Protein AF-A0A7S1FD45-F1 (afdb_monomer_lite)

Radius of gyration: 105.16 Å; chains: 1; bounding box: 195×73×306 Å

Foldseek 3Di:
DLVVLLVVLVVLLVVLVVVLVVLVVVLVVLVVVLVVVVVVLVVVLVVLVVLLVVLVVVLVVLVVPPDDDDDDPDDPVVVLPDPPDDPVVNVVVVVPPDDDDDDDDDDDDDDDDDDDSPVVSVVSVVVSVVSVVVSVVSVVVSVVSVVVSVVSSVVSVVSSVVSVVVSVVSVVSSVVSVVVVVVVVVVVVVVVVVVVVVVVVVVVVVLVVVQVVLLVVLLVVLVVLVVVLVVVLVVLLPPPQDDDDDDDDDDDDDDDDDDDDDDDDDDDDDDDDPPCVVVVCVVPDDDCPVVPPDPDDDDDDCPVVLVVLVVVLVVLVVVLVVLVVLCVVLVVVLVVLVVLLVVLVVLLVVLVVLLVVLVVVLVVLVVVLVVLVVVLVVLVVVLVVLVVVLVVLVVVLVSLLVSLVSLLVSLVVSLVSLVVSLCVLPNQPPDPDDDPDPPDPDDDDPPDPNNVVVVDDDPDDDPSPDDPPDQGPDHRCSDPSVVSNVVSVVSVVVSVVSVVSNVVSVVVNVVSVVVSVVSSVVSVVSNVVSVVSSVVSVVSSVVSVVSSVVSVVVSVVSVVVSVVSVVVSVVSCCVQQVPVQGSVNVSVVSVVVSVVSVVVSVVSVD

Structure (mmCIF, N/CA/C/O backbone):
data_AF-A0A7S1FD45-F1
#
_entry.id   AF-A0A7S1FD45-F1
#
loop_
_atom_site.group_PDB
_atom_site.id
_atom_site.type_symbol
_atom_site.label_atom_id
_atom_site.label_alt_id
_atom_site.label_comp_id
_atom_site.label_asym_id
_atom_site.label_entity_id
_atom_site.label_seq_id
_atom_site.pdbx_PDB_ins_code
_atom_site.Cartn_x
_atom_site.Cartn_y
_atom_site.Cartn_z
_atom_site.occupancy
_atom_site.B_iso_or_equiv
_atom_site.auth_seq_id
_atom_site.auth_comp_id
_atom_site.auth_asym_id
_atom_site.auth_atom_id
_atom_site.pdbx_PDB_model_num
ATOM 1 N N . MET A 1 1 ? -49.380 -9.745 79.504 1.00 81.62 1 MET A N 1
ATOM 2 C CA . MET A 1 1 ? -48.345 -8.729 79.854 1.00 81.62 1 MET A CA 1
ATOM 3 C C . MET A 1 1 ? -49.008 -7.390 80.211 1.00 81.62 1 MET A C 1
ATOM 5 O O . MET A 1 1 ? -50.003 -7.451 80.916 1.00 81.62 1 MET A O 1
ATOM 9 N N . LYS A 1 2 ? -48.544 -6.201 79.780 1.00 87.00 2 LYS A N 1
ATOM 10 C CA . LYS A 1 2 ? -49.007 -4.906 80.348 1.00 87.00 2 LYS A CA 1
ATOM 11 C C . LYS A 1 2 ? -50.531 -4.692 80.347 1.00 87.00 2 LYS A C 1
ATOM 13 O O . LYS A 1 2 ? -51.092 -4.320 81.371 1.00 87.00 2 LYS A O 1
ATOM 18 N N . GLU A 1 3 ? -51.222 -5.009 79.251 1.00 86.00 3 GLU A N 1
ATOM 19 C CA . GLU A 1 3 ? -52.695 -4.894 79.158 1.00 86.00 3 GLU A CA 1
ATOM 20 C C . GLU A 1 3 ? -53.442 -5.778 80.178 1.00 86.00 3 GLU A C 1
ATOM 22 O O . GLU A 1 3 ? -54.503 -5.430 80.692 1.00 86.00 3 GLU A O 1
ATOM 27 N N . GLU A 1 4 ? -52.850 -6.921 80.508 1.00 89.62 4 GLU A N 1
ATOM 28 C CA . GLU A 1 4 ? -53.358 -7.904 81.463 1.00 89.62 4 GLU A CA 1
ATOM 29 C C . GLU A 1 4 ? -53.152 -7.420 82.905 1.00 89.62 4 GLU A C 1
ATOM 31 O O . GLU A 1 4 ? -54.048 -7.553 83.734 1.00 89.62 4 GLU A O 1
ATOM 36 N N . GLN A 1 5 ? -52.022 -6.759 83.178 1.00 90.50 5 GLN A N 1
ATOM 37 C CA . GLN A 1 5 ? -51.740 -6.097 84.458 1.00 90.50 5 GLN A CA 1
ATOM 38 C C . GLN A 1 5 ? -52.684 -4.904 84.691 1.00 90.50 5 GLN A C 1
ATOM 40 O O . GLN A 1 5 ? -53.189 -4.729 85.798 1.00 90.50 5 GLN A O 1
ATOM 45 N N . VAL A 1 6 ? -53.011 -4.131 83.645 1.00 90.69 6 VAL A N 1
ATOM 46 C CA . VAL A 1 6 ? -54.056 -3.086 83.696 1.00 90.69 6 VAL A CA 1
ATOM 47 C C . VAL A 1 6 ? -55.423 -3.681 84.061 1.00 90.69 6 VAL A C 1
ATOM 49 O O . VAL A 1 6 ? -56.162 -3.081 84.847 1.00 90.69 6 VAL A O 1
ATOM 52 N N . SER A 1 7 ? -55.760 -4.859 83.530 1.00 91.12 7 SER A N 1
ATOM 53 C CA . SER A 1 7 ? -56.992 -5.580 83.877 1.00 91.12 7 SER A CA 1
ATOM 54 C C . SER A 1 7 ? -56.979 -6.061 85.337 1.00 91.12 7 SER A C 1
ATOM 56 O O . SER A 1 7 ? -57.906 -5.776 86.092 1.00 91.12 7 SER A O 1
ATOM 58 N N . GLN A 1 8 ? -55.886 -6.687 85.783 1.00 91.94 8 GLN A N 1
ATOM 59 C CA . GLN A 1 8 ? -55.713 -7.166 87.162 1.00 91.94 8 GLN A CA 1
ATOM 60 C C . GLN A 1 8 ? -55.815 -6.030 88.194 1.00 91.94 8 GLN A C 1
ATOM 62 O O . GLN A 1 8 ? -56.616 -6.124 89.123 1.00 91.94 8 GLN A O 1
ATOM 67 N N . LEU A 1 9 ? -55.095 -4.919 87.990 1.00 92.94 9 LEU A N 1
ATOM 68 C CA . LEU A 1 9 ? -55.177 -3.736 88.859 1.00 92.94 9 LEU A CA 1
ATOM 69 C C . LEU A 1 9 ? -56.576 -3.104 88.854 1.00 92.94 9 LEU A C 1
ATOM 71 O O . LEU A 1 9 ? -57.017 -2.578 89.872 1.00 92.94 9 LEU A O 1
ATOM 75 N N . SER A 1 10 ? -57.305 -3.164 87.732 1.00 92.56 10 SER A N 1
ATOM 76 C CA . SER A 1 10 ? -58.693 -2.681 87.677 1.00 92.56 10 SER A CA 1
ATOM 77 C C . SER A 1 10 ? -59.613 -3.457 88.617 1.00 92.56 10 SER A C 1
ATOM 79 O O . SER A 1 10 ? -60.465 -2.843 89.258 1.00 92.56 10 SER A O 1
ATOM 81 N N . ASN A 1 11 ? -59.411 -4.771 88.722 1.00 92.88 11 ASN A N 1
ATOM 82 C CA . ASN A 1 11 ? -60.188 -5.634 89.605 1.00 92.88 11 ASN A CA 1
ATOM 83 C C . ASN A 1 11 ? -59.766 -5.442 91.071 1.00 92.88 11 ASN A C 1
ATOM 85 O O . ASN A 1 11 ? -60.630 -5.202 91.908 1.00 92.88 11 ASN A O 1
ATOM 89 N N . GLU A 1 12 ? -58.459 -5.411 91.381 1.00 92.31 12 GLU A N 1
ATOM 90 C CA . GLU A 1 12 ? -57.982 -5.174 92.758 1.00 92.31 12 GLU A CA 1
ATOM 91 C C . GLU A 1 12 ? -58.483 -3.832 93.322 1.00 92.31 12 GLU A C 1
ATOM 93 O O . GLU A 1 12 ? -58.889 -3.766 94.484 1.00 92.31 12 GLU A O 1
ATOM 98 N N . ILE A 1 13 ? -58.509 -2.769 92.506 1.00 93.31 13 ILE A N 1
ATOM 99 C CA . ILE A 1 13 ? -59.071 -1.466 92.897 1.00 93.31 13 ILE A CA 1
ATOM 100 C C . ILE A 1 13 ? -60.566 -1.587 93.223 1.00 93.31 13 ILE A C 1
ATOM 102 O O . ILE A 1 13 ? -61.009 -1.043 94.237 1.00 93.31 13 ILE A O 1
ATOM 106 N N . ALA A 1 14 ? -61.344 -2.289 92.394 1.00 92.56 14 ALA A N 1
ATOM 107 C CA . ALA A 1 14 ? -62.780 -2.465 92.607 1.00 92.56 14 ALA A CA 1
ATOM 108 C C . ALA A 1 14 ? -63.069 -3.276 93.882 1.00 92.56 14 ALA A C 1
ATOM 110 O O . ALA A 1 14 ? -63.813 -2.813 94.749 1.00 92.56 14 ALA A O 1
ATOM 111 N N . ASP A 1 15 ? -62.418 -4.429 94.044 1.00 92.06 15 ASP A N 1
ATOM 112 C CA . ASP A 1 15 ? -62.587 -5.310 95.203 1.00 92.06 15 ASP A CA 1
ATOM 113 C C . ASP A 1 15 ? -62.144 -4.628 96.506 1.00 92.06 15 ASP A C 1
ATOM 115 O O . ASP A 1 15 ? -62.862 -4.663 97.509 1.00 92.06 15 ASP A O 1
ATOM 119 N N . SER A 1 16 ? -61.015 -3.909 96.478 1.00 91.12 16 SER A N 1
ATOM 120 C CA . SER A 1 16 ? -60.544 -3.118 97.622 1.00 91.12 16 SER A CA 1
ATOM 121 C C . SER A 1 16 ? -61.518 -1.990 97.976 1.00 91.12 16 SER A C 1
ATOM 123 O O . SER A 1 16 ? -61.787 -1.760 99.153 1.00 91.12 16 SER A O 1
ATOM 125 N N . THR A 1 17 ? -62.091 -1.302 96.981 1.00 92.88 17 THR A N 1
ATOM 126 C CA . THR A 1 17 ? -63.088 -0.238 97.208 1.00 92.88 17 THR A CA 1
ATOM 127 C C . THR A 1 17 ? -64.364 -0.801 97.842 1.00 92.88 17 THR A C 1
ATOM 129 O O . THR A 1 17 ? -64.904 -0.216 98.783 1.00 92.88 17 THR A O 1
ATOM 132 N N . ASN A 1 18 ? -64.810 -1.978 97.395 1.00 93.12 18 ASN A N 1
ATOM 133 C CA . ASN A 1 18 ? -65.953 -2.676 97.981 1.00 93.12 18 ASN A CA 1
ATOM 134 C C . ASN A 1 18 ? -65.684 -3.061 99.448 1.00 93.12 18 ASN A C 1
ATOM 136 O O . ASN A 1 18 ? -66.501 -2.754 100.316 1.00 93.12 18 ASN A O 1
ATOM 140 N N . ALA A 1 19 ? -64.514 -3.632 99.756 1.00 91.88 19 ALA A N 1
ATOM 141 C CA . ALA A 1 19 ? -64.119 -3.960 101.129 1.00 91.88 19 ALA A CA 1
ATOM 142 C C . ALA A 1 19 ? -64.034 -2.718 102.044 1.00 91.88 19 ALA A C 1
ATOM 144 O O . ALA A 1 19 ? -64.448 -2.764 103.203 1.00 91.88 19 ALA A O 1
ATOM 145 N N . LEU A 1 20 ? -63.559 -1.579 101.525 1.00 92.44 20 LEU A N 1
ATOM 146 C CA . LEU A 1 20 ? -63.525 -0.322 102.279 1.00 92.44 20 LEU A CA 1
ATOM 147 C C . LEU A 1 20 ? -64.915 0.170 102.688 1.00 92.44 20 LEU A C 1
ATOM 149 O O . LEU A 1 20 ? -65.107 0.533 103.846 1.00 92.44 20 LEU A O 1
ATOM 153 N N . THR A 1 21 ? -65.882 0.172 101.766 1.00 92.00 21 THR A N 1
ATOM 154 C CA . THR A 1 21 ? -67.247 0.640 102.078 1.00 92.00 21 THR A CA 1
ATOM 155 C C . THR A 1 21 ? -67.955 -0.263 103.093 1.00 92.00 21 THR A C 1
ATOM 157 O O . THR A 1 21 ? -68.707 0.233 103.934 1.00 92.00 21 THR A O 1
ATOM 160 N N . GLN A 1 22 ? -67.654 -1.567 103.098 1.00 92.88 22 GLN A N 1
ATOM 161 C CA . GLN A 1 22 ? -68.108 -2.490 104.143 1.00 92.88 22 GLN A CA 1
ATOM 162 C C . GLN A 1 22 ? -67.494 -2.147 105.511 1.00 92.88 22 GLN A C 1
ATOM 164 O O . GLN A 1 22 ? -68.222 -2.055 106.498 1.00 92.88 22 GLN A O 1
ATOM 169 N N . ASN A 1 23 ? -66.187 -1.874 105.578 1.00 91.94 23 ASN A N 1
ATOM 170 C CA . ASN A 1 23 ? -65.524 -1.485 106.828 1.00 91.94 23 ASN A CA 1
ATOM 171 C C . ASN A 1 23 ? -66.017 -0.128 107.367 1.00 91.94 23 ASN A C 1
ATOM 173 O O . ASN A 1 23 ? -66.189 0.029 108.576 1.00 91.94 23 ASN A O 1
ATOM 177 N N . GLU A 1 24 ? -66.313 0.840 106.493 1.00 91.69 24 GLU A N 1
ATOM 178 C CA . GLU A 1 24 ? -66.927 2.118 106.888 1.00 91.69 24 GLU A CA 1
ATOM 179 C C . GLU A 1 24 ? -68.340 1.924 107.466 1.00 91.69 24 GLU A C 1
ATOM 181 O O . GLU A 1 24 ? -68.692 2.562 108.462 1.00 91.69 24 GLU A O 1
ATOM 186 N N . ALA A 1 25 ? -69.132 0.999 106.913 1.00 92.25 25 ALA A N 1
ATOM 187 C CA . ALA A 1 25 ? -70.429 0.622 107.475 1.00 92.25 25 ALA A CA 1
ATOM 188 C C . ALA A 1 25 ? -70.301 -0.125 108.820 1.00 92.25 25 ALA A C 1
ATOM 190 O O . ALA A 1 25 ? -71.098 0.116 109.732 1.00 92.25 25 ALA A O 1
ATOM 191 N N . LEU A 1 26 ? -69.283 -0.981 108.983 1.00 92.00 26 LEU A N 1
ATOM 192 C CA . LEU A 1 26 ? -69.005 -1.677 110.245 1.00 92.00 26 LEU A CA 1
ATOM 193 C C . LEU A 1 26 ? -68.638 -0.704 111.372 1.00 92.00 26 LEU A C 1
ATOM 195 O O . LEU A 1 26 ? -69.179 -0.845 112.468 1.00 92.00 26 LEU A O 1
ATOM 199 N N . ILE A 1 27 ? -67.816 0.322 111.110 1.00 91.62 27 ILE A N 1
ATOM 200 C CA . ILE A 1 27 ? -67.530 1.386 112.093 1.00 91.62 27 ILE A CA 1
ATOM 201 C C . ILE A 1 27 ? -68.827 2.060 112.546 1.00 91.62 27 ILE A C 1
ATOM 203 O O . ILE A 1 27 ? -69.088 2.130 113.745 1.00 91.62 27 ILE A O 1
ATOM 207 N N . GLN A 1 28 ? -69.683 2.483 111.609 1.00 90.38 28 GLN A N 1
ATOM 208 C CA . GLN A 1 28 ? -70.963 3.111 111.954 1.00 90.38 28 GLN A CA 1
ATOM 209 C C . GLN A 1 28 ? -71.891 2.185 112.752 1.00 90.38 28 GLN A C 1
ATOM 211 O O . GLN A 1 28 ? -72.739 2.673 113.498 1.00 90.38 28 GLN A O 1
ATOM 216 N N . SER A 1 29 ? -71.776 0.865 112.585 1.00 90.62 29 SER A N 1
ATOM 217 C CA . SER A 1 29 ? -72.525 -0.113 113.377 1.00 90.62 29 SER A CA 1
ATOM 218 C C . SER A 1 29 ? -71.964 -0.241 114.795 1.00 90.62 29 SER A C 1
ATOM 220 O O . SER A 1 29 ? -72.734 -0.209 115.753 1.00 90.62 29 SER A O 1
ATOM 222 N N . GLN A 1 30 ? -70.639 -0.336 114.938 1.00 88.88 30 GLN A N 1
ATOM 223 C CA . GLN A 1 30 ? -69.950 -0.431 116.231 1.00 88.88 30 GLN A CA 1
ATOM 224 C C . GLN A 1 30 ? -70.136 0.842 117.069 1.00 88.88 30 GLN A C 1
ATOM 226 O O . GLN A 1 30 ? -70.478 0.761 118.244 1.00 88.88 30 GLN A O 1
ATOM 231 N N . GLU A 1 31 ? -70.009 2.025 116.462 1.00 88.75 31 GLU A N 1
ATOM 232 C CA . GLU A 1 31 ? -70.225 3.309 117.143 1.00 88.75 31 GLU A CA 1
ATOM 233 C C . GLU A 1 31 ? -71.678 3.465 117.639 1.00 88.75 31 GLU A C 1
ATOM 235 O O . GLU A 1 31 ? -71.899 3.959 118.745 1.00 88.75 31 GLU A O 1
ATOM 240 N N . LYS A 1 32 ? -72.674 2.980 116.878 1.00 89.69 32 LYS A N 1
ATOM 241 C CA . LYS A 1 32 ? -74.091 2.965 117.300 1.00 89.69 32 LYS A CA 1
ATOM 242 C C . LYS A 1 32 ? -74.364 1.966 118.422 1.00 89.69 32 LYS A C 1
ATOM 244 O O . LYS A 1 32 ? -75.061 2.318 119.370 1.00 89.69 32 LYS A O 1
ATOM 249 N N . ALA A 1 33 ? -73.832 0.746 118.319 1.00 88.56 33 ALA A N 1
ATOM 250 C CA . ALA A 1 33 ? -73.967 -0.267 119.364 1.00 88.56 33 ALA A CA 1
ATOM 251 C C . ALA A 1 33 ? -73.360 0.235 120.680 1.00 88.56 33 ALA A C 1
ATOM 253 O O . ALA A 1 33 ? -74.021 0.228 121.715 1.00 88.56 33 ALA A O 1
ATOM 254 N N . ARG A 1 34 ? -72.148 0.795 120.611 1.00 89.25 34 ARG A N 1
ATOM 255 C CA . ARG A 1 34 ? -71.416 1.277 121.780 1.00 89.25 34 ARG A CA 1
ATOM 256 C C . ARG A 1 34 ? -72.066 2.485 122.462 1.00 89.25 34 ARG A C 1
ATOM 258 O O . ARG A 1 34 ? -72.037 2.586 123.686 1.00 89.25 34 ARG A O 1
ATOM 265 N N . GLU A 1 35 ? -72.680 3.389 121.698 1.00 88.38 35 GLU A N 1
ATOM 266 C CA . GLU A 1 35 ? -73.470 4.501 122.250 1.00 88.38 35 GLU A CA 1
ATOM 267 C C . GLU A 1 35 ? -74.766 4.019 122.930 1.00 88.38 35 GLU A C 1
ATOM 269 O O . GLU A 1 35 ? -75.228 4.670 123.865 1.00 88.38 35 GLU A O 1
ATOM 274 N N . GLN A 1 36 ? -75.332 2.876 122.523 1.00 88.69 36 GLN A N 1
ATOM 275 C CA . GLN A 1 36 ? -76.457 2.248 123.224 1.00 88.69 36 GLN A CA 1
ATOM 276 C C . GLN A 1 36 ? -75.994 1.538 124.507 1.00 88.69 36 GLN A C 1
ATOM 278 O O . GLN A 1 36 ? -76.479 1.877 125.584 1.00 88.69 36 GLN A O 1
ATOM 283 N N . GLU A 1 37 ? -74.994 0.653 124.422 1.00 87.75 37 GLU A N 1
ATOM 284 C CA . GLU A 1 37 ? -74.403 -0.046 125.579 1.00 87.75 37 GLU A CA 1
ATOM 285 C C . GLU A 1 37 ? -74.032 0.914 126.713 1.00 87.75 37 GLU A C 1
ATOM 287 O O . GLU A 1 37 ? -74.355 0.674 127.872 1.00 87.75 37 GLU A O 1
ATOM 292 N N . LYS A 1 38 ? -73.383 2.033 126.378 1.00 88.50 38 LYS A N 1
ATOM 293 C CA . LYS A 1 38 ? -72.974 3.065 127.335 1.00 88.50 38 LYS A CA 1
ATOM 294 C C . LYS A 1 38 ? -74.159 3.692 128.079 1.00 88.50 38 LYS A C 1
ATOM 296 O O . LYS A 1 38 ? -74.025 4.053 129.247 1.00 88.50 38 LYS A O 1
ATOM 301 N N . ARG A 1 39 ? -75.317 3.845 127.426 1.00 87.50 39 ARG A N 1
ATOM 302 C CA . ARG A 1 39 ? -76.545 4.358 128.065 1.00 87.50 39 ARG A CA 1
ATOM 303 C C . ARG A 1 39 ? -77.129 3.323 129.016 1.00 87.50 39 ARG A C 1
ATOM 305 O O . ARG A 1 39 ? -77.505 3.681 130.129 1.00 87.50 39 ARG A O 1
ATOM 312 N N . ASP A 1 40 ? -77.140 2.061 128.602 1.00 88.00 40 ASP A N 1
ATOM 313 C CA . ASP A 1 40 ? -77.668 0.954 129.398 1.00 88.00 40 ASP A CA 1
ATOM 314 C C . ASP A 1 40 ? -76.772 0.672 130.623 1.00 88.00 40 ASP A C 1
ATOM 316 O O . ASP A 1 40 ? -77.276 0.548 131.740 1.00 88.00 40 ASP A O 1
ATOM 320 N N . HIS A 1 41 ? -75.441 0.710 130.465 1.00 88.12 41 HIS A N 1
ATOM 321 C CA . HIS A 1 41 ? -74.477 0.679 131.575 1.00 88.12 41 HIS A CA 1
ATOM 322 C C . HIS A 1 41 ? -74.627 1.885 132.515 1.00 88.12 41 HIS A C 1
ATOM 324 O O . HIS A 1 41 ? -74.590 1.709 133.732 1.00 88.12 41 HIS A O 1
ATOM 330 N N . ALA A 1 42 ? -74.816 3.102 131.989 1.00 87.44 42 ALA A N 1
ATOM 331 C CA . ALA A 1 42 ? -75.007 4.296 132.817 1.00 87.44 42 ALA A CA 1
ATOM 332 C C . ALA A 1 42 ? -76.327 4.267 133.610 1.00 87.44 42 ALA A C 1
ATOM 334 O O . ALA A 1 42 ? -76.361 4.738 134.747 1.00 87.44 42 ALA A O 1
ATOM 335 N N . ALA A 1 43 ? -77.394 3.694 133.043 1.00 88.31 43 ALA A N 1
ATOM 336 C CA . ALA A 1 43 ? -78.648 3.454 133.753 1.00 88.31 43 ALA A CA 1
ATOM 337 C C . ALA A 1 43 ? -78.469 2.399 134.859 1.00 88.31 43 ALA A C 1
ATOM 339 O O . ALA A 1 43 ? -78.756 2.680 136.020 1.00 88.31 43 ALA A O 1
ATOM 340 N N . ALA A 1 44 ? -77.896 1.236 134.534 1.00 86.50 44 ALA A N 1
ATOM 341 C CA . ALA A 1 44 ? -77.666 0.168 135.506 1.00 86.50 44 ALA A CA 1
ATOM 342 C C . ALA A 1 44 ? -76.759 0.613 136.669 1.00 86.50 44 ALA A C 1
ATOM 344 O O . ALA A 1 44 ? -77.063 0.344 137.830 1.00 86.50 44 ALA A O 1
ATOM 345 N N . LEU A 1 45 ? -75.667 1.334 136.383 1.00 87.62 45 LEU A N 1
ATOM 346 C CA . LEU A 1 45 ? -74.780 1.885 137.412 1.00 87.62 45 LEU A CA 1
ATOM 347 C C . LEU A 1 45 ? -75.534 2.841 138.349 1.00 87.62 45 LEU A C 1
ATOM 349 O O . LEU A 1 45 ? -75.386 2.743 139.567 1.00 87.62 45 LEU A O 1
ATOM 353 N N . ARG A 1 46 ? -76.379 3.716 137.791 1.00 86.44 46 ARG A N 1
ATOM 354 C CA . ARG A 1 46 ? -77.212 4.642 138.564 1.00 86.44 46 ARG A CA 1
ATOM 355 C C . ARG A 1 46 ? -78.175 3.903 139.496 1.00 86.44 46 ARG A C 1
ATOM 357 O O . ARG A 1 46 ? -78.284 4.287 140.658 1.00 86.44 46 ARG A O 1
ATOM 364 N N . ASP A 1 47 ? -78.828 2.842 139.026 1.00 86.81 47 ASP A N 1
ATOM 365 C CA . ASP A 1 47 ? -79.748 2.046 139.848 1.00 86.81 47 ASP A CA 1
ATOM 366 C C . ASP A 1 47 ? -79.027 1.405 141.051 1.00 86.81 47 ASP A C 1
ATOM 368 O O . ASP A 1 47 ? -79.558 1.395 142.169 1.00 86.81 47 ASP A O 1
ATOM 372 N N . PHE A 1 48 ? -77.784 0.936 140.869 1.00 84.88 48 PHE A N 1
ATOM 373 C CA . PHE A 1 48 ? -76.952 0.449 141.976 1.00 84.88 48 PHE A CA 1
ATOM 374 C C . PHE A 1 48 ? -76.506 1.577 142.921 1.00 84.88 48 PHE A C 1
ATOM 376 O O . PHE A 1 48 ? -76.594 1.404 144.137 1.00 84.88 48 PHE A O 1
ATOM 383 N N . GLU A 1 49 ? -76.085 2.740 142.415 1.00 83.44 49 GLU A N 1
ATOM 384 C CA . GLU A 1 49 ? -75.694 3.896 143.243 1.00 83.44 49 GLU A CA 1
ATOM 385 C C . GLU A 1 49 ? -76.867 4.442 144.083 1.00 83.44 49 GLU A C 1
ATOM 387 O O . GLU A 1 49 ? -76.721 4.688 145.288 1.00 83.44 49 GLU A O 1
ATOM 392 N N . GLU A 1 50 ? -78.060 4.573 143.493 1.00 85.56 50 GLU A N 1
ATOM 393 C CA . GLU A 1 50 ? -79.273 4.972 144.214 1.00 85.56 50 GLU A CA 1
ATOM 394 C C . GLU A 1 50 ? -79.682 3.910 145.253 1.00 85.56 50 GLU A C 1
ATOM 396 O O . GLU A 1 50 ? -80.046 4.264 146.381 1.00 85.56 50 GLU A O 1
ATOM 401 N N . SER A 1 51 ? -79.510 2.619 144.944 1.00 84.81 51 SER A N 1
ATOM 402 C CA . SER A 1 51 ? -79.750 1.514 145.885 1.00 84.81 51 SER A CA 1
ATOM 403 C C . SER A 1 51 ? -78.769 1.504 147.066 1.00 84.81 51 SER A C 1
ATOM 405 O O . SER A 1 51 ? -79.197 1.390 148.217 1.00 84.81 51 SER A O 1
ATOM 407 N N . VAL A 1 52 ? -77.465 1.696 146.831 1.00 82.44 52 VAL A N 1
ATOM 408 C CA . VAL A 1 52 ? -76.442 1.855 147.889 1.00 82.44 52 VAL A CA 1
ATOM 409 C C . VAL A 1 52 ? -76.773 3.054 148.782 1.00 82.44 52 VAL A C 1
ATOM 411 O O . VAL A 1 52 ? -76.678 2.973 150.012 1.00 82.44 52 VAL A O 1
ATOM 414 N N . SER A 1 53 ? -77.227 4.156 148.183 1.00 82.19 53 SER A N 1
ATOM 415 C CA . SER A 1 53 ? -77.649 5.364 148.895 1.00 82.19 53 SER A CA 1
ATOM 416 C C . SER A 1 53 ? -78.917 5.153 149.739 1.00 82.19 53 SER A C 1
ATOM 418 O O . SER A 1 53 ? -79.029 5.704 150.841 1.00 82.19 53 SER A O 1
ATOM 420 N N . ALA A 1 54 ? -79.872 4.348 149.266 1.00 82.56 54 ALA A N 1
ATOM 421 C CA . ALA A 1 54 ? -81.070 3.974 150.018 1.00 82.56 54 ALA A CA 1
ATOM 422 C C . ALA A 1 54 ? -80.734 3.043 151.198 1.00 82.56 54 ALA A C 1
ATOM 424 O O . ALA A 1 54 ? -81.115 3.330 152.337 1.00 82.56 54 ALA A O 1
ATOM 425 N N . LEU A 1 55 ? -79.951 1.986 150.954 1.00 80.00 55 LEU A N 1
ATOM 426 C CA . LEU A 1 55 ? -79.500 1.042 151.983 1.00 80.00 55 LEU A CA 1
ATOM 427 C C . LEU A 1 55 ? -78.681 1.743 153.073 1.00 80.00 55 LEU A C 1
ATOM 429 O O . LEU A 1 55 ? -78.931 1.524 154.256 1.00 80.00 55 LEU A O 1
ATOM 433 N N . SER A 1 56 ? -77.770 2.649 152.700 1.00 80.31 56 SER A N 1
ATOM 434 C CA . SER A 1 56 ? -77.001 3.468 153.652 1.00 80.31 56 SER A CA 1
ATOM 435 C C . SER A 1 56 ? -77.901 4.230 154.626 1.00 80.31 56 SER A C 1
ATOM 437 O O . SER A 1 56 ? -77.672 4.200 155.834 1.00 80.31 56 SER A O 1
ATOM 439 N N . ARG A 1 57 ? -78.951 4.882 154.109 1.00 81.00 57 ARG A N 1
ATOM 440 C CA . ARG A 1 57 ? -79.906 5.648 154.920 1.00 81.00 57 ARG A CA 1
ATOM 441 C C . ARG A 1 57 ? -80.741 4.740 155.829 1.00 81.00 57 ARG A C 1
ATOM 443 O O . ARG A 1 57 ? -80.920 5.073 156.997 1.00 81.00 57 ARG A O 1
ATOM 450 N N . ALA A 1 58 ? -81.181 3.581 155.335 1.00 78.62 58 ALA A N 1
ATOM 451 C CA . ALA A 1 58 ? -81.902 2.593 156.141 1.00 78.62 58 ALA A CA 1
ATOM 452 C C . ALA A 1 58 ? -81.046 2.041 157.300 1.00 78.62 58 ALA A C 1
ATOM 454 O O . ALA A 1 58 ? -81.518 1.970 158.434 1.00 78.62 58 ALA A O 1
ATOM 455 N N . ILE A 1 59 ? -79.774 1.714 157.039 1.00 74.12 59 ILE A N 1
ATOM 456 C CA . ILE A 1 59 ? -78.822 1.220 158.049 1.00 74.12 59 ILE A CA 1
ATOM 457 C C . ILE A 1 59 ? -78.615 2.251 159.167 1.00 74.12 59 ILE A C 1
ATOM 459 O O . ILE A 1 59 ? -78.617 1.870 160.337 1.00 74.12 59 ILE A O 1
ATOM 463 N N . SER A 1 60 ? -78.462 3.540 158.839 1.00 78.00 60 SER A N 1
ATOM 464 C CA . SER A 1 60 ? -78.303 4.593 159.854 1.00 78.00 60 SER A CA 1
ATOM 465 C C . SER A 1 60 ? -79.537 4.719 160.751 1.00 78.00 60 SER A C 1
ATOM 467 O O . SER A 1 60 ? -79.410 4.635 161.969 1.00 78.00 60 SER A O 1
ATOM 469 N N . VAL A 1 61 ? -80.737 4.821 160.164 1.00 73.44 61 VAL A N 1
ATOM 470 C CA . VAL A 1 61 ? -81.997 4.967 160.922 1.00 73.44 61 VAL A CA 1
ATOM 471 C C . VAL A 1 61 ? -82.257 3.770 161.848 1.00 73.44 61 VAL A C 1
ATOM 473 O O . VAL A 1 61 ? -82.752 3.947 162.960 1.00 73.44 61 VAL A O 1
ATOM 476 N N . LEU A 1 62 ? -81.899 2.552 161.425 1.00 66.88 62 LEU A N 1
ATOM 477 C CA . LEU A 1 62 ? -82.033 1.353 162.258 1.00 66.88 62 LEU A CA 1
ATOM 478 C C . LEU A 1 62 ? -81.028 1.304 163.422 1.00 66.88 62 LEU A C 1
ATOM 480 O O . LEU A 1 62 ? -81.337 0.705 164.450 1.00 66.88 62 LEU A O 1
ATOM 484 N N . LYS A 1 63 ? -79.855 1.941 163.299 1.00 70.25 63 LYS A N 1
ATOM 485 C CA . LYS A 1 63 ? -78.853 2.007 164.380 1.00 70.25 63 LYS A CA 1
ATOM 486 C C . LYS A 1 63 ? -79.147 3.079 165.431 1.00 70.25 63 LYS A C 1
ATOM 488 O O . LYS A 1 63 ? -78.710 2.930 166.565 1.00 70.25 63 LYS A O 1
ATOM 493 N N . GLU A 1 64 ? -79.900 4.125 165.097 1.00 66.25 64 GLU A N 1
ATOM 494 C CA . GLU A 1 64 ? -80.217 5.220 166.032 1.00 66.25 64 GLU A CA 1
ATOM 495 C C . GLU A 1 64 ? -81.349 4.895 167.032 1.00 66.25 64 GLU A C 1
ATOM 497 O O . GLU A 1 64 ? -81.584 5.668 167.959 1.00 66.25 64 GLU A O 1
ATOM 502 N N . ARG A 1 65 ? -82.058 3.763 166.882 1.00 59.34 65 ARG A N 1
ATOM 503 C CA . ARG A 1 65 ? -83.252 3.407 167.686 1.00 59.34 65 ARG A CA 1
ATOM 504 C C . ARG A 1 65 ? -83.057 2.308 168.748 1.00 59.34 65 ARG A C 1
ATOM 506 O O . ARG A 1 65 ? -84.040 1.770 169.246 1.00 59.34 65 ARG A O 1
ATOM 513 N N . SER A 1 66 ? -81.826 1.957 169.115 1.00 51.06 66 SER A N 1
ATOM 514 C CA . SER A 1 66 ? -81.537 0.795 169.975 1.00 51.06 66 SER A CA 1
ATOM 515 C C . SER A 1 66 ? -81.611 1.070 171.495 1.00 51.06 66 SER A C 1
ATOM 517 O O . SER A 1 66 ? -80.576 1.039 172.164 1.00 51.06 66 SER A O 1
ATOM 519 N N . GLN A 1 67 ? -82.804 1.336 172.048 1.00 47.06 67 GLN A N 1
ATOM 520 C CA . GLN A 1 67 ? -83.075 1.332 173.504 1.00 47.06 67 GLN A CA 1
ATOM 521 C C . GLN A 1 67 ? -84.502 0.844 173.829 1.00 47.06 67 GLN A C 1
ATOM 523 O O . GLN A 1 67 ? -85.434 1.105 173.067 1.00 47.06 67 GLN A O 1
ATOM 528 N N . ASP A 1 68 ? -84.666 0.165 174.969 1.00 41.03 68 ASP A N 1
ATOM 529 C CA . ASP A 1 68 ? -85.931 -0.437 175.419 1.00 41.03 68 ASP A CA 1
ATOM 530 C C . ASP A 1 68 ? -86.930 0.579 176.006 1.00 41.03 68 ASP A C 1
ATOM 532 O O . ASP A 1 68 ? -86.545 1.555 176.654 1.00 41.03 68 ASP A O 1
ATOM 536 N N . VAL A 1 69 ? -88.235 0.326 175.823 1.00 53.47 69 VAL A N 1
ATOM 537 C CA . VAL A 1 69 ? -89.333 1.189 176.304 1.00 53.47 69 VAL A CA 1
ATOM 538 C C . VAL A 1 69 ? -90.532 0.336 176.777 1.00 53.47 69 VAL A C 1
ATOM 540 O O . VAL A 1 69 ? -90.903 -0.599 176.066 1.00 53.47 69 VAL A O 1
ATOM 543 N N . PRO A 1 70 ? -91.174 0.628 177.933 1.00 36.69 70 PRO A N 1
ATOM 544 C CA . PRO A 1 70 ? -92.343 -0.123 178.416 1.00 36.69 70 PRO A CA 1
ATOM 545 C C . PRO A 1 70 ? -93.611 0.061 177.560 1.00 36.69 70 PRO A C 1
ATOM 547 O O . PRO A 1 70 ? -93.768 1.058 176.856 1.00 36.69 70 PRO A O 1
ATOM 550 N N . GLN A 1 71 ? -94.549 -0.887 177.662 1.00 36.69 71 GLN A N 1
ATOM 551 C CA . GLN A 1 71 ? -95.745 -0.957 176.813 1.00 36.69 71 GLN A CA 1
ATOM 552 C C . GLN A 1 71 ? -96.738 0.210 176.975 1.00 36.69 71 GLN A C 1
ATOM 554 O O . GLN A 1 71 ? -97.256 0.467 178.060 1.00 36.69 71 GLN A O 1
ATOM 559 N N . SER A 1 72 ? -97.184 0.743 175.835 1.00 38.59 72 SER A N 1
ATOM 560 C CA . SER A 1 72 ? -98.611 0.980 175.578 1.00 38.59 72 SER A CA 1
ATOM 561 C C . SER A 1 72 ? -98.936 0.622 174.120 1.00 38.59 72 SER A C 1
ATOM 563 O O . SER A 1 72 ? -98.177 0.921 173.196 1.00 38.59 72 SER A O 1
ATOM 565 N N . SER A 1 73 ? -100.024 -0.118 173.902 1.00 42.22 73 SER A N 1
ATOM 566 C CA . SER A 1 73 ? -100.257 -0.880 172.668 1.00 42.22 73 SER A CA 1
ATOM 567 C C . SER A 1 73 ? -101.359 -0.281 171.788 1.00 42.22 73 SER A C 1
ATOM 569 O O . SER A 1 73 ? -102.461 -0.821 171.749 1.00 42.22 73 SER A O 1
ATOM 571 N N . GLU A 1 74 ? -101.081 0.814 171.067 1.00 38.16 74 GLU A N 1
ATOM 572 C CA . GLU A 1 74 ? -102.092 1.390 170.148 1.00 38.16 74 GLU A CA 1
ATOM 573 C C . GLU A 1 74 ? -101.566 2.122 168.889 1.00 38.16 74 GLU A C 1
ATOM 575 O O . GLU A 1 74 ? -102.350 2.520 168.031 1.00 38.16 74 GLU A O 1
ATOM 580 N N . ALA A 1 75 ? -100.247 2.266 168.700 1.00 43.00 75 ALA A N 1
ATOM 581 C CA . ALA A 1 75 ? -99.692 3.083 167.605 1.00 43.00 75 ALA A CA 1
ATOM 582 C C . ALA A 1 75 ? -99.489 2.359 166.251 1.00 43.00 75 ALA A C 1
ATOM 584 O O . ALA A 1 75 ? -99.308 3.019 165.226 1.00 43.00 75 ALA A O 1
ATOM 585 N N . LEU A 1 76 ? -99.498 1.019 166.203 1.00 41.84 76 LEU A N 1
ATOM 586 C CA . LEU A 1 76 ? -99.048 0.280 165.008 1.00 41.84 76 LEU A CA 1
ATOM 587 C C . LEU A 1 76 ? -100.059 0.277 163.841 1.00 41.84 76 LEU A C 1
ATOM 589 O O . LEU A 1 76 ? -99.669 0.063 162.694 1.00 41.84 76 LEU A O 1
ATOM 593 N N . LEU A 1 77 ? -101.341 0.574 164.092 1.00 44.72 77 LEU A N 1
ATOM 594 C CA . LEU A 1 77 ? -102.373 0.600 163.043 1.00 44.72 77 LEU A CA 1
ATOM 595 C C . LEU A 1 77 ? -102.261 1.801 162.085 1.00 44.72 77 LEU A C 1
ATOM 597 O O . LEU A 1 77 ? -102.736 1.716 160.954 1.00 44.72 77 LEU A O 1
ATOM 601 N N . GLN A 1 78 ? -101.627 2.908 162.491 1.00 47.56 78 GLN A N 1
ATOM 602 C CA . GLN A 1 78 ? -101.546 4.111 161.648 1.00 47.56 78 GLN A CA 1
ATOM 603 C C . GLN A 1 78 ? -100.556 3.976 160.478 1.00 47.56 78 GLN A C 1
ATOM 605 O O . GLN A 1 78 ? -100.709 4.661 159.469 1.00 47.56 78 GLN A O 1
ATOM 610 N N . VAL A 1 79 ? -99.580 3.063 160.562 1.00 52.19 79 VAL A N 1
ATOM 611 C CA . VAL A 1 79 ? -98.545 2.887 159.524 1.00 52.19 79 VAL A CA 1
ATOM 612 C C . VAL A 1 79 ? -99.113 2.261 158.243 1.00 52.19 79 VAL A C 1
ATOM 614 O O . VAL A 1 79 ? -98.696 2.619 157.144 1.00 52.19 79 VAL A O 1
ATOM 617 N N . VAL A 1 80 ? -100.120 1.387 158.351 1.00 53.12 80 VAL A N 1
ATOM 618 C CA . VAL A 1 80 ? -100.756 0.716 157.194 1.00 53.12 80 VAL A CA 1
ATOM 619 C C . VAL A 1 80 ? -101.448 1.721 156.253 1.00 53.12 80 VAL A C 1
ATOM 621 O O . VAL A 1 80 ? -101.552 1.480 155.045 1.00 53.12 80 VAL A O 1
ATOM 624 N N . GLY A 1 81 ? -101.871 2.870 156.793 1.00 49.28 81 GLY A N 1
ATOM 625 C CA . GLY A 1 81 ? -102.528 3.950 156.059 1.00 49.28 81 GLY A CA 1
ATOM 626 C C . GLY A 1 81 ? -101.598 4.894 155.286 1.00 49.28 81 GLY A C 1
ATOM 627 O O . GLY A 1 81 ? -102.106 5.699 154.507 1.00 49.28 81 GLY A O 1
ATOM 628 N N . ASP A 1 82 ? -100.270 4.828 155.455 1.00 54.03 82 ASP A N 1
ATOM 629 C CA . ASP A 1 82 ? -99.374 5.757 154.754 1.00 54.03 82 ASP A CA 1
ATOM 630 C C . ASP A 1 82 ? -99.291 5.430 153.245 1.00 54.03 82 ASP A C 1
ATOM 632 O O . ASP A 1 82 ? -99.012 4.302 152.808 1.00 54.03 82 ASP A O 1
ATOM 636 N N . ALA A 1 83 ? -99.537 6.457 152.430 1.00 58.00 83 ALA A N 1
ATOM 637 C CA . ALA A 1 83 ? -99.444 6.419 150.975 1.00 58.00 83 ALA A CA 1
ATOM 638 C C . ALA A 1 83 ? -97.993 6.310 150.460 1.00 58.00 83 ALA A C 1
ATOM 640 O O . ALA A 1 83 ? -97.787 6.062 149.275 1.00 58.00 83 ALA A O 1
ATOM 641 N N . ARG A 1 84 ? -96.987 6.490 151.328 1.00 59.38 84 ARG A N 1
ATOM 642 C CA . ARG A 1 84 ? -95.553 6.476 150.983 1.00 59.38 84 ARG A CA 1
ATOM 643 C C . ARG A 1 84 ? -94.896 5.091 151.049 1.00 59.38 84 ARG A C 1
ATOM 645 O O . ARG A 1 84 ? -93.722 4.973 150.712 1.00 59.38 84 ARG A O 1
ATOM 652 N N . LEU A 1 85 ? -95.619 4.051 151.475 1.00 45.97 85 LEU A N 1
ATOM 653 C CA . LEU A 1 85 ? -95.096 2.682 151.580 1.00 45.97 85 LEU A CA 1
ATOM 654 C C . LEU A 1 85 ? -95.264 1.887 150.266 1.00 45.97 85 LEU A C 1
ATOM 656 O O . LEU A 1 85 ? -96.405 1.716 149.823 1.00 45.97 85 LEU A O 1
ATOM 660 N N . PRO A 1 86 ? -94.177 1.349 149.668 1.00 62.81 86 PRO A N 1
ATOM 661 C CA . PRO A 1 86 ? -94.242 0.486 148.483 1.00 62.81 86 PRO A CA 1
ATOM 662 C C . PRO A 1 86 ? -95.059 -0.795 148.703 1.00 62.81 86 PRO A C 1
ATOM 664 O O . PRO A 1 86 ? -95.151 -1.297 149.823 1.00 62.81 86 PRO A O 1
ATOM 667 N N . SER A 1 87 ? -95.596 -1.371 147.623 1.00 54.00 87 SER A N 1
ATOM 668 C CA . SER A 1 87 ? -96.436 -2.583 147.653 1.00 54.00 87 SER A CA 1
ATOM 669 C C . SER A 1 87 ? -95.788 -3.760 148.391 1.00 54.00 87 SER A C 1
ATOM 671 O O . SER A 1 87 ? -96.406 -4.317 149.296 1.00 54.00 87 SER A O 1
ATOM 673 N N . ALA A 1 88 ? -94.523 -4.068 148.090 1.00 55.62 88 ALA A N 1
ATOM 674 C CA . ALA A 1 88 ? -93.773 -5.159 148.722 1.00 55.62 88 ALA A CA 1
ATOM 675 C C . ALA A 1 88 ? -93.635 -5.018 150.255 1.00 55.62 88 ALA A C 1
ATOM 677 O O . ALA A 1 88 ? -93.511 -6.015 150.963 1.00 55.62 88 ALA A O 1
ATOM 678 N N . ALA A 1 89 ? -93.699 -3.794 150.796 1.00 49.34 89 ALA A N 1
ATOM 679 C CA . ALA A 1 89 ? -93.676 -3.567 152.241 1.00 49.34 89 ALA A CA 1
ATOM 680 C C . ALA A 1 89 ? -95.034 -3.851 152.914 1.00 49.34 89 ALA A C 1
ATOM 682 O O . ALA A 1 89 ? -95.080 -4.069 154.123 1.00 49.34 89 ALA A O 1
ATOM 683 N N . LYS A 1 90 ? -96.143 -3.858 152.157 1.00 54.81 90 LYS A N 1
ATOM 684 C CA . LYS A 1 90 ? -97.495 -4.085 152.696 1.00 54.81 90 LYS A CA 1
ATOM 685 C C . LYS A 1 90 ? -97.809 -5.573 152.866 1.00 54.81 90 LYS A C 1
ATOM 687 O O . LYS A 1 90 ? -98.410 -5.946 153.869 1.00 54.81 90 LYS A O 1
ATOM 692 N N . GLU A 1 91 ? -97.344 -6.423 151.950 1.00 54.97 91 GLU A N 1
ATOM 693 C CA . GLU A 1 91 ? -97.503 -7.884 152.055 1.00 54.97 91 GLU A CA 1
ATOM 694 C C . GLU A 1 91 ? -96.725 -8.460 153.251 1.00 54.97 91 GLU A C 1
ATOM 696 O O . GLU A 1 91 ? -97.268 -9.255 154.016 1.00 54.97 91 GLU A O 1
ATOM 701 N N . LEU A 1 92 ? -95.492 -7.988 153.479 1.00 54.88 92 LEU A N 1
ATOM 702 C CA . LEU A 1 92 ? -94.625 -8.480 154.558 1.00 54.88 92 LEU A CA 1
ATOM 703 C C . LEU A 1 92 ? -95.200 -8.222 155.967 1.00 54.88 92 LEU A C 1
ATOM 705 O O . LEU A 1 92 ? -95.037 -9.041 156.872 1.00 54.88 92 LEU A O 1
ATOM 709 N N . ILE A 1 93 ? -95.904 -7.099 156.154 1.00 54.75 93 ILE A N 1
ATOM 710 C CA . ILE A 1 93 ? -96.566 -6.758 157.425 1.00 54.75 93 ILE A CA 1
ATOM 711 C C . ILE A 1 93 ? -97.798 -7.648 157.651 1.00 54.75 93 ILE A C 1
ATOM 713 O O . ILE A 1 93 ? -98.034 -8.089 158.775 1.00 54.75 93 ILE A O 1
ATOM 717 N N . ALA A 1 94 ? -98.556 -7.968 156.595 1.00 54.03 94 ALA A N 1
ATOM 718 C CA . ALA A 1 94 ? -99.736 -8.828 156.698 1.00 54.03 94 ALA A CA 1
ATOM 719 C C . ALA A 1 94 ? -99.388 -10.253 157.170 1.00 54.03 94 ALA A C 1
ATOM 721 O O . ALA A 1 94 ? -100.129 -10.832 157.964 1.00 54.03 94 ALA A O 1
ATOM 722 N N . SER A 1 95 ? -98.235 -10.797 156.760 1.00 57.97 95 SER A N 1
ATOM 723 C CA . SER A 1 95 ? -97.771 -12.121 157.203 1.00 57.97 95 SER A CA 1
ATOM 724 C C . SER A 1 95 ? -97.382 -12.219 158.686 1.00 57.97 95 SER A C 1
ATOM 726 O O . SER A 1 95 ? -97.260 -13.330 159.193 1.00 57.97 95 SER A O 1
ATOM 728 N N . PHE A 1 96 ? -97.195 -11.102 159.400 1.00 51.34 96 PHE A N 1
ATOM 729 C CA . PHE A 1 96 ? -96.676 -11.107 160.778 1.00 51.34 96 PHE A CA 1
ATOM 730 C C . PHE A 1 96 ? -97.764 -11.129 161.873 1.00 51.34 96 PHE A C 1
ATOM 732 O O . PHE A 1 96 ? -97.458 -11.330 163.042 1.00 51.34 96 PHE A O 1
ATOM 739 N N . VAL A 1 97 ? -99.039 -10.926 161.520 1.00 55.44 97 VAL A N 1
ATOM 740 C CA . VAL A 1 97 ? -100.146 -10.719 162.487 1.00 55.44 97 VAL A CA 1
ATOM 741 C C . VAL A 1 97 ? -101.044 -11.967 162.649 1.00 55.44 97 VAL A C 1
ATOM 743 O O . VAL A 1 97 ? -101.996 -11.962 163.421 1.00 55.44 97 VAL A O 1
ATOM 746 N N . GLY A 1 98 ? -100.771 -13.050 161.914 1.00 47.94 98 GLY A N 1
ATOM 747 C CA . GLY A 1 98 ? -101.758 -14.104 161.633 1.00 47.94 98 GLY A CA 1
ATOM 748 C C . GLY A 1 98 ? -101.629 -15.453 162.356 1.00 47.94 98 GLY A C 1
ATOM 749 O O . GLY A 1 98 ? -102.168 -16.419 161.819 1.00 47.94 98 GLY A O 1
ATOM 750 N N . PHE A 1 99 ? -100.907 -15.586 163.480 1.00 40.22 99 PHE A N 1
ATOM 751 C CA . PHE A 1 99 ? -100.619 -16.922 164.043 1.00 40.22 99 PHE A CA 1
ATOM 752 C C . PHE A 1 99 ? -100.445 -16.987 165.579 1.00 40.22 99 PHE A C 1
ATOM 754 O O . PHE A 1 99 ? -99.346 -16.764 166.078 1.00 40.22 99 PHE A O 1
ATOM 761 N N . ASP A 1 100 ? -101.506 -17.363 166.312 1.00 40.72 100 ASP A N 1
ATOM 762 C CA . ASP A 1 100 ? -101.428 -17.954 167.667 1.00 40.72 100 ASP A CA 1
ATOM 763 C C . ASP A 1 100 ? -102.707 -18.760 168.029 1.00 40.72 100 ASP A C 1
ATOM 765 O O . ASP A 1 100 ? -103.769 -18.550 167.434 1.00 40.72 100 ASP A O 1
ATOM 769 N N . GLY A 1 101 ? -102.592 -19.656 169.020 1.00 35.09 101 GLY A N 1
ATOM 770 C CA . GLY A 1 101 ? -103.643 -20.465 169.655 1.00 35.09 101 GLY A CA 1
ATOM 771 C C . GLY A 1 101 ? -103.548 -21.975 169.360 1.00 35.09 101 GLY A C 1
ATOM 772 O O . GLY A 1 101 ? -103.355 -22.358 168.209 1.00 35.09 101 GLY A O 1
ATOM 773 N N . THR A 1 102 ? -103.707 -22.908 170.317 1.00 36.22 102 THR A N 1
ATOM 774 C CA . THR A 1 102 ? -103.811 -22.896 171.810 1.00 36.22 102 THR A CA 1
ATOM 775 C C . THR A 1 102 ? -103.231 -24.248 172.332 1.00 36.22 102 THR A C 1
ATOM 777 O O . THR A 1 102 ? -102.848 -25.073 171.505 1.00 36.22 102 THR A O 1
ATOM 780 N N . ASP A 1 103 ? -103.081 -24.640 173.610 1.00 35.56 103 ASP A N 1
ATOM 781 C CA . ASP A 1 103 ? -103.391 -24.175 174.988 1.00 35.56 103 ASP A CA 1
ATOM 782 C C . ASP A 1 103 ? -102.351 -24.871 175.935 1.00 35.56 103 ASP A C 1
ATOM 784 O O . ASP A 1 103 ? -101.775 -25.880 175.525 1.00 35.56 103 ASP A O 1
ATOM 788 N N . GLY A 1 104 ? -102.015 -24.501 177.182 1.00 33.97 104 GLY A N 1
ATOM 789 C CA . GLY A 1 104 ? -102.451 -23.448 178.113 1.00 33.97 104 GLY A CA 1
ATOM 790 C C . GLY A 1 104 ? -102.088 -23.832 179.570 1.00 33.97 104 GLY A C 1
ATOM 791 O O . GLY A 1 104 ? -100.977 -24.282 179.827 1.00 33.97 104 GLY A O 1
ATOM 792 N N . SER A 1 105 ? -103.034 -23.703 180.513 1.00 33.50 105 SER A N 1
ATOM 793 C CA . SER A 1 105 ? -102.993 -24.183 181.923 1.00 33.50 105 SER A CA 1
ATOM 794 C C . SER A 1 105 ? -101.876 -23.695 182.896 1.00 33.50 105 SER A C 1
ATOM 796 O O . SER A 1 105 ? -100.833 -24.324 183.042 1.00 33.50 105 SER A O 1
ATOM 798 N N . TYR A 1 106 ? -102.241 -22.725 183.754 1.00 32.22 106 TYR A N 1
ATOM 799 C CA . TYR A 1 106 ? -101.767 -22.495 185.147 1.00 32.22 106 TYR A CA 1
ATOM 800 C C . TYR A 1 106 ? -100.300 -22.066 185.464 1.00 32.22 106 TYR A C 1
ATOM 802 O O . TYR A 1 106 ? -99.499 -22.876 185.910 1.00 32.22 106 TYR A O 1
ATOM 810 N N . ALA A 1 107 ? -100.082 -20.734 185.450 1.00 33.47 107 ALA A N 1
ATOM 811 C CA . ALA A 1 107 ? -99.498 -19.867 186.517 1.00 33.47 107 ALA A CA 1
ATOM 812 C C . ALA A 1 107 ? -98.059 -20.081 187.097 1.00 33.47 107 ALA A C 1
ATOM 814 O O . ALA A 1 107 ? -97.612 -21.218 187.214 1.00 33.47 107 ALA A O 1
ATOM 815 N N . PRO A 1 108 ? -97.379 -19.033 187.649 1.00 43.38 108 PRO A N 1
ATOM 816 C CA . PRO A 1 108 ? -97.613 -17.572 187.579 1.00 43.38 108 PRO A CA 1
ATOM 817 C C . PRO A 1 108 ? -96.391 -16.710 187.126 1.00 43.38 108 PRO A C 1
ATOM 819 O O . PRO A 1 108 ? -95.253 -17.160 187.134 1.00 43.38 108 PRO A O 1
ATOM 822 N N . GLU A 1 109 ? -96.668 -15.440 186.791 1.00 40.44 109 GLU A N 1
ATOM 823 C CA . GLU A 1 109 ? -95.790 -14.239 186.733 1.00 40.44 109 GLU A CA 1
ATOM 824 C C . GLU A 1 109 ? -94.285 -14.353 186.361 1.00 40.44 109 GLU A C 1
ATOM 826 O O . GLU A 1 109 ? -93.427 -14.605 187.206 1.00 40.44 109 GLU A O 1
ATOM 831 N N . ALA A 1 110 ? -93.944 -13.948 185.126 1.00 33.84 110 ALA A N 1
ATOM 832 C CA . ALA A 1 110 ? -92.621 -13.437 184.732 1.00 33.84 110 ALA A CA 1
ATOM 833 C C . ALA A 1 110 ? -92.733 -12.466 183.527 1.00 33.84 110 ALA A C 1
ATOM 835 O O . ALA A 1 110 ? -93.681 -12.554 182.749 1.00 33.84 110 ALA A O 1
ATOM 836 N N . ASN A 1 111 ? -91.778 -11.539 183.364 1.00 41.47 111 ASN A N 1
ATOM 837 C CA . ASN A 1 111 ? -91.767 -10.541 182.275 1.00 41.47 111 ASN A CA 1
ATOM 838 C C . ASN A 1 111 ? -91.195 -11.116 180.962 1.00 41.47 111 ASN A C 1
ATOM 840 O O . ASN A 1 111 ? -90.185 -11.816 181.018 1.00 41.47 111 ASN A O 1
ATOM 844 N N . ALA A 1 112 ? -91.746 -10.748 179.794 1.00 37.69 112 ALA A N 1
ATOM 845 C CA . ALA A 1 112 ? -91.164 -11.114 178.492 1.00 37.69 112 ALA A CA 1
ATOM 846 C C . ALA A 1 112 ? -91.557 -10.186 177.315 1.00 37.69 112 ALA A C 1
ATOM 848 O O . ALA A 1 112 ? -92.668 -10.273 176.798 1.00 37.69 112 ALA A O 1
ATOM 849 N N . TYR A 1 113 ? -90.610 -9.370 176.835 1.00 40.88 113 TYR A N 1
ATOM 850 C CA . TYR A 1 113 ? -90.410 -9.055 175.407 1.00 40.88 113 TYR A CA 1
ATOM 851 C C . TYR A 1 113 ? -88.984 -8.502 175.211 1.00 40.88 113 TYR A C 1
ATOM 853 O O . TYR A 1 113 ? -88.511 -7.754 176.063 1.00 40.88 113 TYR A O 1
ATOM 861 N N . GLU A 1 114 ? -88.298 -8.857 174.120 1.00 38.47 114 GLU A N 1
ATOM 862 C CA . GLU A 1 114 ? -86.882 -8.517 173.877 1.00 38.47 114 GLU A CA 1
ATOM 863 C C . GLU A 1 114 ? -86.659 -8.039 172.425 1.00 38.47 114 GLU A C 1
ATOM 865 O O . GLU A 1 114 ? -87.293 -8.525 171.485 1.00 38.47 114 GLU A O 1
ATOM 870 N N . PHE A 1 115 ? -85.779 -7.052 172.227 1.00 47.28 115 PHE A N 1
ATOM 871 C CA . PHE A 1 115 ? -85.652 -6.298 170.973 1.00 47.28 115 PHE A CA 1
ATOM 872 C C . PHE A 1 115 ? -84.605 -6.887 170.000 1.00 47.28 115 PHE A C 1
ATOM 874 O O . PHE A 1 115 ? -83.402 -6.679 170.138 1.00 47.28 115 PHE A O 1
ATOM 881 N N . GLN A 1 116 ? -85.060 -7.595 168.959 1.00 46.88 116 GLN A N 1
ATOM 882 C CA . GLN A 1 116 ? -84.205 -8.418 168.078 1.00 46.88 116 GLN A CA 1
ATOM 883 C C . GLN A 1 116 ? -83.693 -7.739 166.779 1.00 46.88 116 GLN A C 1
ATOM 885 O O . GLN A 1 116 ? -83.444 -8.417 165.784 1.00 46.88 116 GLN A O 1
ATOM 890 N N . SER A 1 117 ? -83.520 -6.411 166.719 1.00 52.28 117 SER A N 1
ATOM 891 C CA . SER A 1 117 ? -83.260 -5.722 165.431 1.00 52.28 117 SER A CA 1
ATOM 892 C C . SER A 1 117 ? -81.845 -5.882 164.837 1.00 52.28 117 SER A C 1
ATOM 894 O O . SER A 1 117 ? -81.605 -5.420 163.719 1.00 52.28 117 SER A O 1
ATOM 896 N N . GLY A 1 118 ? -80.892 -6.486 165.557 1.00 56.88 118 GLY A N 1
ATOM 897 C CA . GLY A 1 118 ? -79.471 -6.506 165.171 1.00 56.88 118 GLY A CA 1
ATOM 898 C C . GLY A 1 118 ? -79.170 -7.257 163.866 1.00 56.88 118 GLY A C 1
ATOM 899 O O . GLY A 1 118 ? -78.444 -6.750 163.011 1.00 56.88 118 GLY A O 1
ATOM 900 N N . SER A 1 119 ? -79.781 -8.427 163.670 1.00 59.12 119 SER A N 1
ATOM 901 C CA . SER A 1 119 ? -79.547 -9.304 162.508 1.00 59.12 119 SER A CA 1
ATOM 902 C C . SER A 1 119 ? -79.965 -8.673 161.172 1.00 59.12 119 SER A C 1
ATOM 904 O O . SER A 1 119 ? -79.298 -8.851 160.153 1.00 59.12 119 SER A O 1
ATOM 906 N N . ILE A 1 120 ? -81.035 -7.873 161.175 1.00 63.75 120 ILE A N 1
ATOM 907 C CA . ILE A 1 120 ? -81.529 -7.150 159.992 1.00 63.75 120 ILE A CA 1
ATOM 908 C C . ILE A 1 120 ? -80.489 -6.126 159.514 1.00 63.75 120 ILE A C 1
ATOM 910 O O . ILE A 1 120 ? -80.281 -5.951 158.312 1.00 63.75 120 ILE A O 1
ATOM 914 N N . VAL A 1 121 ? -79.796 -5.471 160.449 1.00 66.75 121 VAL A N 1
ATOM 915 C CA . VAL A 1 121 ? -78.783 -4.454 160.140 1.00 66.75 121 VAL A CA 1
ATOM 916 C C . VAL A 1 121 ? -77.541 -5.078 159.499 1.00 66.75 121 VAL A C 1
ATOM 918 O O . VAL A 1 121 ? -77.001 -4.500 158.556 1.00 66.75 121 VAL A O 1
ATOM 921 N N . GLU A 1 122 ? -77.120 -6.270 159.932 1.00 71.94 122 GLU A N 1
ATOM 922 C CA . GLU A 1 122 ? -76.015 -7.005 159.297 1.00 71.94 122 GLU A CA 1
ATOM 923 C C . GLU A 1 122 ? -76.343 -7.411 157.854 1.00 71.94 122 GLU A C 1
ATOM 925 O O . GLU A 1 122 ? -75.521 -7.215 156.956 1.00 71.94 122 GLU A O 1
ATOM 930 N N . ILE A 1 123 ? -77.564 -7.902 157.605 1.00 75.50 123 ILE A N 1
ATOM 931 C CA . ILE A 1 123 ? -78.033 -8.272 156.259 1.00 75.50 123 ILE A CA 1
ATOM 932 C C . ILE A 1 123 ? -78.039 -7.050 155.330 1.00 75.50 123 ILE A C 1
ATOM 934 O O . ILE A 1 123 ? -77.522 -7.125 154.214 1.00 75.50 123 ILE A O 1
ATOM 938 N N . LEU A 1 124 ? -78.558 -5.906 155.791 1.00 74.06 124 LEU A N 1
ATOM 939 C CA . LEU A 1 124 ? -78.564 -4.665 155.008 1.00 74.06 124 LEU A CA 1
ATOM 940 C C . LEU A 1 124 ? -77.148 -4.123 154.765 1.00 74.06 124 LEU A C 1
ATOM 942 O O . LEU A 1 124 ? -76.854 -3.671 153.659 1.00 74.06 124 LEU A O 1
ATOM 946 N N . GLN A 1 125 ? -76.252 -4.198 155.757 1.00 76.75 125 GLN A N 1
ATOM 947 C CA . GLN A 1 125 ? -74.843 -3.832 155.577 1.00 76.75 125 GLN A CA 1
ATOM 948 C C . GLN A 1 125 ? -74.150 -4.713 154.534 1.00 76.75 125 GLN A C 1
ATOM 950 O O . GLN A 1 125 ? -73.412 -4.185 153.702 1.00 76.75 125 GLN A O 1
ATOM 955 N N . LYS A 1 126 ? -74.404 -6.026 154.546 1.00 80.44 126 LYS A N 1
ATOM 956 C CA . LYS A 1 126 ? -73.858 -6.950 153.550 1.00 80.44 126 LYS A CA 1
ATOM 957 C C . LYS A 1 126 ? -74.394 -6.647 152.149 1.00 80.44 126 LYS A C 1
ATOM 959 O O . LYS A 1 126 ? -73.599 -6.467 151.236 1.00 80.44 126 LYS A O 1
ATOM 964 N N . LEU A 1 127 ? -75.712 -6.483 152.003 1.00 81.94 127 LEU A N 1
ATOM 965 C CA . LEU A 1 127 ? -76.345 -6.141 150.725 1.00 81.94 127 LEU A CA 1
ATOM 966 C C . LEU A 1 127 ? -75.819 -4.815 150.152 1.00 81.94 127 LEU A C 1
ATOM 968 O O . LEU A 1 127 ? -75.613 -4.703 148.946 1.00 81.94 127 LEU A O 1
ATOM 972 N N . ARG A 1 128 ? -75.548 -3.821 151.010 1.00 81.69 128 ARG A N 1
ATOM 973 C CA . ARG A 1 128 ? -74.932 -2.558 150.586 1.00 81.69 128 ARG A CA 1
ATOM 974 C C . ARG A 1 128 ? -73.525 -2.777 150.027 1.00 81.69 128 ARG A C 1
ATOM 976 O O . ARG A 1 128 ? -73.232 -2.255 148.960 1.00 81.69 128 ARG A O 1
ATOM 983 N N . VAL A 1 129 ? -72.689 -3.567 150.704 1.00 83.94 129 VAL A N 1
ATOM 984 C CA . VAL A 1 129 ? -71.335 -3.910 150.230 1.00 83.94 129 VAL A CA 1
ATOM 985 C C . VAL A 1 129 ? -71.388 -4.729 148.935 1.00 83.94 129 VAL A C 1
ATOM 987 O O . VAL A 1 129 ? -70.601 -4.487 148.024 1.00 83.94 129 VAL A O 1
ATOM 990 N N . ASP A 1 130 ? -72.344 -5.648 148.795 1.00 84.00 130 ASP A N 1
ATOM 991 C CA . ASP A 1 130 ? -72.545 -6.414 147.559 1.00 84.00 130 ASP A CA 1
ATOM 992 C C . ASP A 1 130 ? -72.969 -5.503 146.382 1.00 84.00 130 ASP A C 1
ATOM 994 O O . ASP A 1 130 ? -72.500 -5.694 145.258 1.00 84.00 130 ASP A O 1
ATOM 998 N N . PHE A 1 131 ? -73.775 -4.461 146.627 1.00 84.94 131 PHE A N 1
ATOM 999 C CA . PHE A 1 131 ? -74.122 -3.448 145.618 1.00 84.94 131 PHE A CA 1
ATOM 1000 C C . PHE A 1 131 ? -72.987 -2.446 145.337 1.00 84.94 131 PHE A C 1
ATOM 1002 O O . PHE A 1 131 ? -72.783 -2.095 144.178 1.00 84.94 131 PHE A O 1
ATOM 1009 N N . GLU A 1 132 ? -72.199 -2.040 146.339 1.00 82.19 132 GLU A N 1
ATOM 1010 C CA . GLU A 1 132 ? -70.963 -1.252 146.160 1.00 82.19 132 GLU A CA 1
ATOM 1011 C C . GLU A 1 132 ? -69.972 -2.010 145.255 1.00 82.19 132 GLU A C 1
ATOM 1013 O O . GLU A 1 132 ? -69.457 -1.462 144.277 1.00 82.19 132 GLU A O 1
ATOM 1018 N N . ASN A 1 133 ? -69.787 -3.310 145.511 1.00 85.38 133 ASN A N 1
ATOM 1019 C CA . ASN A 1 133 ? -68.981 -4.199 144.675 1.00 85.38 133 ASN A CA 1
ATOM 1020 C C . ASN A 1 133 ? -69.552 -4.349 143.255 1.00 85.38 133 ASN A C 1
ATOM 1022 O O . ASN A 1 133 ? -68.778 -4.418 142.299 1.00 85.38 133 ASN A O 1
ATOM 1026 N N . LYS A 1 134 ? -70.883 -4.385 143.082 1.00 85.25 134 LYS A N 1
ATOM 1027 C CA . LYS A 1 134 ? -71.507 -4.483 141.752 1.00 85.25 134 LYS A CA 1
ATOM 1028 C C . LYS A 1 134 ? -71.460 -3.192 140.942 1.00 85.25 134 LYS A C 1
ATOM 1030 O O . LYS A 1 134 ? -71.173 -3.270 139.750 1.00 85.25 134 LYS A O 1
ATOM 1035 N N . ALA A 1 135 ? -71.616 -2.029 141.571 1.00 84.00 135 ALA A N 1
ATOM 1036 C CA . ALA A 1 135 ? -71.348 -0.743 140.930 1.00 84.00 135 ALA A CA 1
ATOM 1037 C C . ALA A 1 135 ? -69.888 -0.664 140.441 1.00 84.00 135 ALA A C 1
ATOM 1039 O O . ALA A 1 135 ? -69.633 -0.303 139.292 1.00 84.00 135 ALA A O 1
ATOM 1040 N N . HIS A 1 136 ? -68.925 -1.092 141.268 1.00 86.81 136 HIS A N 1
ATOM 1041 C CA . HIS A 1 136 ? -67.515 -1.100 140.875 1.00 86.81 136 HIS A CA 1
ATOM 1042 C C . HIS A 1 136 ? -67.202 -2.117 139.760 1.00 86.81 136 HIS A C 1
ATOM 1044 O O . HIS A 1 136 ? -66.467 -1.790 138.828 1.00 86.81 136 HIS A O 1
ATOM 1050 N N . GLN A 1 137 ? -67.795 -3.319 139.792 1.00 87.31 137 GLN A N 1
ATOM 1051 C CA . GLN A 1 137 ? -67.670 -4.293 138.696 1.00 87.31 137 GLN A CA 1
ATOM 1052 C C . GLN A 1 137 ? -68.228 -3.742 137.378 1.00 87.31 137 GLN A C 1
ATOM 1054 O O . GLN A 1 137 ? -67.531 -3.813 136.370 1.00 87.31 137 GLN A O 1
ATOM 1059 N N . LEU A 1 138 ? -69.402 -3.099 137.388 1.00 85.88 138 LEU A N 1
ATOM 1060 C CA . LEU A 1 138 ? -69.974 -2.469 136.191 1.00 85.88 138 LEU A CA 1
ATOM 1061 C C . LEU A 1 138 ? -69.089 -1.351 135.624 1.00 85.88 138 LEU A C 1
ATOM 1063 O O . LEU A 1 138 ? -68.984 -1.232 134.408 1.00 85.88 138 LEU A O 1
ATOM 1067 N N . GLN A 1 139 ? -68.418 -0.560 136.469 1.00 87.44 139 GLN A N 1
ATOM 1068 C CA . GLN A 1 139 ? -67.449 0.450 136.015 1.00 87.44 139 GLN A CA 1
ATOM 1069 C C . GLN A 1 139 ? -66.209 -0.181 135.354 1.00 87.44 139 GLN A C 1
ATOM 1071 O O . GLN A 1 139 ? -65.686 0.359 134.379 1.00 87.44 139 GLN A O 1
ATOM 1076 N N . ILE A 1 140 ? -65.740 -1.330 135.856 1.00 87.69 140 ILE A N 1
ATOM 1077 C CA . ILE A 1 140 ? -64.627 -2.087 135.259 1.00 87.69 140 ILE A CA 1
ATOM 1078 C C . ILE A 1 140 ? -65.059 -2.719 133.926 1.00 87.69 140 ILE A C 1
ATOM 1080 O O . ILE A 1 140 ? -64.329 -2.629 132.941 1.00 87.69 140 ILE A O 1
ATOM 1084 N N . GLU A 1 141 ? -66.248 -3.322 133.876 1.00 87.69 141 GLU A N 1
ATOM 1085 C CA . GLU A 1 141 ? -66.836 -3.917 132.670 1.00 87.69 141 GLU A CA 1
ATOM 1086 C C . GLU A 1 141 ? -67.054 -2.861 131.573 1.00 87.69 141 GLU A C 1
ATOM 1088 O O . GLU A 1 141 ? -66.574 -3.042 130.458 1.00 87.69 141 GLU A O 1
ATOM 1093 N N . GLU A 1 142 ? -67.660 -1.717 131.899 1.00 88.69 142 GLU A N 1
ATOM 1094 C CA . GLU A 1 142 ? -67.854 -0.575 130.990 1.00 88.69 142 GLU A CA 1
ATOM 1095 C C . GLU A 1 142 ? -66.517 -0.007 130.473 1.00 88.69 142 GLU A C 1
ATOM 1097 O O . GLU A 1 142 ? -66.390 0.299 129.287 1.00 88.69 142 GLU A O 1
ATOM 1102 N N . SER A 1 143 ? -65.486 0.080 131.324 1.00 87.94 143 SER A N 1
ATOM 1103 C CA . SER A 1 143 ? -64.136 0.505 130.918 1.00 87.94 143 SER A CA 1
ATOM 1104 C C . SER A 1 143 ? -63.485 -0.487 129.941 1.00 87.94 143 SER A C 1
ATOM 1106 O O . SER A 1 143 ? -62.949 -0.090 128.901 1.00 87.94 143 SER A O 1
ATOM 1108 N N . ASN A 1 144 ? -63.590 -1.789 130.225 1.00 88.38 144 ASN A N 1
ATOM 1109 C CA . ASN A 1 144 ? -63.069 -2.851 129.364 1.00 88.38 144 ASN A CA 1
ATOM 1110 C C . ASN A 1 144 ? -63.803 -2.900 128.013 1.00 88.38 144 ASN A C 1
ATOM 1112 O O . ASN A 1 144 ? -63.151 -2.972 126.970 1.00 88.38 144 ASN A O 1
ATOM 1116 N N . SER A 1 145 ? -65.135 -2.798 128.013 1.00 87.50 145 SER A N 1
ATOM 1117 C CA . SER A 1 145 ? -65.965 -2.747 126.801 1.00 87.50 145 S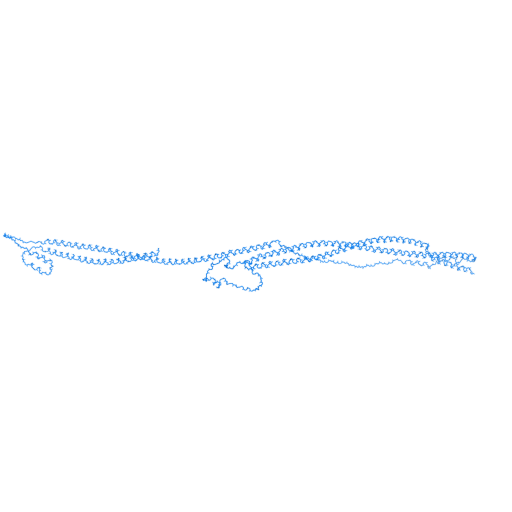ER A CA 1
ATOM 1118 C C . SER A 1 145 ? -65.692 -1.489 125.974 1.00 87.50 145 SER A C 1
ATOM 1120 O O . SER A 1 145 ? -65.531 -1.574 124.756 1.00 87.50 145 SER A O 1
ATOM 1122 N N . ALA A 1 146 ? -65.534 -0.327 126.619 1.00 87.94 146 ALA A N 1
ATOM 1123 C CA . ALA A 1 146 ? -65.116 0.904 125.951 1.00 87.94 146 ALA A CA 1
ATOM 1124 C C . ALA A 1 146 ? -63.745 0.761 125.277 1.00 87.94 146 ALA A C 1
ATOM 1126 O O . ALA A 1 146 ? -63.581 1.193 124.135 1.00 87.94 146 ALA A O 1
ATOM 1127 N N . HIS A 1 147 ? -62.774 0.137 125.950 1.00 89.69 147 HIS A N 1
ATOM 1128 C CA . HIS A 1 147 ? -61.446 -0.093 125.387 1.00 89.69 147 HIS A CA 1
ATOM 1129 C C . HIS A 1 147 ? -61.477 -1.099 124.225 1.00 89.69 147 HIS A C 1
ATOM 1131 O O . HIS A 1 147 ? -60.901 -0.827 123.172 1.00 89.69 147 HIS A O 1
ATOM 1137 N N . ALA A 1 148 ? -62.201 -2.213 124.366 1.00 88.44 148 ALA A N 1
ATOM 1138 C CA . ALA A 1 148 ? -62.356 -3.218 123.315 1.00 88.44 148 ALA A CA 1
ATOM 1139 C C . ALA A 1 148 ? -63.020 -2.639 122.052 1.00 88.44 148 ALA A C 1
ATOM 1141 O O . ALA A 1 148 ? -62.482 -2.783 120.953 1.00 88.44 148 ALA A O 1
ATOM 1142 N N . ALA A 1 149 ? -64.132 -1.911 122.204 1.00 88.19 149 ALA A N 1
ATOM 1143 C CA . ALA A 1 149 ? -64.801 -1.238 121.092 1.00 88.19 149 ALA A CA 1
ATOM 1144 C C . ALA A 1 149 ? -63.906 -0.165 120.444 1.00 88.19 149 ALA A C 1
ATOM 1146 O O . ALA A 1 149 ? -63.856 -0.062 119.218 1.00 88.19 149 ALA A O 1
ATOM 1147 N N . ALA A 1 150 ? -63.146 0.596 121.242 1.00 89.81 150 ALA A N 1
ATOM 1148 C CA . ALA A 1 150 ? -62.189 1.573 120.725 1.00 89.81 150 ALA A CA 1
ATOM 1149 C C . ALA A 1 150 ? -61.057 0.916 119.915 1.00 89.81 150 ALA A C 1
ATOM 1151 O O . ALA A 1 150 ? -60.685 1.455 118.873 1.00 89.81 150 ALA A O 1
ATOM 1152 N N . MET A 1 151 ? -60.546 -0.250 120.334 1.00 89.81 151 MET A N 1
ATOM 1153 C CA . MET A 1 151 ? -59.563 -1.009 119.549 1.00 89.81 151 MET A CA 1
ATOM 1154 C C . MET A 1 151 ? -60.146 -1.501 118.220 1.00 89.81 151 MET A C 1
ATOM 1156 O O . MET A 1 151 ? -59.519 -1.291 117.188 1.00 89.81 151 MET A O 1
ATOM 1160 N N . VAL A 1 152 ? -61.352 -2.085 118.215 1.00 90.50 152 VAL A N 1
ATOM 1161 C CA . VAL A 1 152 ? -62.012 -2.560 116.979 1.00 90.50 152 VAL A CA 1
ATOM 1162 C C . VAL A 1 152 ? -62.273 -1.407 116.007 1.00 90.50 152 VAL A C 1
ATOM 1164 O O . VAL A 1 152 ? -61.992 -1.514 114.815 1.00 90.50 152 VAL A O 1
ATOM 1167 N N . VAL A 1 153 ? -62.766 -0.269 116.503 1.00 91.50 153 VAL A N 1
ATOM 1168 C CA . VAL A 1 153 ? -62.989 0.922 115.673 1.00 91.50 153 VAL A CA 1
ATOM 1169 C C . VAL A 1 153 ? -61.664 1.509 115.165 1.00 91.50 153 VAL A C 1
ATOM 1171 O O . VAL A 1 153 ? -61.613 1.976 114.027 1.00 91.50 153 VAL A O 1
ATOM 1174 N N . GLN A 1 154 ? -60.583 1.468 115.949 1.00 91.00 154 GLN A N 1
ATOM 1175 C CA . GLN A 1 154 ? -59.268 1.933 115.500 1.00 91.00 154 GLN A CA 1
ATOM 1176 C C . GLN A 1 154 ? -58.650 1.007 114.440 1.00 91.00 154 GLN A C 1
ATOM 1178 O O . GLN A 1 154 ? -58.173 1.506 113.423 1.00 91.00 154 GLN A O 1
ATOM 1183 N N . ASP A 1 155 ? -58.721 -0.312 114.625 1.00 92.44 155 ASP A N 1
ATOM 1184 C CA . ASP A 1 155 ? -58.246 -1.314 113.661 1.00 92.44 155 ASP A CA 1
ATOM 1185 C C . ASP A 1 155 ? -58.977 -1.202 112.312 1.00 92.44 155 ASP A C 1
ATOM 1187 O O . ASP A 1 155 ? -58.342 -1.148 111.255 1.00 92.44 155 ASP A O 1
ATOM 1191 N N . LEU A 1 156 ? -60.304 -1.024 112.335 1.00 92.81 156 LEU A N 1
ATOM 1192 C CA . LEU A 1 156 ? -61.085 -0.743 111.128 1.00 92.81 156 LEU A CA 1
ATOM 1193 C C . LEU A 1 156 ? -60.666 0.584 110.468 1.00 92.81 156 LEU A C 1
ATOM 1195 O O . LEU A 1 156 ? -60.546 0.643 109.244 1.00 92.81 156 LEU A O 1
ATOM 1199 N N . ARG A 1 157 ? -60.400 1.648 111.243 1.00 92.56 157 ARG A N 1
ATOM 1200 C CA . ARG A 1 157 ? -59.951 2.953 110.712 1.00 92.56 157 ARG A CA 1
ATOM 1201 C C . ARG A 1 157 ? -58.562 2.884 110.075 1.00 92.56 157 ARG A C 1
ATOM 1203 O O . ARG A 1 157 ? -58.380 3.433 108.986 1.00 92.56 157 ARG A O 1
ATOM 1210 N N . ASP A 1 158 ? -57.597 2.215 110.704 1.00 93.31 158 ASP A N 1
ATOM 1211 C CA . ASP A 1 158 ? -56.263 2.035 110.122 1.00 93.31 158 ASP A CA 1
ATOM 1212 C C . ASP A 1 158 ? -56.302 1.065 108.926 1.00 93.31 158 ASP A C 1
ATOM 1214 O O . ASP A 1 158 ? -55.691 1.357 107.898 1.00 93.31 158 ASP A O 1
ATOM 1218 N N . THR A 1 159 ? -57.121 0.008 108.965 1.00 92.94 159 THR A N 1
ATOM 1219 C CA . THR A 1 159 ? -57.411 -0.843 107.794 1.00 92.94 159 THR A CA 1
ATOM 1220 C C . THR A 1 159 ? -57.969 -0.022 106.627 1.00 92.94 159 THR A C 1
ATOM 1222 O O . THR A 1 159 ? -57.500 -0.158 105.493 1.00 92.94 159 THR A O 1
ATOM 1225 N N . ILE A 1 160 ? -58.915 0.892 106.882 1.00 94.00 160 ILE A N 1
ATOM 1226 C CA . ILE A 1 160 ? -59.471 1.779 105.848 1.00 94.00 160 ILE A CA 1
ATOM 1227 C C . ILE A 1 160 ? -58.408 2.723 105.281 1.00 94.00 160 ILE A C 1
ATOM 1229 O O . ILE A 1 160 ? -58.311 2.899 104.067 1.00 94.00 160 ILE A O 1
ATOM 1233 N N . LYS A 1 161 ? -57.587 3.320 106.143 1.00 93.75 161 LYS A N 1
ATOM 1234 C CA . LYS A 1 161 ? -56.481 4.208 105.765 1.00 93.75 161 LYS A CA 1
ATOM 1235 C C . LYS A 1 161 ? -55.448 3.485 104.895 1.00 93.75 161 LYS A C 1
ATOM 1237 O O . LYS A 1 161 ? -55.124 3.977 103.816 1.00 93.75 161 LYS A O 1
ATOM 1242 N N . HIS A 1 162 ? -55.001 2.295 105.298 1.00 92.50 162 HIS A N 1
ATOM 1243 C CA . HIS A 1 162 ? -54.077 1.472 104.514 1.00 92.50 162 HIS A CA 1
ATOM 1244 C C . HIS A 1 162 ? -54.689 1.011 103.181 1.00 92.50 162 HIS A C 1
ATOM 1246 O O . HIS A 1 162 ? -54.012 1.064 102.152 1.00 92.50 162 HIS A O 1
ATOM 1252 N N . GLY A 1 163 ? -55.972 0.636 103.161 1.00 92.88 163 GLY A N 1
ATOM 1253 C CA . GLY A 1 163 ? -56.692 0.309 101.927 1.00 92.88 163 GLY A CA 1
ATOM 1254 C C . GLY A 1 163 ? -56.804 1.500 100.967 1.00 92.88 163 GLY A C 1
ATOM 1255 O O . GLY A 1 163 ? -56.551 1.344 99.774 1.00 92.88 163 GLY A O 1
ATOM 1256 N N . LYS A 1 164 ? -57.075 2.713 101.470 1.00 93.62 164 LYS A N 1
ATOM 1257 C CA . LYS A 1 164 ? -57.094 3.943 100.654 1.00 93.62 164 LYS A CA 1
ATOM 1258 C C . LYS A 1 164 ? -55.718 4.259 100.059 1.00 93.62 164 LYS A C 1
ATOM 1260 O O . LYS A 1 164 ? -55.637 4.593 98.879 1.00 93.62 164 LYS A O 1
ATOM 1265 N N . THR A 1 165 ? -54.631 4.074 100.815 1.00 92.81 165 THR A N 1
ATOM 1266 C CA . THR A 1 165 ? -53.262 4.200 100.280 1.00 92.81 165 THR A CA 1
ATOM 1267 C C . THR A 1 165 ? -52.963 3.154 99.198 1.00 92.81 165 THR A C 1
ATOM 1269 O O . THR A 1 165 ? -52.411 3.511 98.156 1.00 92.81 165 THR A O 1
ATOM 1272 N N . ARG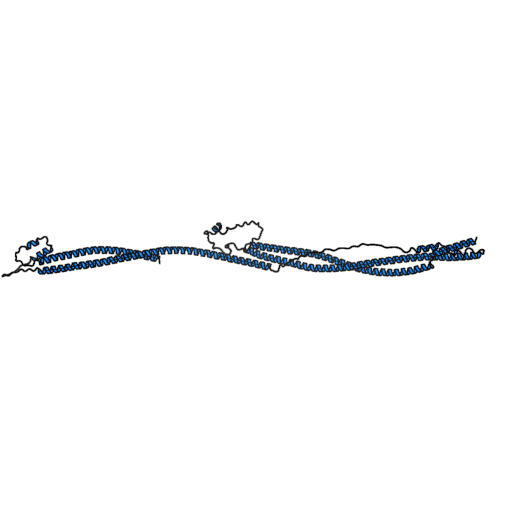 A 1 166 ? -53.366 1.886 99.389 1.00 92.19 166 ARG A N 1
ATOM 1273 C CA . ARG A 1 166 ? -53.225 0.835 98.361 1.00 92.19 166 ARG A CA 1
ATOM 1274 C C . ARG A 1 166 ? -53.978 1.183 97.079 1.00 92.19 166 ARG A C 1
ATOM 1276 O O . ARG A 1 166 ? -53.397 1.086 96.004 1.00 92.19 166 ARG A O 1
ATOM 1283 N N . ILE A 1 167 ? -55.228 1.637 97.187 1.00 93.69 167 ILE A N 1
ATOM 1284 C CA . ILE A 1 167 ? -56.049 2.029 96.032 1.00 93.69 167 ILE A CA 1
ATOM 1285 C C . ILE A 1 167 ? -55.428 3.209 95.275 1.00 93.69 167 ILE A C 1
ATOM 1287 O O . ILE A 1 167 ? -55.411 3.168 94.047 1.00 93.69 167 ILE A O 1
ATOM 1291 N N . SER A 1 168 ? -54.873 4.216 95.965 1.00 93.25 168 SER A N 1
ATOM 1292 C CA . SER A 1 168 ? -54.156 5.322 95.303 1.00 93.25 168 SER A CA 1
ATOM 1293 C C . SER A 1 168 ? -52.986 4.790 94.474 1.00 93.25 168 SER A C 1
ATOM 1295 O O . SER A 1 168 ? -52.962 4.970 93.258 1.00 93.25 168 SER A O 1
ATOM 1297 N N . SER A 1 169 ? -52.089 4.014 95.094 1.00 92.56 169 SER A N 1
ATOM 1298 C CA . SER A 1 169 ? -50.905 3.485 94.406 1.00 92.56 169 SER A CA 1
ATOM 1299 C C . SER A 1 169 ? -51.262 2.533 93.256 1.00 92.56 169 SER A C 1
ATOM 1301 O O . SER A 1 169 ? -50.674 2.626 92.181 1.00 92.56 169 SER A O 1
ATOM 1303 N N . ALA A 1 170 ? -52.268 1.669 93.424 1.00 93.62 170 ALA A N 1
ATOM 1304 C CA . ALA A 1 170 ? -52.767 0.811 92.348 1.00 93.62 170 ALA A CA 1
ATOM 1305 C C . ALA A 1 170 ? -53.385 1.625 91.193 1.00 93.62 170 ALA A C 1
ATOM 1307 O O . ALA A 1 170 ? -53.209 1.274 90.026 1.00 93.62 170 ALA A O 1
ATOM 1308 N N . THR A 1 171 ? -54.071 2.733 91.498 1.00 93.12 171 THR A N 1
ATOM 1309 C CA . THR A 1 171 ? -54.650 3.644 90.494 1.00 93.12 171 THR A CA 1
ATOM 1310 C C . THR A 1 171 ? -53.561 4.390 89.722 1.00 93.12 171 THR A C 1
ATOM 1312 O O . THR A 1 171 ? -53.636 4.480 88.498 1.00 93.12 171 THR A O 1
ATOM 1315 N N . GLU A 1 172 ? -52.520 4.863 90.409 1.00 93.31 172 GLU A N 1
ATOM 1316 C CA . GLU A 1 172 ? -51.339 5.504 89.815 1.00 93.31 172 GLU A CA 1
ATOM 1317 C C . GLU A 1 172 ? -50.569 4.530 88.902 1.00 93.31 172 GLU A C 1
ATOM 1319 O O . GLU A 1 172 ? -50.292 4.850 87.744 1.00 93.31 172 GLU A O 1
ATOM 1324 N N . GLN A 1 173 ? -50.304 3.304 89.371 1.00 92.56 173 GLN A N 1
ATOM 1325 C CA . GLN A 1 173 ? -49.658 2.248 88.578 1.00 92.56 173 GLN A CA 1
ATOM 1326 C C . GLN A 1 173 ? -50.490 1.868 87.345 1.00 92.56 173 GLN A C 1
ATOM 1328 O O . GLN A 1 173 ? -49.958 1.781 86.236 1.00 92.56 173 GLN A O 1
ATOM 1333 N N . LYS A 1 174 ? -51.810 1.704 87.508 1.00 93.38 174 LYS A N 1
ATOM 1334 C CA . LYS A 1 174 ? -52.739 1.462 86.397 1.00 93.38 174 LYS A CA 1
ATOM 1335 C C . LYS A 1 174 ? -52.708 2.605 85.379 1.00 93.38 174 LYS A C 1
ATOM 1337 O O . LYS A 1 174 ? -52.719 2.332 84.181 1.00 93.38 174 LYS A O 1
ATOM 1342 N N . ALA A 1 175 ? -52.658 3.861 85.824 1.00 91.69 175 ALA A N 1
ATOM 1343 C CA . ALA A 1 175 ? -52.586 5.017 84.933 1.00 91.69 175 ALA A CA 1
ATOM 1344 C C . ALA A 1 175 ? -51.278 5.043 84.117 1.00 91.69 175 ALA A C 1
ATOM 1346 O O . ALA A 1 175 ? -51.339 5.271 82.908 1.00 91.69 175 ALA A O 1
ATOM 1347 N N . SER A 1 176 ? -50.128 4.731 84.736 1.00 91.88 176 SER A N 1
ATOM 1348 C CA . SER A 1 176 ? -48.846 4.579 84.021 1.00 91.88 176 SER A CA 1
ATOM 1349 C C . SER A 1 176 ? -48.930 3.487 82.955 1.00 91.88 176 SER A C 1
ATOM 1351 O O . SER A 1 176 ? -48.706 3.754 81.775 1.00 91.88 176 SER A O 1
ATOM 1353 N N . LEU A 1 177 ? -49.363 2.281 83.341 1.00 92.94 177 LEU A N 1
ATOM 1354 C CA . LEU A 1 177 ? -49.441 1.136 82.432 1.00 92.94 177 LEU A CA 1
ATOM 1355 C C . LEU A 1 177 ? -50.426 1.358 81.271 1.00 92.94 177 LEU A C 1
ATOM 1357 O O . LEU A 1 177 ? -50.160 0.906 80.161 1.00 92.94 177 LEU A O 1
ATOM 1361 N N . VAL A 1 178 ? -51.533 2.082 81.483 1.00 91.88 178 VAL A N 1
ATOM 1362 C CA . VAL A 1 178 ? -52.445 2.497 80.398 1.00 91.88 178 VAL A CA 1
ATOM 1363 C C . VAL A 1 178 ? -51.756 3.460 79.424 1.00 91.88 178 VAL A C 1
ATOM 1365 O O . VAL A 1 178 ? -51.925 3.317 78.212 1.00 91.88 178 VAL A O 1
ATOM 1368 N N . GLY A 1 179 ? -50.962 4.409 79.929 1.00 87.75 179 GLY A N 1
ATOM 1369 C CA . GLY A 1 179 ? -50.159 5.312 79.100 1.00 87.75 179 GLY A CA 1
ATOM 1370 C C . GLY A 1 179 ? -49.105 4.567 78.277 1.00 87.75 179 GLY A C 1
ATOM 1371 O O . GLY A 1 179 ? -49.023 4.752 77.064 1.00 87.75 179 GLY A O 1
ATOM 1372 N N . GLU A 1 180 ? -48.354 3.668 78.913 1.00 91.38 180 GLU A N 1
ATOM 1373 C CA . GLU A 1 180 ? -47.341 2.827 78.264 1.00 91.38 180 GLU A CA 1
ATOM 1374 C C . GLU A 1 180 ? -47.947 1.935 77.171 1.00 91.38 180 GLU A C 1
ATOM 1376 O O . GLU A 1 180 ? -47.449 1.920 76.048 1.00 91.38 180 GLU A O 1
ATOM 1381 N N . VAL A 1 181 ? -49.072 1.263 77.448 1.00 90.25 181 VAL A N 1
ATOM 1382 C CA . VAL A 1 181 ? -49.809 0.454 76.458 1.00 90.25 181 VAL A CA 1
ATOM 1383 C C . VAL A 1 181 ? -50.260 1.295 75.259 1.00 90.25 181 VAL A C 1
ATOM 1385 O O . VAL A 1 181 ? -50.211 0.822 74.122 1.00 90.25 181 VAL A O 1
ATOM 1388 N N . ALA A 1 182 ? -50.689 2.542 75.472 1.00 86.88 182 ALA A N 1
ATOM 1389 C CA . ALA A 1 182 ? -51.086 3.429 74.379 1.00 86.88 182 ALA A CA 1
ATOM 1390 C C . ALA A 1 182 ? -49.894 3.841 73.490 1.00 86.88 182 ALA A C 1
ATOM 1392 O O . ALA A 1 182 ? -50.051 3.937 72.269 1.00 86.88 182 ALA A O 1
ATOM 1393 N N . VAL A 1 183 ? -48.708 4.038 74.079 1.00 88.25 183 VAL A N 1
ATOM 1394 C CA . VAL A 1 183 ? -47.459 4.301 73.344 1.00 88.25 183 VAL A CA 1
ATOM 1395 C C . VAL A 1 183 ? -47.017 3.058 72.570 1.00 88.25 183 VAL A C 1
ATOM 1397 O O . VAL A 1 183 ? -46.900 3.129 71.348 1.00 88.25 183 VAL A O 1
ATOM 1400 N N . GLU A 1 184 ? -46.883 1.906 73.232 1.00 90.38 184 GLU A N 1
ATOM 1401 C CA . GLU A 1 184 ? -46.439 0.645 72.613 1.00 90.38 184 GLU A CA 1
ATOM 1402 C C . GLU A 1 184 ? -47.355 0.209 71.455 1.00 90.38 184 GLU A C 1
ATOM 1404 O O . GLU A 1 184 ? -46.874 -0.211 70.401 1.00 90.38 184 GLU A O 1
ATOM 1409 N N . ARG A 1 185 ? -48.682 0.369 71.588 1.00 87.75 185 ARG A N 1
ATOM 1410 C CA . ARG A 1 185 ? -49.641 0.109 70.495 1.00 87.75 185 ARG A CA 1
ATOM 1411 C C . ARG A 1 185 ? -49.423 1.030 69.293 1.00 87.75 185 ARG A C 1
ATOM 1413 O O . ARG A 1 185 ? -49.501 0.573 68.147 1.00 87.75 185 ARG A O 1
ATOM 1420 N N . LYS A 1 186 ? -49.160 2.320 69.529 1.00 84.69 186 LYS A N 1
ATOM 1421 C CA . LYS A 1 186 ? -48.869 3.287 68.461 1.00 84.69 186 LYS A CA 1
ATOM 1422 C C . LYS A 1 186 ? -47.545 2.956 67.772 1.00 84.69 186 LYS A C 1
ATOM 1424 O O . LYS A 1 186 ? -47.505 2.929 66.546 1.00 84.69 186 LYS A O 1
ATOM 1429 N N . GLU A 1 187 ? -46.494 2.675 68.537 1.00 90.00 187 GLU A N 1
ATOM 1430 C CA . GLU A 1 187 ? -45.177 2.286 68.020 1.00 90.00 187 GLU A CA 1
ATOM 1431 C C . GLU A 1 187 ? -45.260 1.011 67.186 1.00 90.00 187 GLU A C 1
ATOM 1433 O O . GLU A 1 187 ? -44.843 1.024 66.029 1.00 90.00 187 GLU A O 1
ATOM 1438 N N . LYS A 1 188 ? -45.919 -0.036 67.701 1.00 89.25 188 LYS A N 1
ATOM 1439 C CA . LYS A 1 188 ? -46.203 -1.261 66.948 1.00 89.25 188 LYS A CA 1
ATOM 1440 C C . LYS A 1 188 ? -46.871 -0.956 65.599 1.00 89.25 188 LYS A C 1
ATOM 1442 O O . LYS A 1 188 ? -46.392 -1.419 64.571 1.00 89.25 188 LYS A O 1
ATOM 1447 N N . THR A 1 189 ? -47.919 -0.129 65.589 1.00 88.25 189 THR A N 1
ATOM 1448 C CA . THR A 1 189 ? -48.663 0.204 64.358 1.00 88.25 189 THR A CA 1
ATOM 1449 C C . THR A 1 189 ? -47.819 1.011 63.358 1.00 88.25 189 THR A C 1
ATOM 1451 O O . THR A 1 189 ? -48.027 0.911 62.150 1.00 88.25 189 THR A O 1
ATOM 1454 N N . MET A 1 190 ? -46.861 1.819 63.829 1.00 84.56 190 MET A N 1
ATOM 1455 C CA . MET A 1 190 ? -45.906 2.523 62.960 1.00 84.56 190 MET A CA 1
ATOM 1456 C C . MET A 1 190 ? -44.850 1.565 62.385 1.00 84.56 190 MET A C 1
ATOM 1458 O O . MET A 1 190 ? -44.543 1.650 61.199 1.00 84.56 190 MET A O 1
ATOM 1462 N N . VAL A 1 191 ? -44.350 0.618 63.187 1.00 86.81 191 VAL A N 1
ATOM 1463 C CA . VAL A 1 191 ? -43.394 -0.415 62.747 1.00 86.81 191 VAL A CA 1
ATOM 1464 C C . VAL A 1 191 ? -44.028 -1.387 61.747 1.00 86.81 191 VAL A C 1
ATOM 1466 O O . VAL A 1 191 ? -43.411 -1.681 60.729 1.00 86.81 191 VAL A O 1
ATOM 1469 N N . GLU A 1 192 ? -45.267 -1.834 61.976 1.00 88.69 192 GLU A N 1
ATOM 1470 C CA . GLU A 1 192 ? -46.006 -2.695 61.036 1.00 88.69 192 GLU A CA 1
ATOM 1471 C C . GLU A 1 192 ? -46.188 -2.019 59.665 1.00 88.69 192 GLU A C 1
ATOM 1473 O O . GLU A 1 192 ? -45.999 -2.664 58.636 1.00 88.69 192 GLU A O 1
ATOM 1478 N N . LYS A 1 193 ? -46.458 -0.705 59.640 1.00 87.31 193 LYS A N 1
ATOM 1479 C CA . LYS A 1 193 ? -46.547 0.075 58.394 1.00 87.31 193 LYS A CA 1
ATOM 1480 C C . LYS A 1 193 ? -45.201 0.293 57.705 1.00 87.31 193 LYS A C 1
ATOM 1482 O O . LYS A 1 193 ? -45.155 0.234 56.481 1.00 87.31 193 LYS A O 1
ATOM 1487 N N . SER A 1 194 ? -44.120 0.530 58.457 1.00 81.25 194 SER A N 1
ATOM 1488 C CA . SER A 1 194 ? -42.771 0.588 57.868 1.00 81.25 194 SER A CA 1
ATOM 1489 C C . SER A 1 194 ? -42.447 -0.737 57.192 1.00 81.25 194 SER A C 1
ATOM 1491 O O . SER A 1 194 ? -42.137 -0.754 56.010 1.00 81.25 194 SER A O 1
ATOM 1493 N N . LEU A 1 195 ? -42.647 -1.852 57.904 1.00 89.25 195 LEU A N 1
ATOM 1494 C CA . LEU A 1 195 ? -42.360 -3.195 57.409 1.00 89.25 195 LEU A CA 1
ATOM 1495 C C . LEU A 1 195 ? -43.110 -3.526 56.106 1.00 89.25 195 LEU A C 1
ATOM 1497 O O . LEU A 1 195 ? -42.536 -4.167 55.230 1.00 89.25 195 LEU A O 1
ATOM 1501 N N . GLU A 1 196 ? -44.361 -3.084 55.954 1.00 86.75 196 GLU A N 1
ATOM 1502 C CA . GLU A 1 196 ? -45.114 -3.237 54.702 1.00 86.75 196 GLU A CA 1
ATOM 1503 C C . GLU A 1 196 ? -44.474 -2.446 53.544 1.00 86.75 196 GLU A C 1
ATOM 1505 O O . GLU A 1 196 ? -44.245 -3.003 52.467 1.00 86.75 196 GLU A O 1
ATOM 1510 N N . VAL A 1 197 ? -44.119 -1.176 53.769 1.00 86.06 197 VAL A N 1
ATOM 1511 C CA . VAL A 1 197 ? -43.448 -0.321 52.769 1.00 86.06 197 VAL A CA 1
ATOM 1512 C C . VAL A 1 197 ? -42.054 -0.853 52.423 1.00 86.06 197 VAL A C 1
ATOM 1514 O O . VAL A 1 197 ? -41.688 -0.906 51.248 1.00 86.06 197 VAL A O 1
ATOM 1517 N N . ASP A 1 198 ? -41.294 -1.313 53.415 1.00 83.94 198 ASP A N 1
ATOM 1518 C CA . ASP A 1 198 ? -39.966 -1.906 53.252 1.00 83.94 198 ASP A CA 1
ATOM 1519 C C . ASP A 1 198 ? -40.038 -3.209 52.429 1.00 83.94 198 ASP A C 1
ATOM 1521 O O . ASP A 1 198 ? -39.220 -3.430 51.533 1.00 83.94 198 ASP A O 1
ATOM 1525 N N . GLN A 1 199 ? -41.061 -4.048 52.649 1.00 86.94 199 GLN A N 1
ATOM 1526 C CA . GLN A 1 199 ? -41.308 -5.260 51.854 1.00 86.94 199 GLN A CA 1
ATOM 1527 C C . GLN A 1 199 ? -41.700 -4.949 50.402 1.00 86.94 199 GLN A C 1
ATOM 1529 O O . GLN A 1 199 ? -41.178 -5.584 49.481 1.00 86.94 199 GLN A O 1
ATOM 1534 N N . GLN A 1 200 ? -42.575 -3.963 50.171 1.00 82.44 200 GLN A N 1
ATOM 1535 C CA . GLN A 1 200 ? -42.932 -3.524 48.815 1.00 82.44 200 GLN A CA 1
ATOM 1536 C C . GLN A 1 200 ? -41.718 -2.928 48.082 1.00 82.44 200 GLN A C 1
ATOM 1538 O O . GLN A 1 200 ? -41.459 -3.269 46.923 1.00 82.44 200 GLN A O 1
ATOM 1543 N N . THR A 1 201 ? -40.920 -2.115 48.780 1.00 75.62 201 THR A N 1
ATOM 1544 C CA . THR A 1 201 ? -39.682 -1.515 48.262 1.00 75.62 201 THR A CA 1
ATOM 1545 C C . THR A 1 201 ? -38.657 -2.588 47.908 1.00 75.62 201 THR A C 1
ATOM 1547 O O . THR A 1 201 ? -38.074 -2.539 46.824 1.00 75.62 201 THR A O 1
ATOM 1550 N N . LEU A 1 202 ? -38.475 -3.606 48.756 1.00 83.31 202 LEU A N 1
ATOM 1551 C CA . LEU A 1 202 ? -37.590 -4.739 48.480 1.00 83.31 202 LEU A CA 1
ATOM 1552 C C . LEU A 1 202 ? -38.047 -5.532 47.246 1.00 83.31 202 LEU A C 1
ATOM 1554 O O . LEU A 1 202 ? -37.221 -5.850 46.388 1.00 83.31 202 LEU A O 1
ATOM 1558 N N . ALA A 1 203 ? -39.346 -5.815 47.117 1.00 82.81 203 ALA A N 1
ATOM 1559 C CA . ALA A 1 203 ? -39.896 -6.547 45.976 1.00 82.81 203 ALA A CA 1
ATOM 1560 C C . ALA A 1 203 ? -39.732 -5.773 44.654 1.00 82.81 203 ALA A C 1
ATOM 1562 O O . ALA A 1 203 ? -39.258 -6.338 43.665 1.00 82.81 203 ALA A O 1
ATOM 1563 N N . SER A 1 204 ? -40.057 -4.474 44.649 1.00 74.19 204 SER A N 1
ATOM 1564 C CA . SER A 1 204 ? -39.863 -3.581 43.495 1.00 74.19 204 SER A CA 1
ATOM 1565 C C . SER A 1 204 ? -38.383 -3.476 43.110 1.00 74.19 204 SER A C 1
ATOM 1567 O O . SER A 1 204 ? -38.015 -3.704 41.956 1.00 74.19 204 SER A O 1
ATOM 1569 N N . THR A 1 205 ? -37.509 -3.228 44.092 1.00 70.69 205 THR A N 1
ATOM 1570 C CA . THR A 1 205 ? -36.055 -3.133 43.889 1.00 70.69 205 THR A CA 1
ATOM 1571 C C . THR A 1 205 ? -35.470 -4.429 43.332 1.00 70.69 205 THR A C 1
ATOM 1573 O O . THR A 1 205 ? -34.670 -4.379 42.402 1.00 70.69 205 THR A O 1
ATOM 1576 N N . THR A 1 206 ? -35.897 -5.592 43.836 1.00 78.44 206 THR A N 1
ATOM 1577 C CA . THR A 1 206 ? -35.424 -6.902 43.351 1.00 78.44 206 THR A CA 1
ATOM 1578 C C . THR A 1 206 ? -35.807 -7.111 41.885 1.00 78.44 206 THR A C 1
ATOM 1580 O O . THR A 1 206 ? -34.930 -7.367 41.062 1.00 78.44 206 THR A O 1
ATOM 1583 N N . ALA A 1 207 ? -37.076 -6.883 41.524 1.00 76.38 207 ALA A N 1
ATOM 1584 C CA . ALA A 1 207 ? -37.533 -6.997 40.138 1.00 76.38 207 ALA A CA 1
ATOM 1585 C C . ALA A 1 207 ? -36.796 -6.028 39.192 1.00 76.38 207 ALA A C 1
ATOM 1587 O O . ALA A 1 207 ? -36.401 -6.415 38.090 1.00 76.38 207 ALA A O 1
ATOM 1588 N N . GLN A 1 208 ? -36.549 -4.788 39.632 1.00 70.81 208 GLN A N 1
ATOM 1589 C CA . GLN A 1 208 ? -35.732 -3.838 38.875 1.00 70.81 208 GLN A CA 1
ATOM 1590 C C . GLN A 1 208 ? -34.282 -4.309 38.715 1.00 70.81 208 GLN A C 1
ATOM 1592 O O . GLN A 1 208 ? -33.715 -4.135 37.639 1.00 70.81 208 GLN A O 1
ATOM 1597 N N . CYS A 1 209 ? -33.667 -4.876 39.755 1.00 75.19 209 CYS A N 1
ATOM 1598 C CA . CYS A 1 209 ? -32.304 -5.402 39.697 1.00 75.19 209 CYS A CA 1
ATOM 1599 C C . CYS A 1 209 ? -32.186 -6.570 38.712 1.00 75.19 209 CYS A C 1
ATOM 1601 O O . CYS A 1 209 ? -31.267 -6.562 37.896 1.00 75.19 209 CYS A O 1
ATOM 1603 N N . ASP A 1 210 ? -33.128 -7.515 38.719 1.00 75.94 210 ASP A N 1
ATOM 1604 C CA . ASP A 1 210 ? -33.131 -8.646 37.783 1.00 75.94 210 ASP A CA 1
ATOM 1605 C C . ASP A 1 210 ? -33.316 -8.182 36.326 1.00 75.94 210 ASP A C 1
ATOM 1607 O O . ASP A 1 210 ? -32.538 -8.563 35.447 1.00 75.94 210 ASP A O 1
ATOM 1611 N N . GLN A 1 211 ? -34.268 -7.277 36.062 1.00 73.06 211 GLN A N 1
ATOM 1612 C CA . GLN A 1 211 ? -34.467 -6.692 34.726 1.00 73.06 211 GLN A CA 1
ATOM 1613 C C . GLN A 1 211 ? -33.250 -5.872 34.258 1.00 73.06 211 GLN A C 1
ATOM 1615 O O . GLN A 1 211 ? -32.820 -5.984 33.107 1.00 73.06 211 GLN A O 1
ATOM 1620 N N . LYS A 1 212 ? -32.649 -5.065 35.145 1.00 72.56 212 LYS A N 1
ATOM 1621 C CA . LYS A 1 212 ? -31.435 -4.285 34.842 1.00 72.56 212 LYS A CA 1
ATOM 1622 C C . LYS A 1 212 ? -30.218 -5.186 34.629 1.00 72.56 212 LYS A C 1
ATOM 1624 O O . LYS A 1 212 ? -29.388 -4.855 33.786 1.00 72.56 212 LYS A O 1
ATOM 1629 N N . LYS A 1 213 ? -30.130 -6.328 35.318 1.00 75.69 213 LYS A N 1
ATOM 1630 C CA . LYS A 1 213 ? -29.079 -7.331 35.115 1.00 75.69 213 LYS A CA 1
ATOM 1631 C C . LYS A 1 213 ? -29.194 -8.000 33.746 1.00 75.69 213 LYS A C 1
ATOM 1633 O O . LYS A 1 213 ? -28.216 -7.986 33.013 1.00 75.69 213 LYS A O 1
ATOM 1638 N N . LEU A 1 214 ? -30.375 -8.489 33.358 1.00 72.88 214 LEU A N 1
ATOM 1639 C CA . LEU A 1 214 ? -30.595 -9.045 32.012 1.00 72.88 214 LEU A CA 1
ATOM 1640 C C . LEU A 1 214 ? -30.261 -8.013 30.917 1.00 72.88 214 LEU A C 1
ATOM 1642 O O . LEU A 1 214 ? -29.529 -8.312 29.974 1.00 72.88 214 LEU A O 1
ATOM 1646 N N . SER A 1 215 ? -30.705 -6.764 31.104 1.00 70.00 215 SER A N 1
ATOM 1647 C CA . SER A 1 215 ? -30.363 -5.635 30.227 1.00 70.00 215 SER A CA 1
ATOM 1648 C C . SER A 1 215 ? -28.849 -5.389 30.156 1.00 70.00 215 SER A C 1
ATOM 1650 O O . SER A 1 215 ? -28.322 -5.130 29.076 1.00 70.00 215 SER A O 1
ATOM 1652 N N . PHE A 1 216 ? -28.123 -5.500 31.274 1.00 71.56 216 PHE A N 1
ATOM 1653 C CA . PHE A 1 216 ? -26.665 -5.369 31.317 1.00 71.56 216 PHE A CA 1
ATOM 1654 C C . PHE A 1 216 ? -25.946 -6.540 30.633 1.00 71.56 216 PHE A C 1
ATOM 1656 O O . PHE A 1 216 ? -25.055 -6.295 29.823 1.00 71.56 216 PHE A O 1
ATOM 1663 N N . ASP A 1 217 ? -26.346 -7.782 30.906 1.00 73.94 217 ASP A N 1
ATOM 1664 C CA . ASP A 1 217 ? -25.703 -8.993 30.385 1.00 73.94 217 ASP A CA 1
ATOM 1665 C C . ASP A 1 217 ? -25.836 -9.078 28.848 1.00 73.94 217 ASP A C 1
ATOM 1667 O O . ASP A 1 217 ? -24.848 -9.321 28.149 1.00 73.94 217 ASP A O 1
ATOM 1671 N N . GLU A 1 218 ? -27.011 -8.761 28.284 1.00 73.62 218 GLU A N 1
ATOM 1672 C CA . GLU A 1 218 ? -27.189 -8.619 26.827 1.00 73.62 218 GLU A CA 1
ATOM 1673 C C . GLU A 1 218 ? -26.378 -7.445 26.245 1.00 73.62 218 GLU A C 1
ATOM 1675 O O . GLU A 1 218 ? -25.733 -7.589 25.204 1.00 73.62 218 GLU A O 1
ATOM 1680 N N . LYS A 1 219 ? -26.355 -6.280 26.912 1.00 73.81 219 LYS A N 1
ATOM 1681 C CA . LYS A 1 219 ? -25.567 -5.115 26.458 1.00 73.81 219 LYS A CA 1
ATOM 1682 C C . LYS A 1 219 ? -24.060 -5.404 26.490 1.00 73.81 219 LYS A C 1
ATOM 1684 O O . LYS A 1 219 ? -23.338 -4.944 25.606 1.00 73.81 219 LYS A O 1
ATOM 1689 N N . GLN A 1 220 ? -23.585 -6.193 27.452 1.00 74.69 220 GLN A N 1
ATOM 1690 C CA . GLN A 1 220 ? -22.194 -6.635 27.545 1.00 74.69 220 GLN A CA 1
ATOM 1691 C C . GLN A 1 220 ? -21.854 -7.677 26.469 1.00 74.69 220 GLN A C 1
ATOM 1693 O O . GLN A 1 220 ? -20.789 -7.591 25.860 1.00 74.69 220 GLN A O 1
ATOM 1698 N N . LYS A 1 221 ? -22.774 -8.602 26.166 1.00 79.00 221 LYS A N 1
ATOM 1699 C CA . LYS A 1 221 ? -22.639 -9.551 25.051 1.00 79.00 221 LYS A CA 1
ATOM 1700 C C . LYS A 1 221 ? -22.547 -8.837 23.699 1.00 79.00 221 LYS A C 1
ATOM 1702 O O . LYS A 1 221 ? -21.599 -9.078 22.961 1.00 79.00 221 LYS A O 1
ATOM 1707 N N . ASN A 1 222 ? -23.449 -7.894 23.412 1.00 76.44 222 ASN A N 1
ATOM 1708 C CA . ASN A 1 222 ? -23.409 -7.118 22.165 1.00 76.44 222 ASN A CA 1
ATOM 1709 C C . ASN A 1 222 ? -22.091 -6.333 22.008 1.00 76.44 222 ASN A C 1
ATOM 1711 O O . ASN A 1 222 ? -21.565 -6.242 20.905 1.00 76.44 222 ASN A O 1
ATOM 1715 N N . ARG A 1 223 ? -21.521 -5.801 23.099 1.00 77.56 223 ARG A N 1
ATOM 1716 C CA . ARG A 1 223 ? -20.191 -5.159 23.077 1.00 77.56 223 ARG A CA 1
ATOM 1717 C C . ARG A 1 223 ? -19.061 -6.140 22.772 1.00 77.56 223 ARG A C 1
ATOM 1719 O O . ARG A 1 223 ? -18.125 -5.771 22.073 1.00 77.56 223 ARG A O 1
ATOM 1726 N N . GLN A 1 224 ? -19.130 -7.370 23.280 1.00 76.81 224 GLN A N 1
ATOM 1727 C CA . GLN A 1 224 ? -18.132 -8.391 22.964 1.00 76.81 224 GLN A CA 1
ATOM 1728 C C . GLN A 1 224 ? -18.227 -8.836 21.496 1.00 76.81 224 GLN A C 1
ATOM 1730 O O . GLN A 1 224 ? -17.194 -9.012 20.850 1.00 76.81 224 GLN A O 1
ATOM 1735 N N . ASP A 1 225 ? -19.440 -8.943 20.947 1.00 79.81 225 ASP A N 1
ATOM 1736 C CA . ASP A 1 225 ? -19.662 -9.186 19.516 1.00 79.81 225 ASP A CA 1
ATOM 1737 C C . ASP A 1 225 ? -19.122 -8.010 18.659 1.00 79.81 225 ASP A C 1
ATOM 1739 O O . ASP A 1 225 ? -18.452 -8.251 17.656 1.00 79.81 225 ASP A O 1
ATOM 1743 N N . GLU A 1 226 ? -19.323 -6.750 19.084 1.00 78.94 226 GLU A N 1
ATOM 1744 C CA . GLU A 1 226 ? -18.769 -5.539 18.437 1.00 78.94 226 GLU A CA 1
ATOM 1745 C C . GLU A 1 226 ? -17.231 -5.553 18.405 1.00 78.94 226 GLU A C 1
ATOM 1747 O O . GLU A 1 226 ? -16.630 -5.328 17.355 1.00 78.94 226 GLU A O 1
ATOM 1752 N N . ILE A 1 227 ? -16.591 -5.870 19.538 1.00 79.69 227 ILE A N 1
ATOM 1753 C CA . ILE A 1 227 ? -15.128 -6.003 19.645 1.00 79.69 227 ILE A CA 1
ATOM 1754 C C . ILE A 1 227 ? -14.623 -7.121 18.726 1.00 79.69 227 ILE A C 1
ATOM 1756 O O . ILE A 1 227 ? -13.687 -6.901 17.964 1.00 79.69 227 ILE A O 1
ATOM 1760 N N . THR A 1 228 ? -15.279 -8.284 18.729 1.00 81.88 228 THR A N 1
ATOM 1761 C CA . THR A 1 228 ? -14.871 -9.439 17.912 1.00 81.88 228 THR A CA 1
ATOM 1762 C C . THR A 1 228 ? -14.956 -9.128 16.410 1.00 81.88 228 THR A C 1
ATOM 1764 O O . THR A 1 228 ? -14.055 -9.485 15.652 1.00 81.88 228 THR A O 1
ATOM 1767 N N . ALA A 1 229 ? -15.997 -8.414 15.965 1.00 81.12 229 ALA A N 1
ATOM 1768 C CA . ALA A 1 229 ? -16.133 -7.982 14.570 1.00 81.12 229 ALA A CA 1
ATOM 1769 C C . ALA A 1 229 ? -15.064 -6.945 14.167 1.00 81.12 229 ALA A C 1
ATOM 1771 O O . ALA A 1 229 ? -14.521 -7.010 13.061 1.00 81.12 229 ALA A O 1
ATOM 1772 N N . LEU A 1 230 ? -14.722 -6.016 15.069 1.00 79.94 230 LEU A N 1
ATOM 1773 C CA . LEU A 1 230 ? -13.637 -5.048 14.867 1.00 79.94 230 LEU A CA 1
ATOM 1774 C C . LEU A 1 230 ? -12.261 -5.731 14.809 1.00 79.94 230 LEU A C 1
ATOM 1776 O O . LEU A 1 230 ? -11.453 -5.387 13.948 1.00 79.94 230 LEU A O 1
ATOM 1780 N N . GLU A 1 231 ? -12.001 -6.719 15.668 1.00 78.81 231 GLU A N 1
ATOM 1781 C CA . GLU A 1 231 ? -10.766 -7.513 15.662 1.00 78.81 231 GLU A CA 1
ATOM 1782 C C . GLU A 1 231 ? -10.607 -8.313 14.363 1.00 78.81 231 GLU A C 1
ATOM 1784 O O . GLU A 1 231 ? -9.529 -8.293 13.767 1.00 78.81 231 GLU A O 1
ATOM 1789 N N . GLN A 1 232 ? -11.679 -8.942 13.869 1.00 84.25 232 GLN A N 1
ATOM 1790 C CA . GLN A 1 232 ? -11.679 -9.651 12.583 1.00 84.25 232 GLN A CA 1
ATOM 1791 C C . GLN A 1 232 ? -11.400 -8.709 11.402 1.00 84.25 232 GLN A C 1
ATOM 1793 O O . GLN A 1 232 ? -10.526 -8.996 10.581 1.00 84.25 232 GLN A O 1
ATOM 1798 N N . ALA A 1 233 ? -12.073 -7.555 11.337 1.00 80.25 233 ALA A N 1
ATOM 1799 C CA . ALA A 1 233 ? -11.815 -6.550 10.303 1.00 80.25 233 ALA A CA 1
ATOM 1800 C C . ALA A 1 233 ? -10.371 -6.010 10.375 1.00 80.25 233 ALA A C 1
ATOM 1802 O O . ALA A 1 233 ? -9.695 -5.898 9.352 1.00 80.25 233 ALA A O 1
ATOM 1803 N N . MET A 1 234 ? -9.857 -5.747 11.582 1.00 79.25 234 MET A N 1
ATOM 1804 C CA . MET A 1 234 ? -8.461 -5.352 11.805 1.00 79.25 234 MET A CA 1
ATOM 1805 C C . MET A 1 234 ? -7.453 -6.435 11.408 1.00 79.25 234 MET A C 1
ATOM 1807 O O . MET A 1 234 ? -6.356 -6.090 10.976 1.00 79.25 234 MET A O 1
ATOM 1811 N N . GLN A 1 235 ? -7.774 -7.720 11.578 1.00 80.62 235 GLN A N 1
ATOM 1812 C CA . GLN A 1 235 ? -6.876 -8.815 11.209 1.00 80.62 235 GLN A CA 1
ATOM 1813 C C . GLN A 1 235 ? -6.735 -8.932 9.686 1.00 80.62 235 GLN A C 1
ATOM 1815 O O . GLN A 1 235 ? -5.620 -9.105 9.198 1.00 80.62 235 GLN A O 1
ATOM 1820 N N . ILE A 1 236 ? -7.833 -8.761 8.941 1.00 82.56 236 ILE A N 1
ATOM 1821 C CA . ILE A 1 236 ? -7.822 -8.736 7.470 1.00 82.56 236 ILE A CA 1
ATOM 1822 C C . ILE A 1 236 ? -7.015 -7.531 6.965 1.00 82.56 236 ILE A C 1
ATOM 1824 O O . ILE A 1 236 ? -6.054 -7.705 6.216 1.00 82.56 236 ILE A O 1
ATOM 1828 N N . LEU A 1 237 ? -7.322 -6.323 7.452 1.00 80.25 237 LEU A N 1
ATOM 1829 C CA . LEU A 1 237 ? -6.647 -5.077 7.049 1.00 80.25 237 LEU A CA 1
ATOM 1830 C C . LEU A 1 237 ? -5.159 -4.995 7.455 1.00 80.25 237 LEU A C 1
ATOM 1832 O O . LEU A 1 237 ? -4.458 -4.082 7.025 1.00 80.25 237 LEU A O 1
ATOM 1836 N N . LYS A 1 238 ? -4.666 -5.920 8.289 1.00 75.94 238 LYS A N 1
ATOM 1837 C CA . LYS A 1 238 ? -3.247 -6.028 8.674 1.00 75.94 238 LYS A CA 1
ATOM 1838 C C . LYS A 1 238 ? -2.454 -7.056 7.864 1.00 75.94 238 LYS A C 1
ATOM 1840 O O . LYS A 1 238 ? -1.260 -7.195 8.115 1.00 75.94 238 LYS A O 1
ATOM 1845 N N . SER A 1 239 ? -3.077 -7.782 6.935 1.00 65.50 239 SER A N 1
ATOM 1846 C CA . SER A 1 239 ? -2.397 -8.831 6.166 1.00 65.50 239 SER A CA 1
ATOM 1847 C C . SER A 1 239 ? -1.622 -8.273 4.959 1.00 65.50 239 SER A C 1
ATOM 1849 O O . SER A 1 239 ? -2.141 -8.189 3.855 1.00 65.50 239 SER A O 1
ATOM 1851 N N . ASP A 1 240 ? -0.366 -7.882 5.194 1.00 52.44 240 ASP A N 1
ATOM 1852 C CA . ASP A 1 240 ? 0.742 -7.698 4.229 1.00 52.44 240 ASP A CA 1
ATOM 1853 C C . ASP A 1 240 ? 0.530 -6.814 2.967 1.00 52.44 240 ASP A C 1
ATOM 1855 O O . ASP A 1 240 ? 1.425 -6.729 2.130 1.00 52.44 240 ASP A O 1
ATOM 1859 N N . GLY A 1 241 ? -0.600 -6.113 2.819 1.00 49.41 241 GLY A N 1
ATOM 1860 C CA . GLY A 1 241 ? -1.013 -5.514 1.538 1.00 49.41 241 GLY A CA 1
ATOM 1861 C C . GLY A 1 241 ? -0.495 -4.113 1.169 1.00 49.41 241 GLY A C 1
ATOM 1862 O O . GLY A 1 241 ? -0.724 -3.693 0.039 1.00 49.41 241 GLY A O 1
ATOM 1863 N N . VAL A 1 242 ? 0.141 -3.345 2.071 1.00 45.22 242 VAL A N 1
ATOM 1864 C CA . VAL A 1 242 ? 0.442 -1.911 1.818 1.00 45.22 242 VAL A CA 1
ATOM 1865 C C . VAL A 1 242 ? 1.791 -1.458 2.394 1.00 45.22 242 VAL A C 1
ATOM 1867 O O . VAL A 1 242 ? 1.932 -1.325 3.612 1.00 45.22 242 VAL A O 1
ATOM 1870 N N . GLN A 1 243 ? 2.759 -1.106 1.533 1.00 40.12 243 GLN A N 1
ATOM 1871 C CA . GLN A 1 243 ? 3.971 -0.364 1.922 1.00 40.12 243 GLN A CA 1
ATOM 1872 C C . GLN A 1 243 ? 4.378 0.727 0.911 1.00 40.12 243 GLN A C 1
ATOM 1874 O O . GLN A 1 243 ? 4.630 0.461 -0.254 1.00 40.12 243 GLN A O 1
ATOM 1879 N N . GLN A 1 244 ? 4.459 1.956 1.433 1.00 38.03 244 GLN A N 1
ATOM 1880 C CA . GLN A 1 244 ? 5.185 3.152 0.966 1.00 38.03 244 GLN A CA 1
ATOM 1881 C C . GLN A 1 244 ? 5.685 3.230 -0.494 1.00 38.03 244 GLN A C 1
ATOM 1883 O O . GLN A 1 244 ? 6.715 2.661 -0.846 1.00 38.03 244 GLN A O 1
ATOM 1888 N N . VAL A 1 245 ? 5.104 4.166 -1.255 1.00 33.28 245 VAL A N 1
ATOM 1889 C CA . VAL A 1 245 ? 5.779 4.843 -2.377 1.00 33.28 245 VAL A CA 1
ATOM 1890 C C . VAL A 1 245 ? 6.123 6.274 -1.952 1.00 33.28 245 VAL A C 1
ATOM 1892 O O . VAL A 1 245 ? 5.251 7.019 -1.507 1.00 33.28 245 VAL A O 1
ATOM 1895 N N . SER A 1 246 ? 7.388 6.680 -2.092 1.00 35.03 246 SER A N 1
ATOM 1896 C CA . SER A 1 246 ? 7.844 8.052 -1.819 1.00 35.03 246 SER A CA 1
ATOM 1897 C C . SER A 1 246 ? 8.794 8.541 -2.915 1.00 35.03 246 SER A C 1
ATOM 1899 O O . SER A 1 246 ? 9.972 8.180 -2.927 1.00 35.03 246 SER A O 1
ATOM 1901 N N . ALA A 1 247 ? 8.290 9.365 -3.836 1.00 32.91 247 ALA A N 1
ATOM 1902 C CA . ALA A 1 247 ? 9.083 9.944 -4.920 1.00 32.91 247 ALA A CA 1
ATOM 1903 C C . ALA A 1 247 ? 9.836 11.206 -4.454 1.00 32.91 247 ALA A C 1
ATOM 1905 O O . ALA A 1 247 ? 9.251 12.108 -3.852 1.00 32.91 247 ALA A O 1
ATOM 1906 N N . GLY A 1 248 ? 11.144 11.259 -4.721 1.00 33.69 248 GLY A N 1
ATOM 1907 C CA . GLY A 1 248 ? 12.030 12.346 -4.293 1.00 33.69 248 GLY A CA 1
ATOM 1908 C C . GLY A 1 248 ? 12.146 13.505 -5.290 1.00 33.69 248 GLY A C 1
ATOM 1909 O O . GLY A 1 248 ? 11.886 13.370 -6.482 1.00 33.69 248 GLY A O 1
ATOM 1910 N N . THR A 1 249 ? 12.591 14.658 -4.793 1.00 38.88 249 THR A N 1
ATOM 1911 C CA . THR A 1 249 ? 12.891 15.862 -5.586 1.00 38.88 249 THR A CA 1
ATOM 1912 C C . THR A 1 249 ? 14.100 15.702 -6.510 1.00 38.88 249 THR A C 1
ATOM 1914 O O . THR A 1 249 ? 15.084 15.062 -6.145 1.00 38.88 249 THR A O 1
ATOM 1917 N N . SER A 1 250 ? 14.109 16.422 -7.633 1.00 32.78 250 SER A N 1
ATOM 1918 C CA . SER A 1 250 ? 15.320 16.755 -8.404 1.00 32.78 250 SER A CA 1
ATOM 1919 C C . SER A 1 250 ? 15.132 18.079 -9.151 1.00 32.78 250 SER A C 1
ATOM 1921 O O . SER A 1 250 ? 14.005 18.436 -9.490 1.00 32.78 250 SER A O 1
ATOM 1923 N N . GLY A 1 251 ? 16.211 18.828 -9.402 1.00 31.02 251 GLY A N 1
ATOM 1924 C CA . GLY A 1 251 ? 16.135 20.081 -10.159 1.00 31.02 251 GLY A CA 1
ATOM 1925 C C . GLY A 1 251 ? 17.459 20.841 -10.288 1.00 31.02 251 GLY A C 1
ATOM 1926 O O . GLY A 1 251 ? 18.308 20.766 -9.402 1.00 31.02 251 GLY A O 1
ATOM 1927 N N . SER A 1 252 ? 17.571 21.641 -11.362 1.00 37.62 252 SER A N 1
ATOM 1928 C CA . SER A 1 252 ? 18.752 22.450 -11.742 1.00 37.62 252 SER A CA 1
ATOM 1929 C C . SER A 1 252 ? 19.988 21.605 -12.147 1.00 37.62 252 SER A C 1
ATOM 1931 O O . SER A 1 252 ? 20.068 20.437 -11.795 1.00 37.62 252 SER A O 1
ATOM 1933 N N . VAL A 1 253 ? 20.980 22.060 -12.928 1.00 31.56 253 VAL A N 1
ATOM 1934 C CA . VAL A 1 253 ? 21.317 23.377 -13.522 1.00 31.56 253 VAL A CA 1
ATOM 1935 C C . VAL A 1 253 ? 22.016 23.137 -14.880 1.00 31.56 253 VAL A C 1
ATOM 1937 O O . VAL A 1 253 ? 22.707 22.129 -14.998 1.00 31.56 253 VAL A O 1
ATOM 1940 N N . LEU A 1 254 ? 22.009 24.090 -15.831 1.00 30.33 254 LEU A N 1
ATOM 1941 C CA . LEU A 1 254 ? 23.192 24.345 -16.689 1.00 30.33 254 LEU A CA 1
ATOM 1942 C C . LEU A 1 254 ? 23.165 25.727 -17.377 1.00 30.33 254 LEU A C 1
ATOM 1944 O O . LEU A 1 254 ? 22.094 26.224 -17.718 1.00 30.33 254 LEU A O 1
ATOM 1948 N N . ALA A 1 255 ? 24.338 26.335 -17.613 1.00 31.33 255 ALA A N 1
ATOM 1949 C CA . ALA A 1 255 ? 24.494 27.573 -18.390 1.00 31.33 255 ALA A CA 1
ATOM 1950 C C . ALA A 1 255 ? 25.938 27.782 -18.922 1.00 31.33 255 ALA A C 1
ATOM 1952 O O . ALA A 1 255 ? 26.889 27.423 -18.235 1.00 31.33 255 ALA A O 1
ATOM 1953 N N . GLN A 1 256 ? 26.073 28.490 -20.064 1.00 33.12 256 GLN A N 1
ATOM 1954 C CA . GLN A 1 256 ? 27.320 29.083 -20.632 1.00 33.12 256 GLN A CA 1
ATOM 1955 C C . GLN A 1 256 ? 28.341 28.056 -21.235 1.00 33.12 256 GLN A C 1
ATOM 1957 O O . GLN A 1 256 ? 28.191 26.866 -21.001 1.00 33.12 256 GLN A O 1
ATOM 1962 N N . LEU A 1 257 ? 29.341 28.381 -22.095 1.00 30.38 257 LEU A N 1
ATOM 1963 C CA . LEU A 1 257 ? 30.048 29.656 -22.375 1.00 30.38 257 LEU A CA 1
ATOM 1964 C C . LEU A 1 257 ? 30.788 29.749 -23.773 1.00 30.38 257 LEU A C 1
ATOM 1966 O O . LEU A 1 257 ? 31.656 28.942 -24.065 1.00 30.38 257 LEU A O 1
ATOM 1970 N N . LEU A 1 258 ? 30.505 30.806 -24.568 1.00 33.97 258 LEU A N 1
ATOM 1971 C CA . LEU A 1 258 ? 31.338 31.645 -25.506 1.00 33.97 258 LEU A CA 1
ATOM 1972 C C . LEU A 1 258 ? 32.424 31.154 -26.542 1.00 33.97 258 LEU A C 1
ATOM 1974 O O . LEU A 1 258 ? 33.489 30.701 -26.147 1.00 33.97 258 LEU A O 1
ATOM 1978 N N . ARG A 1 259 ? 32.302 31.700 -27.790 1.00 34.44 259 ARG A N 1
ATOM 1979 C CA . ARG A 1 259 ? 33.346 32.294 -28.725 1.00 34.44 259 ARG A CA 1
ATOM 1980 C C . ARG A 1 259 ? 34.410 31.343 -29.364 1.00 34.44 259 ARG A C 1
ATOM 1982 O O . ARG A 1 259 ? 34.560 30.235 -28.890 1.00 34.44 259 ARG A O 1
ATOM 1989 N N . ARG A 1 260 ? 35.185 31.639 -30.443 1.00 32.31 260 ARG A N 1
ATOM 1990 C CA . ARG A 1 260 ? 35.562 32.809 -31.330 1.00 32.31 260 ARG A CA 1
ATOM 1991 C C . ARG A 1 260 ? 36.072 32.236 -32.706 1.00 32.31 260 ARG A C 1
ATOM 1993 O O . ARG A 1 260 ? 36.289 31.036 -32.742 1.00 32.31 260 ARG A O 1
ATOM 2000 N N . GLY A 1 261 ? 36.367 32.893 -33.852 1.00 29.66 261 GLY A N 1
ATOM 2001 C CA . GLY A 1 261 ? 36.277 34.268 -34.416 1.00 29.66 261 GLY A CA 1
ATOM 2002 C C . GLY A 1 261 ? 37.630 34.814 -34.983 1.00 29.66 261 GLY A C 1
ATOM 2003 O O . GLY A 1 261 ? 38.568 34.926 -34.197 1.00 29.66 261 GLY A O 1
ATOM 2004 N N . ALA A 1 262 ? 37.741 35.176 -36.288 1.00 30.64 262 ALA A N 1
ATOM 2005 C CA . ALA A 1 262 ? 39.015 35.427 -37.036 1.00 30.64 262 ALA A CA 1
ATOM 2006 C C . ALA A 1 262 ? 39.032 36.646 -38.028 1.00 30.64 262 ALA A C 1
ATOM 2008 O O . ALA A 1 262 ? 37.968 37.152 -38.375 1.00 30.64 262 ALA A O 1
ATOM 2009 N N . GLY A 1 263 ? 40.225 37.098 -38.494 1.00 32.09 263 GLY A N 1
ATOM 2010 C CA . GLY A 1 263 ? 40.476 38.218 -39.456 1.00 32.09 263 GLY A CA 1
ATOM 2011 C C . GLY A 1 263 ? 41.983 38.431 -39.816 1.00 32.09 263 GLY A C 1
ATOM 2012 O O . GLY A 1 263 ? 42.818 37.833 -39.143 1.00 32.09 263 GLY A O 1
ATOM 2013 N N . LEU A 1 264 ? 42.347 39.222 -40.858 1.00 32.06 264 LEU A N 1
ATOM 2014 C CA . LEU A 1 264 ? 43.672 39.191 -41.566 1.00 32.06 264 LEU A CA 1
ATOM 2015 C C . LEU A 1 264 ? 44.329 40.558 -41.955 1.00 32.06 264 LEU A C 1
ATOM 2017 O O . LEU A 1 264 ? 43.631 41.568 -41.994 1.00 32.06 264 LEU A O 1
ATOM 2021 N N . ALA A 1 265 ? 45.647 40.537 -42.289 1.00 29.47 265 ALA A N 1
ATOM 2022 C CA . ALA A 1 265 ? 46.552 41.595 -42.847 1.00 29.47 265 ALA A CA 1
ATOM 2023 C C . ALA A 1 265 ? 47.955 40.980 -43.231 1.00 29.47 265 ALA A C 1
ATOM 2025 O O . ALA A 1 265 ? 48.202 39.867 -42.770 1.00 29.47 265 ALA A O 1
ATOM 2026 N N . GLU A 1 266 ? 48.969 41.565 -43.926 1.00 31.69 266 GLU A N 1
ATOM 2027 C CA . GLU A 1 266 ? 49.126 42.559 -45.041 1.00 31.69 266 GLU A CA 1
ATOM 2028 C C . GLU A 1 266 ? 50.648 42.728 -45.450 1.00 31.69 266 GLU A C 1
ATOM 2030 O O . GLU A 1 266 ? 51.506 42.389 -44.635 1.00 31.69 266 GLU A O 1
ATOM 2035 N N . THR A 1 267 ? 50.999 43.304 -46.633 1.00 34.38 267 THR A N 1
ATOM 2036 C CA . THR A 1 267 ? 52.374 43.739 -47.126 1.00 34.38 267 THR A CA 1
ATOM 2037 C C . THR A 1 267 ? 53.398 42.604 -47.499 1.00 34.38 267 THR A C 1
ATOM 2039 O O . THR A 1 267 ? 53.112 41.456 -47.174 1.00 34.38 267 THR A O 1
ATOM 2042 N N . ASP A 1 268 ? 54.582 42.708 -48.173 1.00 37.16 268 ASP A N 1
ATOM 2043 C CA . ASP A 1 268 ? 55.331 43.676 -49.054 1.00 37.16 268 ASP A CA 1
ATOM 2044 C C . ASP A 1 268 ? 56.634 42.993 -49.653 1.00 37.16 268 ASP A C 1
ATOM 2046 O O . ASP A 1 268 ? 56.992 41.922 -49.170 1.00 37.16 268 ASP A O 1
ATOM 2050 N N . ILE A 1 269 ? 57.490 43.490 -50.594 1.00 45.66 269 ILE A N 1
ATOM 2051 C CA . ILE A 1 269 ? 57.343 44.253 -51.874 1.00 45.66 269 ILE A CA 1
ATOM 2052 C C . ILE A 1 269 ? 58.654 44.261 -52.768 1.00 45.66 269 ILE A C 1
ATOM 2054 O O . ILE A 1 269 ? 59.753 44.473 -52.270 1.00 45.66 269 ILE A O 1
ATOM 2058 N N . VAL A 1 270 ? 58.525 44.105 -54.109 1.00 41.00 270 VAL A N 1
ATOM 2059 C CA . VAL A 1 270 ? 59.319 44.694 -55.259 1.00 41.00 270 VAL A CA 1
ATOM 2060 C C . VAL A 1 270 ? 60.830 44.378 -55.603 1.00 41.00 270 VAL A C 1
ATOM 2062 O O . VAL A 1 270 ? 61.731 44.425 -54.781 1.00 41.00 270 VAL A O 1
ATOM 2065 N N . ARG A 1 271 ? 61.094 44.266 -56.938 1.00 31.58 271 ARG A N 1
ATOM 2066 C CA . ARG A 1 271 ? 62.346 44.435 -57.773 1.00 31.58 271 ARG A CA 1
ATOM 2067 C C . ARG A 1 271 ? 63.564 43.477 -57.664 1.00 31.58 271 ARG A C 1
ATOM 2069 O O . ARG A 1 271 ? 64.386 43.626 -56.770 1.00 31.58 271 ARG A O 1
ATOM 2076 N N . HIS A 1 272 ? 63.850 42.761 -58.775 1.00 33.81 272 HIS A N 1
ATOM 2077 C CA . HIS A 1 272 ? 65.129 42.838 -59.545 1.00 33.81 272 HIS A CA 1
ATOM 2078 C C . HIS A 1 272 ? 65.120 41.995 -60.852 1.00 33.81 272 HIS A C 1
ATOM 2080 O O . HIS A 1 272 ? 65.272 40.780 -60.775 1.00 33.81 272 HIS A O 1
ATOM 2086 N N . LYS A 1 273 ? 65.003 42.620 -62.049 1.00 45.62 273 LYS A N 1
ATOM 2087 C CA . LYS A 1 273 ? 65.495 42.096 -63.365 1.00 45.62 273 LYS A CA 1
ATOM 2088 C C . LYS A 1 273 ? 65.291 43.063 -64.558 1.00 45.62 273 LYS A C 1
ATOM 2090 O O . LYS A 1 273 ? 64.712 42.726 -65.579 1.00 45.62 273 LYS A O 1
ATOM 2095 N N . VAL A 1 274 ? 65.818 44.285 -64.445 1.00 41.50 274 VAL A N 1
ATOM 2096 C CA . VAL A 1 274 ? 65.801 45.308 -65.526 1.00 41.50 274 VAL A CA 1
ATOM 2097 C C . VAL A 1 274 ? 66.991 45.161 -66.507 1.00 41.50 274 VAL A C 1
ATOM 2099 O O . VAL A 1 274 ? 67.104 45.890 -67.483 1.00 41.50 274 VAL A O 1
ATOM 2102 N N . VAL A 1 275 ? 67.891 44.199 -66.273 1.00 43.69 275 VAL A N 1
ATOM 2103 C CA . VAL A 1 275 ? 69.248 44.190 -66.856 1.00 43.69 275 VAL A CA 1
ATOM 2104 C C . VAL A 1 275 ? 69.341 43.579 -68.266 1.00 43.69 275 VAL A C 1
ATOM 2106 O O . VAL A 1 275 ? 70.137 44.055 -69.068 1.00 43.69 275 VAL A O 1
ATOM 2109 N N . GLN A 1 276 ? 68.531 42.574 -68.624 1.00 47.72 276 GLN A N 1
ATOM 2110 C CA . GLN A 1 276 ? 68.694 41.867 -69.914 1.00 47.72 276 GLN A CA 1
ATOM 2111 C C . GLN A 1 276 ? 68.117 42.589 -71.145 1.00 47.72 276 GLN A C 1
ATOM 2113 O O . GLN A 1 276 ? 68.353 42.155 -72.267 1.00 47.72 276 GLN A O 1
ATOM 2118 N N . PHE A 1 277 ? 67.441 43.733 -70.989 1.00 46.25 277 PHE A N 1
ATOM 2119 C CA . PHE A 1 277 ? 67.061 44.554 -72.151 1.00 46.25 277 PHE A CA 1
ATOM 2120 C C . PHE A 1 277 ? 68.274 45.241 -72.816 1.00 46.25 277 PHE A C 1
ATOM 2122 O O . PHE A 1 277 ? 68.213 45.637 -73.973 1.00 46.25 277 PHE A O 1
ATOM 2129 N N . VAL A 1 278 ? 69.412 45.333 -72.116 1.00 49.09 278 VAL A N 1
ATOM 2130 C CA . VAL A 1 278 ? 70.669 45.899 -72.648 1.00 49.09 278 VAL A CA 1
ATOM 2131 C C . VAL A 1 278 ? 71.273 45.021 -73.764 1.00 49.09 278 VAL A C 1
ATOM 2133 O O . VAL A 1 278 ? 72.073 45.489 -74.571 1.00 49.09 278 VAL A O 1
ATOM 2136 N N . GLU A 1 279 ? 70.860 43.755 -73.856 1.00 48.44 279 GLU A N 1
ATOM 2137 C CA . GLU A 1 279 ? 71.441 42.739 -74.741 1.00 48.44 279 GLU A CA 1
ATOM 2138 C C . GLU A 1 279 ? 71.064 42.928 -76.230 1.00 48.44 279 GLU A C 1
ATOM 2140 O O . GLU A 1 279 ? 71.811 42.517 -77.118 1.00 48.44 279 GLU A O 1
ATOM 2145 N N . SER A 1 280 ? 69.957 43.620 -76.542 1.00 47.31 280 SER A N 1
ATOM 2146 C CA . SER A 1 280 ? 69.569 43.915 -77.934 1.00 47.31 280 SER A CA 1
ATOM 2147 C C . SER A 1 280 ? 70.420 45.001 -78.599 1.00 47.31 280 SER A C 1
ATOM 2149 O O . SER A 1 280 ? 70.540 45.022 -79.826 1.00 47.31 280 SER A O 1
ATOM 2151 N N . GLU A 1 281 ? 71.031 45.887 -77.812 1.00 50.53 281 GLU A N 1
ATOM 2152 C CA . GLU A 1 281 ? 71.698 47.095 -78.314 1.00 50.53 281 GLU A CA 1
ATOM 2153 C C . GLU A 1 281 ? 73.005 46.787 -79.070 1.00 50.53 281 GLU A C 1
ATOM 2155 O O . GLU A 1 281 ? 73.421 47.537 -79.955 1.00 50.53 281 GLU A O 1
ATOM 2160 N N . ALA A 1 282 ? 73.593 45.611 -78.820 1.00 45.25 282 ALA A N 1
ATOM 2161 C CA . ALA A 1 282 ? 74.746 45.091 -79.556 1.00 45.25 282 ALA A CA 1
ATOM 2162 C C . ALA A 1 282 ? 74.484 44.917 -81.068 1.00 45.25 282 ALA A C 1
ATOM 2164 O O . ALA A 1 282 ? 75.424 44.957 -81.862 1.00 45.25 282 ALA A O 1
ATOM 2165 N N . LYS A 1 283 ? 73.220 44.784 -81.503 1.00 54.88 283 LYS A N 1
ATOM 2166 C CA . LYS A 1 283 ? 72.866 44.687 -82.933 1.00 54.88 283 LYS A CA 1
ATOM 2167 C C . LYS A 1 283 ? 72.977 46.013 -83.698 1.00 54.88 283 LYS A C 1
ATOM 2169 O O . LYS A 1 283 ? 72.886 45.997 -84.922 1.00 54.88 283 LYS A O 1
ATOM 2174 N N . ARG A 1 284 ? 73.162 47.154 -83.019 1.00 55.25 284 ARG A N 1
ATOM 2175 C CA . ARG A 1 284 ? 73.078 48.494 -83.635 1.00 55.25 284 ARG A CA 1
ATOM 2176 C C . ARG A 1 284 ? 74.413 49.065 -84.146 1.00 55.25 284 ARG A C 1
ATOM 2178 O O . ARG A 1 284 ? 74.399 50.113 -84.782 1.00 55.25 284 ARG A O 1
ATOM 2185 N N . LEU A 1 285 ? 75.561 48.432 -83.863 1.00 55.56 285 LEU A N 1
ATOM 2186 C CA . LEU A 1 285 ? 76.882 49.094 -83.935 1.00 55.56 285 LEU A CA 1
ATOM 2187 C C . LEU A 1 285 ? 77.987 48.344 -84.725 1.00 55.56 285 LEU A C 1
ATOM 2189 O O . LEU A 1 285 ? 79.151 48.415 -84.354 1.00 55.56 285 LEU A O 1
ATOM 2193 N N . HIS A 1 286 ? 77.618 47.712 -85.850 1.00 52.62 286 HIS A N 1
ATOM 2194 C CA . HIS A 1 286 ? 78.471 47.348 -87.011 1.00 52.62 286 HIS A CA 1
ATOM 2195 C C . HIS A 1 286 ? 79.767 46.516 -86.792 1.00 52.62 286 HIS A C 1
ATOM 2197 O O . HIS A 1 286 ? 80.754 46.990 -86.231 1.00 52.62 286 HIS A O 1
ATOM 2203 N N . SER A 1 287 ? 79.835 45.307 -87.382 1.00 45.31 287 SER A N 1
ATOM 2204 C CA . SER A 1 287 ? 81.093 44.530 -87.439 1.00 45.31 287 SER A CA 1
ATOM 2205 C C . SER A 1 287 ? 82.118 45.116 -88.420 1.00 45.31 287 SER A C 1
ATOM 2207 O O . SER A 1 287 ? 81.762 45.700 -89.445 1.00 45.31 287 SER A O 1
ATOM 2209 N N . LYS A 1 288 ? 83.405 44.898 -88.125 1.00 54.78 288 LYS A N 1
ATOM 2210 C CA . LYS A 1 288 ? 84.555 45.392 -88.902 1.00 54.78 288 LYS A CA 1
ATOM 2211 C C . LYS A 1 288 ? 84.927 44.528 -90.109 1.00 54.78 288 LYS A C 1
ATOM 2213 O O . LYS A 1 288 ? 85.659 45.007 -90.969 1.00 54.78 288 LYS A O 1
ATOM 2218 N N . ASP A 1 289 ? 84.419 43.301 -90.210 1.00 47.22 289 ASP A N 1
ATOM 2219 C CA . ASP A 1 289 ? 84.799 42.353 -91.275 1.00 47.22 289 ASP A CA 1
ATOM 2220 C C . ASP A 1 289 ? 84.367 42.827 -92.676 1.00 47.22 289 ASP A C 1
ATOM 2222 O O . ASP A 1 289 ? 85.019 42.531 -93.675 1.00 47.22 289 ASP A O 1
ATOM 2226 N N . LEU A 1 290 ? 83.319 43.657 -92.746 1.00 42.81 290 LEU A N 1
ATOM 2227 C CA . LEU A 1 290 ? 82.868 44.334 -93.969 1.00 42.81 290 LEU A CA 1
ATOM 2228 C C . LEU A 1 290 ? 83.802 45.475 -94.426 1.00 42.81 290 LEU A C 1
ATOM 2230 O O . LEU A 1 290 ? 83.643 45.988 -95.529 1.00 42.81 290 LEU A O 1
ATOM 2234 N N . GLY A 1 291 ? 84.777 45.880 -93.606 1.00 44.81 291 GLY A N 1
ATOM 2235 C CA . GLY A 1 291 ? 85.680 47.003 -93.879 1.00 44.81 291 GLY A CA 1
ATOM 2236 C C . GLY A 1 291 ? 86.990 46.649 -94.593 1.00 44.81 291 GLY A C 1
ATOM 2237 O O . GLY A 1 291 ? 87.845 47.522 -94.708 1.00 44.81 291 GLY A O 1
ATOM 2238 N N . LEU A 1 292 ? 87.196 45.393 -95.018 1.00 47.50 292 LEU A N 1
ATOM 2239 C CA . LEU A 1 292 ? 88.526 44.891 -95.415 1.00 47.50 292 LEU A CA 1
ATOM 2240 C C . LEU A 1 292 ? 88.614 44.146 -96.764 1.00 47.50 292 LEU A C 1
ATOM 2242 O O . LEU A 1 292 ? 89.658 43.562 -97.048 1.00 47.50 292 LEU A O 1
ATOM 2246 N N . LEU A 1 293 ? 87.572 44.171 -97.610 1.00 43.06 293 LEU A N 1
ATOM 2247 C CA . LEU A 1 293 ? 87.551 43.359 -98.846 1.00 43.06 293 LEU A CA 1
ATOM 2248 C C . LEU A 1 293 ? 87.116 44.077 -100.143 1.00 43.06 293 LEU A C 1
ATOM 2250 O O . LEU A 1 293 ? 87.242 43.497 -101.216 1.00 43.06 293 LEU A O 1
ATOM 2254 N N . VAL A 1 294 ? 86.633 45.325 -100.088 1.00 42.16 294 VAL A N 1
ATOM 2255 C CA . VAL A 1 294 ? 86.005 45.984 -101.258 1.00 42.16 294 VAL A CA 1
ATOM 2256 C C . VAL A 1 294 ? 87.003 46.668 -102.209 1.00 42.16 294 VAL A C 1
ATOM 2258 O O . VAL A 1 294 ? 86.749 46.724 -103.407 1.00 42.16 294 VAL A O 1
ATOM 2261 N N . GLU A 1 295 ? 88.158 47.144 -101.730 1.00 39.03 295 GLU A N 1
ATOM 2262 C CA . GLU A 1 295 ? 89.084 47.961 -102.542 1.00 39.03 295 GLU A CA 1
ATOM 2263 C C . GLU A 1 295 ? 90.393 47.238 -102.912 1.00 39.03 295 GLU A C 1
ATOM 2265 O O . GLU A 1 295 ? 91.494 47.783 -102.802 1.00 39.03 295 GLU A O 1
ATOM 2270 N N . LYS A 1 296 ? 90.300 45.972 -103.352 1.00 37.16 296 LYS A N 1
ATOM 2271 C CA . LYS A 1 296 ? 91.452 45.292 -103.969 1.00 37.16 296 LYS A CA 1
ATOM 2272 C C . LYS A 1 296 ? 91.091 44.128 -104.897 1.00 37.16 296 LYS A C 1
ATOM 2274 O O . LYS A 1 296 ? 91.182 42.976 -104.489 1.00 37.16 296 LYS A O 1
ATOM 2279 N N . LEU A 1 297 ? 90.778 44.438 -106.160 1.00 34.91 297 LEU A N 1
ATOM 2280 C CA . LEU A 1 297 ? 91.346 43.810 -107.375 1.00 34.91 297 LEU A CA 1
ATOM 2281 C C . LEU A 1 297 ? 90.618 44.300 -108.639 1.00 34.91 297 LEU A C 1
ATOM 2283 O O . LEU A 1 297 ? 89.395 44.290 -108.712 1.00 34.91 297 LEU A O 1
ATOM 2287 N N . VAL A 1 298 ? 91.393 44.690 -109.651 1.00 33.84 298 VAL A N 1
ATOM 2288 C CA . VAL A 1 298 ? 90.933 45.050 -111.003 1.00 33.84 298 VAL A CA 1
ATOM 2289 C C . VAL A 1 298 ? 91.489 44.015 -111.995 1.00 33.84 298 VAL A C 1
ATOM 2291 O O . VAL A 1 298 ? 92.535 43.422 -111.732 1.00 33.84 298 VAL A O 1
ATOM 2294 N N . THR A 1 299 ? 90.809 43.840 -113.137 1.00 32.38 299 THR A N 1
ATOM 2295 C CA . THR A 1 299 ? 91.121 42.968 -114.301 1.00 32.38 299 THR A CA 1
ATOM 2296 C C . THR A 1 299 ? 90.998 41.437 -114.138 1.00 32.38 299 THR A C 1
ATOM 2298 O O . THR A 1 299 ? 91.837 40.795 -113.518 1.00 32.38 299 THR A O 1
ATOM 2301 N N . ASP A 1 300 ? 89.942 40.899 -114.777 1.00 35.34 300 ASP A N 1
ATOM 2302 C CA . ASP A 1 300 ? 89.781 39.641 -115.556 1.00 35.34 300 ASP A CA 1
ATOM 2303 C C . ASP A 1 300 ? 90.792 38.467 -115.407 1.00 35.34 300 ASP A C 1
ATOM 2305 O O . ASP A 1 300 ? 92.004 38.680 -115.394 1.00 35.34 300 ASP A O 1
ATOM 2309 N N . PRO A 1 301 ? 90.331 37.186 -115.421 1.00 47.41 301 PRO A N 1
ATOM 2310 C CA . PRO A 1 301 ? 89.448 36.656 -116.471 1.00 47.41 301 PRO A CA 1
ATOM 2311 C C . PRO A 1 301 ? 88.163 35.970 -115.957 1.00 47.41 301 PRO A C 1
ATOM 2313 O O . PRO A 1 301 ? 88.197 34.862 -115.402 1.00 47.41 301 PRO A O 1
ATOM 2316 N N . PHE A 1 302 ? 87.001 36.569 -116.228 1.00 51.59 302 PHE A N 1
ATOM 2317 C CA . PHE A 1 302 ? 85.712 36.189 -115.634 1.00 51.59 302 PHE A CA 1
ATOM 2318 C C . PHE A 1 302 ? 85.196 34.781 -115.981 1.00 51.59 302 PHE A C 1
ATOM 2320 O O . PHE A 1 302 ? 84.347 34.254 -115.266 1.00 51.59 302 PHE A O 1
ATOM 2327 N N . VAL A 1 303 ? 85.724 34.101 -117.006 1.00 55.38 303 VAL A N 1
ATOM 2328 C CA . VAL A 1 303 ? 85.270 32.747 -117.403 1.00 55.38 303 VAL A CA 1
ATOM 2329 C C . VAL A 1 303 ? 85.475 31.700 -116.295 1.00 55.38 303 VAL A C 1
ATOM 2331 O O . VAL A 1 303 ? 84.620 30.832 -116.102 1.00 55.38 303 VAL A O 1
ATOM 2334 N N . LYS A 1 304 ? 86.580 31.770 -115.534 1.00 58.03 304 LYS A N 1
ATOM 2335 C CA . LYS A 1 304 ? 86.801 30.862 -114.389 1.00 58.03 304 LYS A CA 1
ATOM 2336 C C . LYS A 1 304 ? 85.925 31.234 -113.193 1.00 58.03 304 LYS A C 1
ATOM 2338 O O . LYS A 1 304 ? 85.395 30.339 -112.541 1.00 58.03 304 LYS A O 1
ATOM 2343 N N . VAL A 1 305 ? 85.740 32.532 -112.948 1.00 61.59 305 VAL A N 1
ATOM 2344 C CA . VAL A 1 305 ? 84.904 33.054 -111.857 1.00 61.59 305 VAL A CA 1
ATOM 2345 C C . VAL A 1 305 ? 83.442 32.651 -112.068 1.00 61.59 305 VAL A C 1
ATOM 2347 O O . VAL A 1 305 ? 82.854 32.056 -111.172 1.00 61.59 305 VAL A O 1
ATOM 2350 N N . LYS A 1 306 ? 82.892 32.829 -113.278 1.00 61.16 306 LYS A N 1
ATOM 2351 C CA . LYS A 1 306 ? 81.542 32.367 -113.648 1.00 61.16 306 LYS A CA 1
ATOM 2352 C C . LYS A 1 306 ? 81.346 30.871 -113.419 1.00 61.16 306 LYS A C 1
ATOM 2354 O O . LYS A 1 306 ? 80.335 30.481 -112.853 1.00 61.16 306 LYS A O 1
ATOM 2359 N N . LYS A 1 307 ? 82.310 30.023 -113.807 1.00 68.38 307 LYS A N 1
ATOM 2360 C CA . LYS A 1 307 ? 82.215 28.569 -113.567 1.00 68.38 307 LYS A CA 1
ATOM 2361 C C . LYS A 1 307 ? 82.282 28.203 -112.084 1.00 68.38 307 LYS A C 1
ATOM 2363 O O . LYS A 1 307 ? 81.551 27.311 -111.663 1.00 68.38 307 LYS A O 1
ATOM 2368 N N . LEU A 1 308 ? 83.116 28.885 -111.295 1.00 72.81 308 LEU A N 1
ATOM 2369 C CA . LEU A 1 308 ? 83.174 28.669 -109.849 1.00 72.81 308 LEU A CA 1
ATOM 2370 C C . LEU A 1 308 ? 81.861 29.099 -109.179 1.00 72.81 308 LEU A C 1
ATOM 2372 O O . LEU A 1 308 ? 81.272 28.302 -108.455 1.00 72.81 308 LEU A O 1
ATOM 2376 N N . ILE A 1 309 ? 81.361 30.298 -109.491 1.00 73.88 309 ILE A N 1
ATOM 2377 C CA . ILE A 1 309 ? 80.086 30.818 -108.978 1.00 73.88 309 ILE A CA 1
ATOM 2378 C C . ILE A 1 309 ? 78.920 29.922 -109.401 1.00 73.88 309 ILE A C 1
ATOM 2380 O O . ILE A 1 309 ? 78.117 29.571 -108.547 1.00 73.88 309 ILE A O 1
ATOM 2384 N N . GLN A 1 310 ? 78.861 29.460 -110.655 1.00 73.50 310 GLN A N 1
ATOM 2385 C CA . GLN A 1 310 ? 77.850 28.489 -111.084 1.00 73.50 310 GLN A CA 1
ATOM 2386 C C . GLN A 1 310 ? 77.932 27.202 -110.254 1.00 73.50 310 GLN A C 1
ATOM 2388 O O . GLN A 1 310 ? 76.926 26.793 -109.694 1.00 73.50 310 GLN A O 1
ATOM 2393 N N . SER A 1 311 ? 79.123 26.620 -110.061 1.00 76.31 311 SER A N 1
ATOM 2394 C CA . SER A 1 311 ? 79.270 25.416 -109.224 1.00 76.31 311 SER A CA 1
ATOM 2395 C C . SER A 1 311 ? 78.921 25.645 -107.743 1.00 76.31 311 SER A C 1
ATOM 2397 O O . SER A 1 311 ? 78.495 24.717 -107.057 1.00 76.31 311 SER A O 1
ATOM 2399 N N . MET A 1 312 ? 79.063 26.879 -107.244 1.00 77.62 312 MET A N 1
ATOM 2400 C CA . MET A 1 312 ? 78.600 27.270 -105.912 1.00 77.62 312 MET A CA 1
ATOM 2401 C C . MET A 1 312 ? 77.080 27.447 -105.871 1.00 77.62 312 MET A C 1
ATOM 2403 O O . MET A 1 312 ? 76.475 26.981 -104.916 1.00 77.62 312 MET A O 1
ATOM 2407 N N . ILE A 1 313 ? 76.454 28.026 -106.901 1.00 78.81 313 ILE A N 1
ATOM 2408 C CA . ILE A 1 313 ? 74.991 28.111 -107.043 1.00 78.81 313 ILE A CA 1
ATOM 2409 C C . ILE A 1 313 ? 74.385 26.707 -107.152 1.00 78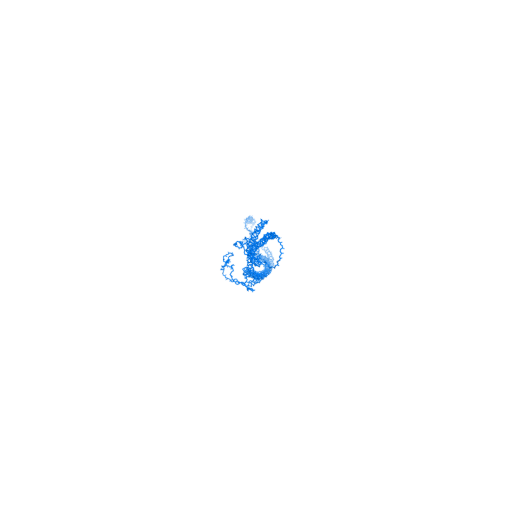.81 313 ILE A C 1
ATOM 2411 O O . ILE A 1 313 ? 73.433 26.418 -106.437 1.00 78.81 313 ILE A O 1
ATOM 2415 N N . ASP A 1 314 ? 74.953 25.820 -107.972 1.00 80.31 314 ASP A N 1
ATOM 2416 C CA . ASP A 1 314 ? 74.486 24.440 -108.147 1.00 80.31 314 ASP A CA 1
ATOM 2417 C C . ASP A 1 314 ? 74.582 23.657 -106.825 1.00 80.31 314 ASP A C 1
ATOM 2419 O O . ASP A 1 314 ? 73.621 23.007 -106.406 1.00 80.31 314 ASP A O 1
ATOM 2423 N N . ARG A 1 315 ? 75.716 23.777 -106.116 1.00 80.25 315 ARG A N 1
ATOM 2424 C CA . ARG A 1 315 ? 75.908 23.169 -104.791 1.00 80.25 315 ARG A CA 1
ATOM 2425 C C . ARG A 1 315 ? 74.961 23.761 -103.745 1.00 80.25 315 ARG A C 1
ATOM 2427 O O . ARG A 1 315 ? 74.342 23.002 -103.007 1.00 80.25 315 ARG A O 1
ATOM 2434 N N . LEU A 1 316 ? 74.816 25.084 -103.683 1.00 80.56 316 LEU A N 1
ATOM 2435 C CA . LEU A 1 316 ? 73.912 25.745 -102.739 1.00 80.56 316 LEU A CA 1
ATOM 2436 C C . LEU A 1 316 ? 72.443 25.443 -103.051 1.00 80.56 316 LEU A C 1
ATOM 2438 O O . LEU A 1 316 ? 71.658 25.318 -102.120 1.00 80.56 316 LEU A O 1
ATOM 2442 N N . MET A 1 317 ? 72.062 25.260 -104.318 1.00 78.56 317 MET A N 1
ATOM 2443 C CA . MET A 1 317 ? 70.723 24.805 -104.699 1.00 78.56 317 MET A CA 1
ATOM 2444 C C . MET A 1 317 ? 70.466 23.358 -104.261 1.00 78.56 317 MET A C 1
ATOM 2446 O O . MET A 1 317 ? 69.392 23.089 -103.730 1.00 78.56 317 MET A O 1
ATOM 2450 N N . ALA A 1 318 ? 71.444 22.455 -104.393 1.00 81.19 318 ALA A N 1
ATOM 2451 C CA . ALA A 1 318 ? 71.341 21.091 -103.864 1.00 81.19 318 ALA A CA 1
ATOM 2452 C C . ALA A 1 318 ? 71.286 21.061 -102.319 1.00 81.19 318 ALA A C 1
ATOM 2454 O O . ALA A 1 318 ? 70.484 20.337 -101.725 1.00 81.19 318 ALA A O 1
ATOM 2455 N N . GLU A 1 319 ? 72.092 21.893 -101.652 1.00 79.12 319 GLU A N 1
ATOM 2456 C CA . GLU A 1 319 ? 72.043 22.080 -100.197 1.00 79.12 319 GLU A CA 1
ATOM 2457 C C . GLU A 1 319 ? 70.720 22.726 -99.738 1.00 79.12 319 GLU A C 1
ATOM 2459 O O . GLU A 1 319 ? 70.211 22.378 -98.674 1.00 79.12 319 GLU A O 1
ATOM 2464 N N . ALA A 1 320 ? 70.125 23.614 -100.541 1.00 77.19 320 ALA A N 1
ATOM 2465 C CA . ALA A 1 320 ? 68.836 24.246 -100.263 1.00 77.19 320 ALA A CA 1
ATOM 2466 C C . ALA A 1 320 ? 67.642 23.304 -100.499 1.00 77.19 320 ALA A C 1
ATOM 2468 O O . ALA A 1 320 ? 66.676 23.364 -99.735 1.00 77.19 320 ALA A O 1
ATOM 2469 N N . SER A 1 321 ? 67.691 22.402 -101.489 1.00 76.38 321 SER A N 1
ATOM 2470 C CA . SER A 1 321 ? 66.679 21.342 -101.621 1.00 76.38 321 SER A CA 1
ATOM 2471 C C . SER A 1 321 ? 66.746 20.368 -100.443 1.00 76.38 321 SER A C 1
ATOM 2473 O O . SER A 1 321 ? 65.710 20.064 -99.855 1.00 76.38 321 SER A O 1
ATOM 2475 N N . ALA A 1 322 ? 67.953 19.981 -100.015 1.00 79.81 322 ALA A N 1
ATOM 2476 C CA . ALA A 1 322 ? 68.143 19.140 -98.833 1.00 79.81 322 ALA A CA 1
ATOM 2477 C C . ALA A 1 322 ? 67.667 19.827 -97.535 1.00 79.81 322 ALA A C 1
ATOM 2479 O O . ALA A 1 322 ? 66.982 19.199 -96.730 1.00 79.81 322 ALA A O 1
ATOM 2480 N N . ASP A 1 323 ? 67.948 21.124 -97.344 1.00 78.25 323 ASP A N 1
ATOM 2481 C CA . ASP A 1 323 ? 67.380 21.913 -96.235 1.00 78.25 323 ASP A CA 1
ATOM 2482 C C . ASP A 1 323 ? 65.846 22.003 -96.315 1.00 78.25 323 ASP A C 1
ATOM 2484 O O . ASP A 1 323 ? 65.189 22.042 -95.279 1.00 78.25 323 ASP A O 1
ATOM 2488 N N . THR A 1 324 ? 65.256 22.037 -97.515 1.00 78.50 324 THR A N 1
ATOM 2489 C CA . THR A 1 324 ? 63.794 22.126 -97.693 1.00 78.50 324 THR A CA 1
ATOM 2490 C C . THR A 1 324 ? 63.104 20.822 -97.292 1.00 78.50 324 THR A C 1
ATOM 2492 O O . THR A 1 324 ? 62.114 20.854 -96.559 1.00 78.50 324 THR A O 1
ATOM 2495 N N . GLU A 1 325 ? 63.652 19.673 -97.694 1.00 82.75 325 GLU A N 1
ATOM 2496 C CA . GLU A 1 325 ? 63.181 18.353 -97.253 1.00 82.75 325 GLU A CA 1
ATOM 2497 C C . GLU A 1 325 ? 63.397 18.154 -95.745 1.00 82.75 325 GLU A C 1
ATOM 2499 O O . GLU A 1 325 ? 62.468 17.770 -95.029 1.00 82.75 325 GLU A O 1
ATOM 2504 N N . LEU A 1 326 ? 64.586 18.502 -95.233 1.00 82.44 326 LEU A N 1
ATOM 2505 C CA . LEU A 1 326 ? 64.905 18.446 -93.805 1.00 82.44 326 LEU A CA 1
ATOM 2506 C C . LEU A 1 326 ? 63.987 19.353 -92.978 1.00 82.44 326 LEU A C 1
ATOM 2508 O O . LEU A 1 326 ? 63.554 18.958 -91.899 1.00 82.44 326 LEU A O 1
ATOM 2512 N N . LYS A 1 327 ? 63.647 20.545 -93.479 1.00 82.81 327 LYS A N 1
ATOM 2513 C CA . LYS A 1 327 ? 62.680 21.444 -92.843 1.00 82.81 327 LYS A CA 1
ATOM 2514 C C . LYS A 1 327 ? 61.283 20.828 -92.823 1.00 82.81 327 LYS A C 1
ATOM 2516 O O . LYS A 1 327 ? 60.661 20.826 -91.770 1.00 82.81 327 LYS A O 1
ATOM 2521 N N . GLY A 1 328 ? 60.808 20.268 -93.938 1.00 84.31 328 GLY A N 1
ATOM 2522 C CA . GLY A 1 328 ? 59.508 19.588 -93.994 1.00 84.31 328 GLY A CA 1
ATOM 2523 C C . GLY A 1 328 ? 59.410 18.404 -93.023 1.00 84.31 328 GLY A C 1
ATOM 2524 O O . GLY A 1 328 ? 58.376 18.213 -92.385 1.00 84.31 328 GLY A O 1
ATOM 2525 N N . TYR A 1 329 ? 60.505 17.656 -92.855 1.00 87.94 329 TYR A N 1
ATOM 2526 C CA . TYR A 1 329 ? 60.637 16.623 -91.827 1.00 87.94 329 TYR A CA 1
ATOM 2527 C C . TYR A 1 329 ? 60.624 17.218 -90.408 1.00 87.94 329 TYR A C 1
ATOM 2529 O O . TYR A 1 329 ? 59.810 16.813 -89.584 1.00 87.94 329 TYR A O 1
ATOM 2537 N N . CYS A 1 330 ? 61.471 18.211 -90.126 1.00 88.06 330 CYS A N 1
ATOM 2538 C CA . CYS A 1 330 ? 61.584 18.836 -88.807 1.00 88.06 330 CYS A CA 1
ATOM 2539 C C . CYS A 1 330 ? 60.287 19.527 -88.359 1.00 88.06 330 CYS A C 1
ATOM 2541 O O . CYS A 1 330 ? 59.800 19.233 -87.272 1.00 88.06 330 CYS A O 1
ATOM 2543 N N . ASP A 1 331 ? 59.692 20.394 -89.182 1.00 86.81 331 ASP A N 1
ATOM 2544 C CA . ASP A 1 331 ? 58.454 21.111 -88.846 1.00 86.81 331 ASP A CA 1
ATOM 2545 C C . ASP A 1 331 ? 57.308 20.117 -88.543 1.00 86.81 331 ASP A C 1
ATOM 2547 O O . ASP A 1 331 ? 56.523 20.330 -87.615 1.00 86.81 331 ASP A O 1
ATOM 2551 N N . ARG A 1 332 ? 57.255 18.980 -89.260 1.00 89.44 332 ARG A N 1
ATOM 2552 C CA . ARG A 1 332 ? 56.291 17.895 -89.018 1.00 89.44 332 ARG A CA 1
ATOM 2553 C C . ARG A 1 332 ? 56.581 17.119 -87.734 1.00 89.44 332 ARG A C 1
ATOM 2555 O O . ARG A 1 332 ? 55.697 17.013 -86.888 1.00 89.44 332 ARG A O 1
ATOM 2562 N N . GLU A 1 333 ? 57.777 16.554 -87.585 1.00 90.62 333 GLU A N 1
ATOM 2563 C CA . GLU A 1 333 ? 58.103 15.665 -86.461 1.00 90.62 333 GLU A CA 1
ATOM 2564 C C . GLU A 1 333 ? 58.161 16.424 -85.131 1.00 90.62 333 GLU A C 1
ATOM 2566 O O . GLU A 1 333 ? 57.704 15.910 -84.112 1.00 90.62 333 GLU A O 1
ATOM 2571 N N . LEU A 1 334 ? 58.638 17.674 -85.126 1.00 89.31 334 LEU A N 1
ATOM 2572 C CA . LEU A 1 334 ? 58.592 18.534 -83.940 1.00 89.31 334 LEU A CA 1
ATOM 2573 C C . LEU A 1 334 ? 57.141 18.889 -83.572 1.00 89.31 334 LEU A C 1
ATOM 2575 O O . LEU A 1 334 ? 56.805 18.882 -82.388 1.00 89.31 334 LEU A O 1
ATOM 2579 N N . GLY A 1 335 ? 56.270 19.136 -84.560 1.00 90.00 335 GLY A N 1
ATOM 2580 C CA . GLY A 1 335 ? 54.838 19.375 -84.348 1.00 90.00 335 GLY A CA 1
ATOM 2581 C C . GLY A 1 335 ? 54.101 18.152 -83.792 1.00 90.00 335 GLY A C 1
ATOM 2582 O O . GLY A 1 335 ? 53.431 18.248 -82.765 1.00 90.00 335 GLY A O 1
ATOM 2583 N N . VAL A 1 336 ? 54.279 16.979 -84.408 1.00 92.88 336 VAL A N 1
ATOM 2584 C CA . VAL A 1 336 ? 53.708 15.704 -83.932 1.00 92.88 336 VAL A CA 1
ATOM 2585 C C . VAL A 1 336 ? 54.250 15.344 -82.546 1.00 92.88 336 VAL A C 1
ATOM 2587 O O . VAL A 1 336 ? 53.482 14.964 -81.664 1.00 92.88 336 VAL A O 1
ATOM 2590 N N . SER A 1 337 ? 55.553 15.519 -82.310 1.00 92.44 337 SER A N 1
ATOM 2591 C CA . SER A 1 337 ? 56.158 15.285 -80.997 1.00 92.44 337 SER A CA 1
ATOM 2592 C C . SER A 1 337 ? 55.638 16.247 -79.928 1.00 92.44 337 SER A C 1
ATOM 2594 O O . SER A 1 337 ? 55.548 15.835 -78.775 1.00 92.44 337 SER A O 1
ATOM 2596 N N . GLN A 1 338 ? 55.304 17.495 -80.276 1.00 92.00 338 GLN A N 1
ATOM 2597 C CA . GLN A 1 338 ? 54.704 18.449 -79.342 1.00 92.00 338 GLN A CA 1
ATOM 2598 C C . GLN A 1 338 ? 53.276 18.029 -78.976 1.00 92.00 338 GLN A C 1
ATOM 2600 O O . GLN A 1 338 ? 52.980 17.862 -77.799 1.00 92.00 338 GLN A O 1
ATOM 2605 N N . ILE A 1 339 ? 52.433 17.737 -79.974 1.00 93.31 339 ILE A N 1
ATOM 2606 C CA . ILE A 1 339 ? 51.051 17.265 -79.768 1.00 93.31 339 ILE A CA 1
ATOM 2607 C C . ILE A 1 339 ? 51.020 15.994 -78.903 1.00 93.31 339 ILE A C 1
ATOM 2609 O O . ILE A 1 339 ? 50.178 15.868 -78.015 1.00 93.31 339 ILE A O 1
ATOM 2613 N N . ASN A 1 340 ? 51.957 15.066 -79.121 1.00 93.56 340 ASN A N 1
ATOM 2614 C CA . ASN A 1 340 ? 52.078 13.859 -78.303 1.00 93.56 340 ASN A CA 1
ATOM 2615 C C . ASN A 1 340 ? 52.476 14.174 -76.851 1.00 93.56 340 ASN A C 1
ATOM 2617 O O . ASN A 1 340 ? 51.880 13.609 -75.937 1.00 93.56 340 ASN A O 1
ATOM 2621 N N . LEU A 1 341 ? 53.434 15.083 -76.623 1.00 94.00 341 LEU A N 1
ATOM 2622 C CA . LEU A 1 341 ? 53.818 15.514 -75.272 1.00 94.00 341 LEU A CA 1
ATOM 2623 C C . LEU A 1 341 ? 52.660 16.211 -74.547 1.00 94.00 341 LEU A C 1
ATOM 2625 O O . LEU A 1 341 ? 52.372 15.858 -73.408 1.00 94.00 341 LEU A O 1
ATOM 2629 N N . ASP A 1 342 ? 51.951 17.123 -75.213 1.00 94.31 342 ASP A N 1
ATOM 2630 C CA . ASP A 1 342 ? 50.810 17.841 -74.634 1.00 94.31 342 ASP A CA 1
ATOM 2631 C C . ASP A 1 342 ? 49.641 16.890 -74.315 1.00 94.31 342 ASP A C 1
ATOM 2633 O O . ASP A 1 342 ? 49.004 17.006 -73.268 1.00 94.31 342 ASP A O 1
ATOM 2637 N N . SER A 1 343 ? 49.388 15.895 -75.174 1.00 94.75 343 SER A N 1
ATOM 2638 C CA . SER A 1 343 ? 48.384 14.845 -74.944 1.00 94.75 343 SER A CA 1
ATOM 2639 C C . SER A 1 343 ? 48.746 13.939 -73.755 1.00 94.75 343 SER A C 1
ATOM 2641 O O . SER A 1 343 ? 47.892 13.631 -72.916 1.00 94.75 343 SER A O 1
ATOM 2643 N N . MET A 1 344 ? 50.024 13.563 -73.628 1.00 95.44 344 MET A N 1
ATOM 2644 C CA . MET A 1 344 ? 50.536 12.814 -72.474 1.00 95.44 344 MET A CA 1
ATOM 2645 C C . MET A 1 344 ? 50.453 13.645 -71.187 1.00 95.44 344 MET A C 1
ATOM 2647 O O . MET A 1 344 ? 49.971 13.143 -70.176 1.00 95.44 344 MET A O 1
ATOM 2651 N N . ALA A 1 345 ? 50.827 14.927 -71.227 1.00 94.81 345 ALA A N 1
ATOM 2652 C CA . ALA A 1 345 ? 50.731 15.843 -70.091 1.00 94.81 345 ALA A CA 1
ATOM 2653 C C . ALA A 1 345 ? 49.282 16.028 -69.611 1.00 94.81 345 ALA A C 1
ATOM 2655 O O . ALA A 1 345 ? 49.014 15.902 -68.417 1.00 94.81 345 ALA A O 1
ATOM 2656 N N . GLN A 1 346 ? 48.326 16.220 -70.528 1.00 95.88 346 GLN A N 1
ATOM 2657 C CA . GLN A 1 346 ? 46.898 16.246 -70.188 1.00 95.88 346 GLN A CA 1
ATOM 2658 C C . GLN A 1 346 ? 46.411 14.919 -69.590 1.00 95.88 346 GLN A C 1
ATOM 2660 O O . GLN A 1 346 ? 45.547 14.919 -68.716 1.00 95.88 346 GLN A O 1
ATOM 2665 N N . THR A 1 347 ? 46.938 13.785 -70.054 1.00 96.38 347 THR A N 1
ATOM 2666 C CA . THR A 1 347 ? 46.549 12.460 -69.548 1.00 96.38 347 THR A CA 1
ATOM 2667 C C . THR A 1 347 ? 47.092 12.226 -68.138 1.00 96.38 347 THR A C 1
ATOM 2669 O O . THR A 1 347 ? 46.324 11.840 -67.261 1.00 96.38 347 THR A O 1
ATOM 2672 N N . MET A 1 348 ? 48.359 12.570 -67.876 1.00 96.56 348 MET A N 1
ATOM 2673 C CA . MET A 1 348 ? 48.934 12.574 -66.524 1.00 96.56 348 MET A CA 1
ATOM 2674 C C . MET A 1 348 ? 48.174 13.526 -65.589 1.00 96.56 348 MET A C 1
ATOM 2676 O O . MET A 1 348 ? 47.860 13.145 -64.467 1.00 96.56 348 MET A O 1
ATOM 2680 N N . GLN A 1 349 ? 47.802 14.728 -66.049 1.00 96.62 349 GLN A N 1
ATOM 2681 C CA . GLN A 1 349 ? 47.018 15.674 -65.247 1.00 96.62 349 GLN A CA 1
ATOM 2682 C C . GLN A 1 349 ? 45.637 15.112 -64.871 1.00 96.62 349 GLN A C 1
ATOM 2684 O O . GLN A 1 349 ? 45.246 15.203 -63.710 1.00 96.62 349 GLN A O 1
ATOM 2689 N N . ARG A 1 350 ? 44.912 14.491 -65.817 1.00 95.94 350 ARG A N 1
ATOM 2690 C CA . ARG A 1 350 ? 43.630 13.826 -65.517 1.00 95.94 350 ARG A CA 1
ATOM 2691 C C . ARG A 1 350 ? 43.803 12.683 -64.518 1.00 95.94 350 ARG A C 1
ATOM 2693 O O . ARG A 1 350 ? 42.963 12.541 -63.639 1.00 95.94 350 ARG A O 1
ATOM 2700 N N . LEU A 1 351 ? 44.872 11.893 -64.636 1.00 97.06 351 LEU A N 1
ATOM 2701 C CA . LEU A 1 351 ? 45.164 10.800 -63.705 1.00 97.06 351 LEU A CA 1
ATOM 2702 C C . LEU A 1 351 ? 45.503 11.319 -62.300 1.00 97.06 351 LEU A C 1
ATOM 2704 O O . LEU A 1 351 ? 44.979 10.775 -61.337 1.00 97.06 351 LEU A O 1
ATOM 2708 N N . HIS A 1 352 ? 46.271 12.408 -62.172 1.00 96.31 352 HIS A N 1
ATOM 2709 C CA . HIS A 1 352 ? 46.479 13.082 -60.885 1.00 96.31 352 HIS A CA 1
ATOM 2710 C C . HIS A 1 352 ? 45.155 13.521 -60.249 1.00 96.31 352 HIS A C 1
ATOM 2712 O O . HIS A 1 352 ? 44.852 13.081 -59.148 1.00 96.31 352 HIS A O 1
ATOM 2718 N N . THR A 1 353 ? 44.316 14.285 -60.958 1.00 97.12 353 THR A N 1
ATOM 2719 C CA . THR A 1 353 ? 43.009 14.712 -60.419 1.00 97.12 353 THR A CA 1
ATOM 2720 C C . THR A 1 353 ? 42.114 13.517 -60.062 1.00 97.12 353 THR A C 1
ATOM 2722 O O . THR A 1 353 ? 41.478 13.513 -59.015 1.00 97.12 353 THR A O 1
ATOM 2725 N N . SER A 1 354 ? 42.127 12.460 -60.880 1.00 96.69 354 SER A N 1
ATOM 2726 C CA . SER A 1 354 ? 41.403 11.203 -60.642 1.00 96.69 354 SER A CA 1
ATOM 2727 C C . SER A 1 354 ? 41.881 10.460 -59.380 1.00 96.69 354 SER A C 1
ATOM 2729 O O . SER A 1 354 ? 41.075 9.804 -58.710 1.00 96.69 354 SER A O 1
ATOM 2731 N N . ILE A 1 355 ? 43.170 10.564 -59.040 1.00 97.50 355 ILE A N 1
ATOM 2732 C CA . ILE A 1 355 ? 43.755 10.052 -57.793 1.00 97.50 355 ILE A CA 1
ATOM 2733 C C . ILE A 1 355 ? 43.354 10.954 -56.621 1.00 97.50 355 ILE A C 1
ATOM 2735 O O . ILE A 1 355 ? 42.780 10.446 -55.662 1.00 97.50 355 ILE A O 1
ATOM 2739 N N . ASP A 1 356 ? 43.570 12.268 -56.723 1.00 96.62 356 ASP A N 1
ATOM 2740 C CA . ASP A 1 356 ? 43.274 13.248 -55.667 1.00 96.62 356 ASP A CA 1
ATOM 2741 C C . ASP A 1 356 ? 41.794 13.180 -55.226 1.00 96.62 356 ASP A C 1
ATOM 2743 O O . ASP A 1 356 ? 41.492 13.112 -54.032 1.00 96.62 356 ASP A O 1
ATOM 2747 N N . GLU A 1 357 ? 40.861 13.113 -56.185 1.00 95.75 357 GLU A N 1
ATOM 2748 C CA . GLU A 1 357 ? 39.421 12.932 -55.939 1.00 95.75 357 GLU A CA 1
ATOM 2749 C C . GLU A 1 357 ? 39.110 11.602 -55.230 1.00 95.75 357 GLU A C 1
ATOM 2751 O O . GLU A 1 357 ? 38.286 11.553 -54.312 1.00 95.75 357 GLU A O 1
ATOM 2756 N N . ALA A 1 358 ? 39.772 10.511 -55.629 1.00 96.94 358 ALA A N 1
ATOM 2757 C CA . ALA A 1 358 ? 39.546 9.187 -55.054 1.00 96.94 358 ALA A CA 1
ATOM 2758 C C . ALA A 1 358 ? 40.193 9.017 -53.667 1.00 96.94 358 ALA A C 1
ATOM 2760 O O . ALA A 1 358 ? 39.655 8.277 -52.840 1.00 96.94 358 ALA A O 1
ATOM 2761 N N . GLU A 1 359 ? 41.302 9.703 -53.376 1.00 96.25 359 GLU A N 1
ATOM 2762 C CA . GLU A 1 359 ? 41.864 9.778 -52.024 1.00 96.25 359 GLU A CA 1
ATOM 2763 C C . GLU A 1 359 ? 40.983 10.624 -51.100 1.00 96.25 359 GLU A C 1
ATOM 2765 O O . GLU A 1 359 ? 40.729 10.207 -49.967 1.00 96.25 359 GLU A O 1
ATOM 2770 N N . ALA A 1 360 ? 40.449 11.750 -51.586 1.00 97.12 360 ALA A N 1
ATOM 2771 C CA . ALA A 1 360 ? 39.516 12.586 -50.834 1.00 97.12 360 ALA A CA 1
ATOM 2772 C C . ALA A 1 360 ? 38.224 11.829 -50.471 1.00 97.12 360 ALA A C 1
ATOM 2774 O O . ALA A 1 360 ? 37.875 11.760 -49.290 1.00 97.12 360 ALA A O 1
ATOM 2775 N N . GLU A 1 361 ? 37.559 11.176 -51.437 1.00 97.06 361 GLU A N 1
ATOM 2776 C CA . GLU A 1 361 ? 36.358 10.378 -51.137 1.00 97.06 361 GLU A CA 1
ATOM 2777 C C . GLU A 1 361 ? 36.691 9.213 -50.189 1.00 97.06 361 GLU A C 1
ATOM 2779 O O . GLU A 1 361 ? 35.933 8.914 -49.267 1.00 97.06 361 GLU A O 1
ATOM 2784 N N . LYS A 1 362 ? 37.850 8.564 -50.353 1.00 97.31 362 LYS A N 1
ATOM 2785 C CA . LYS A 1 362 ? 38.288 7.486 -49.455 1.00 97.31 362 LYS A CA 1
ATOM 2786 C C . LYS A 1 362 ? 38.475 7.978 -48.016 1.00 97.31 362 LYS A C 1
ATOM 2788 O O . LYS A 1 362 ? 38.114 7.247 -47.093 1.00 97.31 362 LYS A O 1
ATOM 2793 N N . GLN A 1 363 ? 38.995 9.189 -47.804 1.00 96.19 363 GLN A N 1
ATOM 2794 C CA . GLN A 1 363 ? 39.095 9.789 -46.469 1.00 96.19 363 GLN A CA 1
ATOM 2795 C C . GLN A 1 363 ? 37.707 10.094 -45.884 1.00 96.19 363 GLN A C 1
ATOM 2797 O O . GLN A 1 363 ? 37.418 9.644 -44.776 1.00 96.19 363 GLN A O 1
ATOM 2802 N N . GLU A 1 364 ? 36.821 10.752 -46.641 1.00 95.69 364 GLU A N 1
ATOM 2803 C CA . GLU A 1 364 ? 35.437 11.045 -46.224 1.00 95.69 364 GLU A CA 1
ATOM 2804 C C . GLU A 1 364 ? 34.682 9.766 -45.818 1.00 95.69 364 GLU A C 1
ATOM 2806 O O . GLU A 1 364 ? 34.126 9.674 -44.721 1.00 95.69 364 GLU A O 1
ATOM 2811 N N . ARG A 1 365 ? 34.730 8.732 -46.669 1.00 97.69 365 ARG A N 1
ATOM 2812 C CA . ARG A 1 365 ? 34.095 7.428 -46.421 1.00 97.69 365 ARG A CA 1
ATOM 2813 C C . ARG A 1 365 ? 34.697 6.711 -45.212 1.00 97.69 365 ARG A C 1
ATOM 2815 O O . ARG A 1 365 ? 33.961 6.043 -44.491 1.00 97.69 365 ARG A O 1
ATOM 2822 N N . THR A 1 366 ? 35.998 6.864 -44.956 1.00 96.56 366 THR A N 1
ATOM 2823 C CA . THR A 1 366 ? 36.657 6.287 -43.769 1.00 96.56 366 THR A CA 1
ATOM 2824 C C . THR A 1 366 ? 36.195 6.972 -42.480 1.00 96.56 366 THR A C 1
ATOM 2826 O O . THR A 1 366 ? 35.934 6.281 -41.496 1.00 96.56 366 THR A O 1
ATOM 2829 N N . ILE A 1 367 ? 36.033 8.301 -42.490 1.00 96.31 367 ILE A N 1
ATOM 2830 C CA . ILE A 1 367 ? 35.508 9.069 -41.348 1.00 96.31 367 ILE A CA 1
ATOM 2831 C C . ILE A 1 367 ? 34.049 8.677 -41.082 1.00 96.31 367 ILE A C 1
ATOM 2833 O O . ILE A 1 367 ? 33.750 8.170 -40.001 1.00 96.31 367 ILE A O 1
ATOM 2837 N N . ARG A 1 368 ? 33.172 8.751 -42.098 1.00 96.56 368 ARG A N 1
ATOM 2838 C CA . ARG A 1 368 ? 31.759 8.342 -41.970 1.00 96.56 368 ARG A CA 1
ATOM 2839 C C . ARG A 1 368 ? 31.612 6.892 -41.498 1.00 96.56 368 ARG A C 1
ATOM 2841 O O . ARG A 1 368 ? 30.675 6.607 -40.759 1.00 96.56 368 ARG A O 1
ATOM 2848 N N . LYS A 1 369 ? 32.528 5.981 -41.861 1.00 97.25 369 LYS A N 1
ATOM 2849 C CA . LYS A 1 369 ? 32.537 4.608 -41.326 1.00 97.25 369 LYS A CA 1
ATOM 2850 C C . LYS A 1 369 ? 32.765 4.576 -39.810 1.00 97.25 369 LYS A C 1
ATOM 2852 O O . LYS A 1 369 ? 32.093 3.814 -39.121 1.00 97.25 369 LYS A O 1
ATOM 2857 N N . ALA A 1 370 ? 33.717 5.354 -39.297 1.00 95.69 370 ALA A N 1
ATOM 2858 C CA . ALA A 1 370 ? 34.041 5.389 -37.871 1.00 95.69 370 ALA A CA 1
ATOM 2859 C C . ALA A 1 370 ? 32.904 6.009 -37.040 1.00 95.69 370 ALA A C 1
ATOM 2861 O O . ALA A 1 370 ? 32.522 5.451 -36.006 1.00 95.69 370 ALA A O 1
ATOM 2862 N N . ASP A 1 371 ? 32.319 7.102 -37.535 1.00 94.62 371 ASP A N 1
ATOM 2863 C CA . ASP A 1 371 ? 31.163 7.756 -36.915 1.00 94.62 371 ASP A CA 1
ATOM 2864 C C . ASP A 1 371 ? 29.965 6.794 -36.867 1.00 94.62 371 ASP A C 1
ATOM 2866 O O . ASP A 1 371 ? 29.442 6.490 -35.797 1.00 94.62 371 ASP A O 1
ATOM 2870 N N . LEU A 1 372 ? 29.603 6.206 -38.012 1.00 96.12 372 LEU A N 1
ATOM 2871 C CA . LEU A 1 372 ? 28.468 5.290 -38.129 1.00 96.12 372 LEU A CA 1
ATOM 2872 C C . LEU A 1 372 ? 28.661 3.981 -37.344 1.00 96.12 372 LEU A C 1
ATOM 2874 O O . LEU A 1 372 ? 27.706 3.442 -36.787 1.00 96.12 372 LEU A O 1
ATOM 2878 N N . ALA A 1 373 ? 29.890 3.467 -37.246 1.00 93.94 373 ALA A N 1
ATOM 2879 C CA . ALA A 1 373 ? 30.188 2.331 -36.375 1.00 93.94 373 ALA A CA 1
ATOM 2880 C C . ALA A 1 373 ? 29.958 2.676 -34.892 1.00 93.94 373 ALA A C 1
ATOM 2882 O O . ALA A 1 373 ? 29.507 1.820 -34.130 1.00 93.94 373 ALA A O 1
ATOM 2883 N N . THR A 1 374 ? 30.209 3.928 -34.498 1.00 95.00 374 THR A N 1
ATOM 2884 C CA . THR A 1 374 ? 29.918 4.435 -33.150 1.00 95.00 374 THR A CA 1
ATOM 2885 C C . THR A 1 374 ? 28.410 4.603 -32.938 1.00 95.00 374 THR A C 1
ATOM 2887 O O . THR A 1 374 ? 27.893 4.117 -31.933 1.00 95.00 374 THR A O 1
ATOM 2890 N N . GLU A 1 375 ? 27.683 5.180 -33.906 1.00 91.50 375 GLU A N 1
ATOM 2891 C CA . GLU A 1 375 ? 26.209 5.274 -33.900 1.00 91.50 375 GLU A CA 1
ATOM 2892 C C . GLU A 1 375 ? 25.555 3.882 -33.730 1.00 91.50 375 GLU A C 1
ATOM 2894 O O . GLU A 1 375 ? 24.664 3.701 -32.898 1.00 91.50 375 GLU A O 1
ATOM 2899 N N . VAL A 1 376 ? 26.040 2.863 -34.454 1.00 95.44 376 VAL A N 1
ATOM 2900 C CA . VAL A 1 376 ? 25.546 1.472 -34.381 1.00 95.44 376 VAL A CA 1
ATOM 2901 C C . VAL A 1 376 ? 25.845 0.797 -33.033 1.00 95.44 376 VAL A C 1
ATOM 2903 O O . VAL A 1 376 ? 25.051 -0.030 -32.577 1.00 95.44 376 VAL A O 1
ATOM 2906 N N . VAL A 1 377 ? 26.958 1.125 -32.367 1.00 94.38 377 VAL A N 1
ATOM 2907 C CA . VAL A 1 377 ? 27.234 0.640 -31.001 1.00 94.38 377 VAL A CA 1
ATOM 2908 C C . VAL A 1 377 ? 26.308 1.325 -29.996 1.00 94.38 377 VAL A C 1
ATOM 2910 O O . VAL A 1 377 ? 25.610 0.632 -29.255 1.00 94.38 377 VAL A O 1
ATOM 2913 N N . GLN A 1 378 ? 26.210 2.655 -30.037 1.00 92.12 378 GLN A N 1
ATOM 2914 C CA . GLN A 1 378 ? 25.356 3.434 -29.134 1.00 92.12 378 GLN A CA 1
ATOM 2915 C C . GLN A 1 378 ? 23.875 3.048 -29.252 1.00 92.12 378 GLN A C 1
ATOM 2917 O O . GLN A 1 378 ? 23.189 2.928 -28.240 1.00 92.12 378 GLN A O 1
ATOM 2922 N N . ALA A 1 379 ? 23.376 2.777 -30.462 1.00 92.25 379 ALA A N 1
ATOM 2923 C CA . ALA A 1 379 ? 22.005 2.309 -30.661 1.00 92.25 379 ALA A CA 1
ATOM 2924 C C . ALA A 1 379 ? 21.756 0.908 -30.059 1.00 92.25 379 ALA A C 1
ATOM 2926 O O . ALA A 1 379 ? 20.683 0.669 -29.504 1.00 92.25 379 ALA A O 1
ATOM 2927 N N . ARG A 1 380 ? 22.742 -0.005 -30.086 1.00 93.19 380 ARG A N 1
ATOM 2928 C CA . ARG A 1 380 ? 22.647 -1.313 -29.398 1.00 93.19 380 ARG A CA 1
ATOM 2929 C C . ARG A 1 380 ? 22.658 -1.165 -27.879 1.00 93.19 380 ARG A C 1
ATOM 2931 O O . ARG A 1 380 ? 21.888 -1.844 -27.204 1.00 93.19 380 ARG A O 1
ATOM 2938 N N . GLU A 1 381 ? 23.504 -0.286 -27.351 1.00 93.25 381 GLU A N 1
ATOM 2939 C CA . GLU A 1 381 ? 23.563 0.016 -25.917 1.00 93.25 381 GLU A CA 1
ATOM 2940 C C . GLU A 1 381 ? 22.251 0.655 -25.436 1.00 93.25 381 GLU A C 1
ATOM 2942 O O . GLU A 1 381 ? 21.682 0.205 -24.444 1.00 93.25 381 GLU A O 1
ATOM 2947 N N . ALA A 1 382 ? 21.696 1.609 -26.192 1.00 92.44 382 ALA A N 1
ATOM 2948 C CA . ALA A 1 382 ? 20.394 2.215 -25.914 1.00 92.44 382 ALA A CA 1
ATOM 2949 C C . ALA A 1 382 ? 19.251 1.181 -25.904 1.00 92.44 382 ALA A C 1
ATOM 2951 O O . ALA A 1 382 ? 18.448 1.173 -24.971 1.00 92.44 382 ALA A O 1
ATOM 2952 N N . MET A 1 383 ? 19.203 0.266 -26.884 1.00 94.56 383 MET A N 1
ATOM 2953 C CA . MET A 1 383 ? 18.228 -0.837 -26.888 1.00 94.56 383 MET A CA 1
ATOM 2954 C C . MET A 1 383 ? 18.382 -1.756 -25.672 1.00 94.56 383 MET A C 1
ATOM 2956 O O . MET A 1 383 ? 17.379 -2.176 -25.094 1.00 94.56 383 MET A O 1
ATOM 2960 N N . ALA A 1 384 ? 19.616 -2.082 -25.276 1.00 93.50 384 ALA A N 1
ATOM 2961 C CA . ALA A 1 384 ? 19.881 -2.947 -24.129 1.00 93.50 384 ALA A CA 1
ATOM 2962 C C . ALA A 1 384 ? 19.439 -2.296 -22.808 1.00 93.50 384 ALA A C 1
ATOM 2964 O O . ALA A 1 384 ? 18.740 -2.943 -22.024 1.00 93.50 384 ALA A O 1
ATOM 2965 N N . THR A 1 385 ? 19.780 -1.021 -22.600 1.00 94.12 385 THR A N 1
ATOM 2966 C CA . THR A 1 385 ? 19.379 -0.228 -21.427 1.00 94.12 385 THR A CA 1
ATOM 2967 C C . THR A 1 385 ? 17.862 -0.083 -21.351 1.00 94.12 385 THR A C 1
ATOM 2969 O O . THR A 1 385 ? 17.270 -0.523 -20.367 1.00 94.12 385 THR A O 1
ATOM 2972 N N . ALA A 1 386 ? 17.209 0.385 -22.422 1.00 91.00 386 ALA A N 1
ATOM 2973 C CA . ALA A 1 386 ? 15.752 0.517 -22.460 1.00 91.00 386 ALA A CA 1
ATOM 2974 C C . ALA A 1 386 ? 15.045 -0.831 -22.215 1.00 91.00 386 ALA A C 1
ATOM 2976 O O . ALA A 1 386 ? 14.032 -0.894 -21.524 1.00 91.00 386 ALA A O 1
ATOM 2977 N N . THR A 1 387 ? 15.591 -1.940 -22.733 1.00 94.06 387 THR A N 1
ATOM 2978 C CA . THR A 1 387 ? 15.050 -3.294 -22.504 1.00 94.06 387 THR A CA 1
ATOM 2979 C C . THR A 1 387 ? 15.234 -3.777 -21.060 1.00 94.06 387 THR A C 1
ATOM 2981 O O . THR A 1 387 ? 14.468 -4.630 -20.606 1.00 94.06 387 THR A O 1
ATOM 2984 N N . ALA A 1 388 ? 16.240 -3.284 -20.334 1.00 91.75 388 ALA A N 1
ATOM 2985 C CA . ALA A 1 388 ? 16.425 -3.572 -18.914 1.00 91.75 388 ALA A CA 1
ATOM 2986 C C . ALA A 1 388 ? 15.457 -2.738 -18.060 1.00 91.75 388 ALA A C 1
ATOM 2988 O O . ALA A 1 388 ? 14.657 -3.313 -17.322 1.00 91.75 388 ALA A O 1
ATOM 2989 N N . GLU A 1 389 ? 15.453 -1.417 -18.252 1.00 88.88 389 GLU A N 1
ATOM 2990 C CA . GLU A 1 389 ? 14.562 -0.466 -17.571 1.00 88.88 389 GLU A CA 1
ATOM 2991 C C . GLU A 1 389 ? 13.090 -0.864 -17.744 1.00 88.88 389 GLU A C 1
ATOM 2993 O O . GLU A 1 389 ? 12.352 -0.980 -16.768 1.00 88.88 389 GLU A O 1
ATOM 2998 N N . ARG A 1 390 ? 12.673 -1.201 -18.973 1.00 92.94 390 ARG A N 1
ATOM 2999 C CA . ARG A 1 390 ? 11.297 -1.623 -19.271 1.00 92.94 390 ARG A CA 1
ATOM 3000 C C . ARG A 1 390 ? 10.889 -2.923 -18.571 1.00 92.94 390 ARG A C 1
ATOM 3002 O O . ARG A 1 390 ? 9.709 -3.107 -18.279 1.00 92.94 390 ARG A O 1
ATOM 3009 N N . LYS A 1 391 ? 11.824 -3.841 -18.292 1.00 92.75 391 LYS A N 1
ATOM 3010 C CA . LYS A 1 391 ? 11.530 -5.071 -17.528 1.00 92.75 391 LYS A CA 1
ATOM 3011 C C . LYS A 1 391 ? 11.327 -4.776 -16.046 1.00 92.75 391 LYS A C 1
ATOM 3013 O O . LYS A 1 391 ? 10.441 -5.375 -15.441 1.00 92.75 391 LYS A O 1
ATOM 3018 N N . GLU A 1 392 ? 12.123 -3.872 -15.484 1.00 87.12 392 GLU A N 1
ATOM 3019 C CA . GLU A 1 392 ? 12.007 -3.446 -14.088 1.00 87.12 392 GLU A CA 1
ATOM 3020 C C . GLU A 1 392 ? 10.729 -2.626 -13.863 1.00 87.12 392 GLU A C 1
ATOM 3022 O O . GLU A 1 392 ? 9.932 -2.969 -12.990 1.00 87.12 392 GLU A O 1
ATOM 3027 N N . GLU A 1 393 ? 10.463 -1.640 -14.725 1.00 89.44 393 GLU A N 1
ATOM 3028 C CA . GLU A 1 393 ? 9.216 -0.867 -14.742 1.00 89.44 393 GLU A CA 1
ATOM 3029 C C . GLU A 1 393 ? 7.995 -1.795 -14.830 1.00 89.44 393 GLU A C 1
ATOM 3031 O O . GLU A 1 393 ? 7.091 -1.719 -13.999 1.00 89.44 393 GLU A O 1
ATOM 3036 N N . LYS A 1 394 ? 7.991 -2.740 -15.779 1.00 92.62 394 LYS A N 1
ATOM 3037 C CA . LYS A 1 394 ? 6.888 -3.693 -15.948 1.00 92.62 394 LYS A CA 1
ATOM 3038 C C . LYS A 1 394 ? 6.680 -4.593 -14.731 1.00 92.62 394 LYS A C 1
ATOM 3040 O O . LYS A 1 394 ? 5.535 -4.855 -14.368 1.00 92.62 394 LYS A O 1
ATOM 3045 N N . ALA A 1 395 ? 7.756 -5.069 -14.104 1.00 88.75 395 ALA A N 1
ATOM 3046 C CA . ALA A 1 395 ? 7.666 -5.873 -12.887 1.00 88.75 395 ALA A CA 1
ATOM 3047 C C . ALA A 1 395 ? 7.116 -5.053 -11.705 1.00 88.75 395 ALA A C 1
ATOM 3049 O O . ALA A 1 395 ? 6.289 -5.559 -10.947 1.00 88.75 395 ALA A O 1
ATOM 3050 N N . SER A 1 396 ? 7.516 -3.782 -11.592 1.00 87.56 396 SER A N 1
ATOM 3051 C CA . SER A 1 396 ? 6.985 -2.835 -10.607 1.00 87.56 396 SER A CA 1
ATOM 3052 C C . SER A 1 396 ? 5.492 -2.564 -10.832 1.00 87.56 396 SER A C 1
ATOM 3054 O O . SER A 1 396 ? 4.685 -2.783 -9.933 1.00 87.56 396 SER A O 1
ATOM 3056 N N . ASN A 1 397 ? 5.092 -2.214 -12.059 1.00 87.12 397 ASN A N 1
ATOM 3057 C CA . ASN A 1 397 ? 3.695 -1.961 -12.430 1.00 87.12 397 ASN A CA 1
ATOM 3058 C C . ASN A 1 397 ? 2.801 -3.186 -12.165 1.00 87.12 397 ASN A C 1
ATOM 3060 O O . ASN A 1 397 ? 1.737 -3.060 -11.562 1.00 87.12 397 ASN A O 1
ATOM 3064 N N . GLN A 1 398 ? 3.246 -4.389 -12.557 1.00 88.75 398 GLN A N 1
ATOM 3065 C CA . GLN A 1 398 ? 2.528 -5.639 -12.275 1.00 88.75 398 GLN A CA 1
ATOM 3066 C C . GLN A 1 398 ? 2.379 -5.905 -10.775 1.00 88.75 398 GLN A C 1
ATOM 3068 O O . GLN A 1 398 ? 1.324 -6.371 -10.341 1.00 88.75 398 GLN A O 1
ATOM 3073 N N . ARG A 1 399 ? 3.413 -5.602 -9.983 1.00 87.12 399 ARG A N 1
ATOM 3074 C CA . ARG A 1 399 ? 3.376 -5.740 -8.527 1.00 87.12 399 ARG A CA 1
ATOM 3075 C C . ARG A 1 399 ? 2.376 -4.765 -7.901 1.00 87.12 399 ARG A C 1
ATOM 3077 O O . ARG A 1 399 ? 1.509 -5.220 -7.164 1.00 87.12 399 ARG A O 1
ATOM 3084 N N . THR A 1 400 ? 2.431 -3.481 -8.253 1.00 83.12 400 THR A N 1
ATOM 3085 C CA . THR A 1 400 ? 1.492 -2.454 -7.768 1.00 83.12 400 THR A CA 1
ATOM 3086 C C . THR A 1 400 ? 0.041 -2.811 -8.099 1.00 83.12 400 THR A C 1
ATOM 3088 O O . THR A 1 400 ? -0.828 -2.707 -7.238 1.00 83.12 400 THR A O 1
ATOM 3091 N N . VAL A 1 401 ? -0.230 -3.309 -9.312 1.00 88.06 401 VAL A N 1
ATOM 3092 C CA . VAL A 1 401 ? -1.567 -3.785 -9.714 1.00 88.06 401 VAL A CA 1
ATOM 3093 C C . VAL A 1 401 ? -2.011 -5.005 -8.895 1.00 88.06 401 VAL A C 1
ATOM 3095 O O . VAL A 1 401 ? -3.171 -5.080 -8.491 1.00 88.06 401 VAL A O 1
ATOM 3098 N N . ALA A 1 402 ? -1.116 -5.956 -8.612 1.00 87.25 402 ALA A N 1
ATOM 3099 C CA . ALA A 1 402 ? -1.437 -7.123 -7.788 1.00 87.25 402 ALA A CA 1
ATOM 3100 C C . ALA A 1 402 ? -1.694 -6.753 -6.313 1.00 87.25 402 ALA A C 1
ATOM 3102 O O . ALA A 1 402 ? -2.645 -7.254 -5.712 1.00 87.25 402 ALA A O 1
ATOM 3103 N N . GLU A 1 403 ? -0.890 -5.851 -5.745 1.00 83.62 403 GLU A N 1
ATOM 3104 C CA . GLU A 1 403 ? -1.049 -5.342 -4.377 1.00 83.62 403 GLU A CA 1
ATOM 3105 C C . GLU A 1 403 ? -2.339 -4.509 -4.242 1.00 83.62 403 GLU A C 1
ATOM 3107 O O . GLU A 1 403 ? -3.110 -4.727 -3.307 1.00 83.62 403 GLU A O 1
ATOM 3112 N N . ALA A 1 404 ? -2.668 -3.659 -5.225 1.00 85.19 404 ALA A N 1
ATOM 3113 C CA . ALA A 1 404 ? -3.935 -2.922 -5.265 1.00 85.19 404 ALA A CA 1
ATOM 3114 C C . ALA A 1 404 ? -5.167 -3.845 -5.369 1.00 85.19 404 ALA A C 1
ATOM 3116 O O . ALA A 1 404 ? -6.193 -3.577 -4.740 1.00 85.19 404 ALA A O 1
ATOM 3117 N N . LYS A 1 405 ? -5.076 -4.953 -6.119 1.00 89.44 405 LYS A N 1
ATOM 3118 C CA . LYS A 1 405 ? -6.145 -5.968 -6.223 1.00 89.44 405 LYS A CA 1
ATOM 3119 C C . LYS A 1 405 ? -6.343 -6.726 -4.910 1.00 89.44 405 LYS A C 1
ATOM 3121 O O . LYS A 1 405 ? -7.478 -6.891 -4.466 1.00 89.44 405 LYS A O 1
ATOM 3126 N N . ALA A 1 406 ? -5.253 -7.113 -4.247 1.00 86.44 406 ALA A N 1
ATOM 3127 C CA . ALA A 1 406 ? -5.308 -7.734 -2.924 1.00 86.44 406 ALA A CA 1
ATOM 3128 C C . ALA A 1 406 ? -5.904 -6.785 -1.866 1.00 86.44 406 ALA A C 1
ATOM 3130 O O . ALA A 1 406 ? -6.771 -7.195 -1.091 1.00 86.44 406 ALA A O 1
ATOM 3131 N N . ALA A 1 407 ? -5.509 -5.507 -1.872 1.00 85.50 407 ALA A N 1
ATOM 3132 C CA . ALA A 1 407 ? -6.043 -4.495 -0.964 1.00 85.50 407 ALA A CA 1
ATOM 3133 C C . ALA A 1 407 ? -7.555 -4.267 -1.165 1.00 85.50 407 ALA A C 1
ATOM 3135 O O . ALA A 1 407 ? -8.302 -4.241 -0.186 1.00 85.50 407 ALA A O 1
ATOM 3136 N N . GLN A 1 408 ? -8.035 -4.177 -2.414 1.00 87.00 408 GLN A N 1
ATOM 3137 C CA . GLN A 1 408 ? -9.472 -4.088 -2.715 1.00 87.00 408 GLN A CA 1
ATOM 3138 C C . GLN A 1 408 ? -10.260 -5.283 -2.155 1.00 87.00 408 GLN A C 1
ATOM 3140 O O . GLN A 1 408 ? -11.324 -5.088 -1.560 1.00 87.00 408 GLN A O 1
ATOM 3145 N N . GLU A 1 409 ? -9.747 -6.512 -2.290 1.00 88.25 409 GLU A N 1
ATOM 3146 C CA . GLU A 1 409 ? -10.416 -7.695 -1.737 1.00 88.25 409 GLU A CA 1
ATOM 3147 C C . GLU A 1 409 ? -10.443 -7.663 -0.198 1.00 88.25 409 GLU A C 1
ATOM 3149 O O . GLU A 1 409 ? -11.504 -7.839 0.404 1.00 88.25 409 GLU A O 1
ATOM 3154 N N . GLN A 1 410 ? -9.312 -7.360 0.447 1.00 87.94 410 GLN A N 1
ATOM 3155 C CA . GLN A 1 410 ? -9.209 -7.231 1.907 1.00 87.94 410 GLN A CA 1
ATOM 3156 C C . GLN A 1 410 ? -10.176 -6.178 2.466 1.00 87.94 410 GLN A C 1
ATOM 3158 O O . GLN A 1 410 ? -10.888 -6.435 3.441 1.00 87.94 410 GLN A O 1
ATOM 3163 N N . ILE A 1 411 ? -10.248 -5.006 1.830 1.00 88.88 411 ILE A N 1
ATOM 3164 C CA . ILE A 1 411 ? -11.162 -3.929 2.224 1.00 88.88 411 ILE A CA 1
ATOM 3165 C C . ILE A 1 411 ? -12.619 -4.361 2.020 1.00 88.88 411 ILE A C 1
ATOM 3167 O O . ILE A 1 411 ? -13.436 -4.163 2.918 1.00 88.88 411 ILE A O 1
ATOM 3171 N N . THR A 1 412 ? -12.941 -5.033 0.911 1.00 90.06 412 THR A N 1
ATOM 3172 C CA . THR A 1 412 ? -14.286 -5.582 0.656 1.00 90.06 412 THR A CA 1
ATOM 3173 C C . THR A 1 412 ? -14.704 -6.585 1.738 1.00 90.06 412 THR A C 1
ATOM 3175 O O . THR A 1 412 ? -15.828 -6.526 2.246 1.00 90.06 412 THR A O 1
ATOM 3178 N N . GLN A 1 413 ? -13.802 -7.484 2.146 1.00 88.94 413 GLN A N 1
ATOM 3179 C CA . GLN A 1 413 ? -14.058 -8.440 3.228 1.00 88.94 413 GLN A CA 1
ATOM 3180 C C . GLN A 1 413 ? -14.244 -7.733 4.588 1.00 88.94 413 GLN A C 1
ATOM 3182 O O . GLN A 1 413 ? -15.165 -8.075 5.335 1.00 88.94 413 GLN A O 1
ATOM 3187 N N . ALA A 1 414 ? -13.437 -6.710 4.895 1.00 87.62 414 ALA A N 1
ATOM 3188 C CA . ALA A 1 414 ? -13.555 -5.925 6.127 1.00 87.62 414 ALA A CA 1
ATOM 3189 C C . ALA A 1 414 ? -14.859 -5.101 6.189 1.00 87.62 414 ALA A C 1
ATOM 3191 O O . ALA A 1 414 ? -15.562 -5.145 7.202 1.00 87.62 414 ALA A O 1
ATOM 3192 N N . ILE A 1 415 ? -15.228 -4.416 5.097 1.00 87.81 415 ILE A N 1
ATOM 3193 C CA . ILE A 1 415 ? -16.517 -3.716 4.940 1.00 87.81 415 ILE A CA 1
ATOM 3194 C C . ILE A 1 415 ? -17.669 -4.686 5.203 1.00 87.81 415 ILE A C 1
ATOM 3196 O O . ILE A 1 415 ? -18.585 -4.358 5.961 1.00 87.81 415 ILE A O 1
ATOM 3200 N N . LYS A 1 416 ? -17.613 -5.894 4.626 1.00 89.00 416 LYS A N 1
ATOM 3201 C CA . LYS A 1 416 ? -18.657 -6.906 4.800 1.00 89.00 416 LYS A CA 1
ATOM 3202 C C . LYS A 1 416 ? -18.817 -7.335 6.261 1.00 89.00 416 LYS A C 1
ATOM 3204 O O . LYS A 1 416 ? -19.938 -7.299 6.756 1.00 89.00 416 LYS A O 1
ATOM 3209 N N . ILE A 1 417 ? -17.737 -7.694 6.961 1.00 89.00 417 ILE A N 1
ATOM 3210 C CA . ILE A 1 417 ? -17.805 -8.147 8.368 1.00 89.00 417 ILE A CA 1
ATOM 3211 C C . ILE A 1 417 ? -18.424 -7.072 9.270 1.00 89.00 417 ILE A C 1
ATOM 3213 O O . ILE A 1 417 ? -19.309 -7.367 10.076 1.00 89.00 417 ILE A O 1
ATOM 3217 N N . LEU A 1 418 ? -18.003 -5.815 9.105 1.00 86.88 418 LEU A N 1
ATOM 3218 C CA . LEU A 1 418 ? -18.560 -4.695 9.862 1.00 86.88 418 LEU A CA 1
ATOM 3219 C C . LEU A 1 418 ? -20.040 -4.470 9.511 1.00 86.88 418 LEU A C 1
ATOM 3221 O O . LEU A 1 418 ? -20.872 -4.337 10.407 1.00 86.88 418 LEU A O 1
ATOM 3225 N N . THR A 1 419 ? -20.388 -4.491 8.224 1.00 86.12 419 THR A N 1
ATOM 3226 C CA . THR A 1 419 ? -21.768 -4.317 7.740 1.00 86.12 419 THR A CA 1
ATOM 3227 C C . THR A 1 419 ? -22.699 -5.418 8.258 1.00 86.12 419 THR A C 1
ATOM 3229 O O . THR A 1 419 ? -23.771 -5.116 8.783 1.00 86.12 419 THR A O 1
ATOM 3232 N N . ASP A 1 420 ? -22.282 -6.686 8.193 1.00 85.62 420 ASP A N 1
ATOM 3233 C CA . ASP A 1 420 ? -23.034 -7.833 8.714 1.00 85.62 420 ASP A CA 1
ATOM 3234 C C . ASP A 1 420 ? -23.252 -7.716 10.238 1.00 85.62 420 ASP A C 1
ATOM 3236 O O . ASP A 1 420 ? -24.354 -7.993 10.726 1.00 85.62 420 ASP A O 1
ATOM 3240 N N . TYR A 1 421 ? -22.258 -7.225 10.994 1.00 86.06 421 TYR A N 1
ATOM 3241 C CA . TYR A 1 421 ? -22.418 -6.941 12.425 1.00 86.06 421 TYR A CA 1
ATOM 3242 C C . TYR A 1 421 ? -23.429 -5.812 12.699 1.00 86.06 421 TYR A C 1
ATOM 3244 O O . TYR A 1 421 ? -24.382 -6.025 13.455 1.00 86.06 421 TYR A O 1
ATOM 3252 N N . TYR A 1 422 ? -23.272 -4.626 12.095 1.00 83.44 422 TYR A N 1
ATOM 3253 C CA . TYR A 1 422 ? -24.140 -3.475 12.395 1.00 83.44 422 TYR A CA 1
ATOM 3254 C C . TYR A 1 422 ? -25.581 -3.653 11.880 1.00 83.44 422 TYR A C 1
ATOM 3256 O O . TYR A 1 422 ? -26.525 -3.185 12.529 1.00 83.44 422 TYR A O 1
ATOM 3264 N N . ASN A 1 423 ? -25.777 -4.409 10.791 1.00 82.50 423 ASN A N 1
ATOM 3265 C CA . ASN A 1 423 ? -27.092 -4.902 10.368 1.00 82.50 423 ASN A CA 1
ATOM 3266 C C . ASN A 1 423 ? -27.744 -5.758 11.467 1.00 82.50 423 ASN A C 1
ATOM 3268 O O . ASN A 1 423 ? -28.878 -5.496 11.870 1.00 82.50 423 ASN A O 1
ATOM 3272 N N . LYS A 1 424 ? -27.020 -6.757 11.987 1.00 79.44 424 LYS A N 1
ATOM 3273 C CA . LYS A 1 424 ? -27.519 -7.715 12.988 1.00 79.44 424 LYS A CA 1
ATOM 3274 C C . LYS A 1 424 ? -27.759 -7.088 14.369 1.00 79.44 424 LYS A C 1
ATOM 3276 O O . LYS A 1 424 ? -28.700 -7.476 15.063 1.00 79.44 424 LYS A O 1
ATOM 3281 N N . SER A 1 425 ? -26.925 -6.139 14.792 1.00 64.88 425 SER A N 1
ATOM 3282 C CA . SER A 1 425 ? -27.007 -5.537 16.129 1.00 64.88 425 SER A CA 1
ATOM 3283 C C . SER A 1 425 ? -28.139 -4.510 16.253 1.00 64.88 425 SER A C 1
ATOM 3285 O O . SER A 1 425 ? -28.831 -4.494 17.279 1.00 64.88 425 SER A O 1
ATOM 3287 N N . GLY A 1 426 ? -28.382 -3.701 15.215 1.00 59.62 426 GLY A N 1
ATOM 3288 C CA . GLY A 1 426 ? -29.312 -2.569 15.281 1.00 59.62 426 GLY A CA 1
ATOM 3289 C C . GLY A 1 426 ? -30.249 -2.347 14.099 1.00 59.62 426 GLY A C 1
ATOM 3290 O O . GLY A 1 426 ? -31.044 -1.416 14.170 1.00 59.62 426 GLY A O 1
ATOM 3291 N N . GLY A 1 427 ? -30.187 -3.157 13.038 1.00 51.94 427 GLY A N 1
ATOM 3292 C CA . GLY A 1 427 ? -30.930 -2.876 11.809 1.00 51.94 427 GLY A CA 1
ATOM 3293 C C . GLY A 1 427 ? -30.392 -1.633 11.098 1.00 51.94 427 GLY A C 1
ATOM 3294 O O . GLY A 1 427 ? -31.160 -0.720 10.806 1.00 51.94 427 GLY A O 1
ATOM 3295 N N . PHE A 1 428 ? -29.072 -1.592 10.873 1.00 41.28 428 PHE A N 1
ATOM 3296 C CA . PHE A 1 428 ? -28.349 -0.520 10.178 1.00 41.28 428 PHE A CA 1
ATOM 3297 C C . PHE A 1 428 ? -29.084 -0.068 8.906 1.00 41.28 428 PHE A C 1
ATOM 3299 O O . PHE A 1 428 ? -29.050 -0.717 7.860 1.00 41.28 428 PHE A O 1
ATOM 3306 N N . THR A 1 429 ? -29.757 1.081 8.989 1.00 45.12 429 THR A N 1
ATOM 3307 C CA . THR A 1 429 ? -30.350 1.741 7.827 1.00 45.12 429 THR A CA 1
ATOM 3308 C C . THR A 1 429 ? -29.226 2.380 7.021 1.00 45.12 429 THR A C 1
ATOM 3310 O O . THR A 1 429 ? -28.897 3.550 7.228 1.00 45.12 429 THR A O 1
ATOM 3313 N N . ALA A 1 430 ? -28.621 1.582 6.136 1.00 40.19 430 ALA A N 1
ATOM 3314 C CA . ALA A 1 430 ? -27.574 2.006 5.214 1.00 40.19 430 ALA A CA 1
ATOM 3315 C C . ALA A 1 430 ? -27.949 3.316 4.497 1.00 40.19 430 ALA A C 1
ATOM 3317 O O . ALA A 1 430 ? -29.128 3.584 4.249 1.00 40.19 430 ALA A O 1
ATOM 3318 N N . LEU A 1 431 ? -26.940 4.138 4.191 1.00 42.28 431 LEU A N 1
ATOM 3319 C CA . LEU A 1 431 ? -27.050 5.593 4.015 1.00 42.28 431 LEU A CA 1
ATOM 3320 C C . LEU A 1 431 ? -27.711 6.054 2.691 1.00 42.28 431 LEU A C 1
ATOM 3322 O O . LEU A 1 431 ? -27.165 6.874 1.952 1.00 42.28 431 LEU A O 1
ATOM 3326 N N . LEU A 1 432 ? -28.921 5.571 2.397 1.00 35.81 432 LEU A N 1
ATOM 3327 C CA . LEU A 1 432 ? -29.760 6.014 1.282 1.00 35.81 432 LEU A CA 1
ATOM 3328 C C . LEU A 1 432 ? -30.257 7.451 1.502 1.00 35.81 432 LEU A C 1
ATOM 3330 O O . LEU A 1 432 ? -31.356 7.688 2.003 1.00 35.81 432 LEU A O 1
ATOM 3334 N N . GLN A 1 433 ? -29.396 8.397 1.118 1.00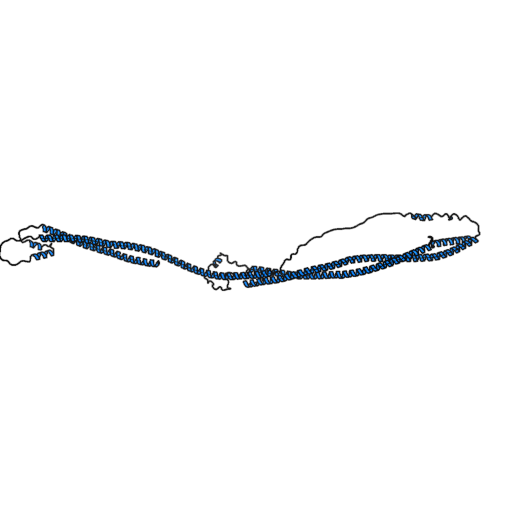 37.31 433 GLN A N 1
ATOM 3335 C CA . GLN A 1 433 ? -29.641 9.811 0.820 1.00 37.31 433 GLN A CA 1
ATOM 3336 C C . GLN A 1 433 ? -31.031 10.343 1.215 1.00 37.31 433 GLN A C 1
ATOM 3338 O O . GLN A 1 433 ? -31.925 10.496 0.379 1.00 37.31 433 GLN A O 1
ATOM 3343 N N . LYS A 1 434 ? -31.194 10.739 2.483 1.00 30.23 434 LYS A N 1
ATOM 3344 C CA . LYS A 1 434 ? -32.308 11.603 2.887 1.00 30.23 434 LYS A CA 1
ATOM 3345 C C . LYS A 1 434 ? -31.787 12.872 3.546 1.00 30.23 434 LYS A C 1
ATOM 3347 O O . LYS A 1 434 ? -30.944 12.828 4.436 1.00 30.23 434 LYS A O 1
ATOM 3352 N N . SER A 1 435 ? -32.268 14.004 3.034 1.00 31.22 435 SER A N 1
ATOM 3353 C CA . SER A 1 435 ? -31.791 15.347 3.371 1.00 31.22 435 SER A CA 1
ATOM 3354 C C . SER A 1 435 ? -31.730 15.600 4.882 1.00 31.22 435 SER A C 1
ATOM 3356 O O . SER A 1 435 ? -32.665 15.263 5.612 1.00 31.22 435 SER A O 1
ATOM 3358 N N . ARG A 1 436 ? -30.647 16.249 5.336 1.00 34.56 436 ARG A N 1
ATOM 3359 C CA . ARG A 1 436 ? -30.481 16.721 6.718 1.00 34.56 436 ARG A CA 1
ATOM 3360 C C . ARG A 1 436 ? -31.622 17.669 7.094 1.00 34.56 436 ARG A C 1
ATOM 3362 O O . ARG A 1 436 ? -31.591 18.841 6.734 1.00 34.56 436 ARG A O 1
ATOM 3369 N N . ASN A 1 437 ? -32.582 17.189 7.880 1.00 34.16 437 ASN A N 1
ATOM 3370 C CA . ASN A 1 437 ? -33.487 18.067 8.626 1.00 34.16 437 ASN A CA 1
ATOM 3371 C C . ASN A 1 437 ? -33.945 17.459 9.966 1.00 34.16 437 ASN A C 1
ATOM 3373 O O . ASN A 1 437 ? -35.092 17.594 10.387 1.00 34.16 437 ASN A O 1
ATOM 3377 N N . SER A 1 438 ? -33.029 16.764 10.644 1.00 33.94 438 SER A N 1
ATOM 3378 C CA . SER A 1 438 ? -33.223 16.225 11.989 1.00 33.94 438 SER A CA 1
ATOM 3379 C C . SER A 1 438 ? -33.085 17.326 13.046 1.00 33.94 438 SER A C 1
ATOM 3381 O O . SER A 1 438 ? -32.061 17.439 13.722 1.00 33.94 438 SER A O 1
ATOM 3383 N N . ARG A 1 439 ? -34.140 18.132 13.223 1.00 32.28 439 ARG A N 1
ATOM 3384 C CA . ARG A 1 439 ? -34.360 18.843 14.491 1.00 32.28 439 ARG A CA 1
ATOM 3385 C C . ARG A 1 439 ? -34.653 17.788 15.558 1.00 32.28 439 ARG A C 1
ATOM 3387 O O . ARG A 1 439 ? -35.781 17.323 15.683 1.00 32.28 439 ARG A O 1
ATOM 3394 N N . GLN A 1 440 ? -33.613 17.372 16.269 1.00 33.38 440 GLN A N 1
ATOM 3395 C CA . GLN A 1 440 ? -33.717 16.433 17.379 1.00 33.38 440 GLN A CA 1
ATOM 3396 C C . GLN A 1 440 ? -34.545 17.082 18.502 1.00 33.38 440 GLN A C 1
ATOM 3398 O O . GLN A 1 440 ? -34.175 18.171 18.952 1.00 33.38 440 GLN A O 1
ATOM 3403 N N . PRO A 1 441 ? -35.651 16.468 18.964 1.00 38.41 441 PRO A N 1
ATOM 3404 C CA . PRO A 1 441 ? -36.303 16.898 20.190 1.00 38.41 441 PRO A CA 1
ATOM 3405 C C . PRO A 1 441 ? -35.329 16.634 21.338 1.00 38.41 441 PRO A C 1
ATOM 3407 O O . PRO A 1 441 ? -34.954 15.487 21.581 1.00 38.41 441 PRO A O 1
ATOM 3410 N N . GLN A 1 442 ? -34.881 17.686 22.019 1.00 40.84 442 GLN A N 1
ATOM 3411 C CA . GLN A 1 442 ? -34.175 17.509 23.283 1.00 40.84 442 GLN A CA 1
ATOM 3412 C C . GLN A 1 442 ? -35.217 17.084 24.319 1.00 40.84 442 GLN A C 1
ATOM 3414 O O . GLN A 1 442 ? -36.212 17.782 24.505 1.00 40.84 442 GLN A O 1
ATOM 3419 N N . GLY A 1 443 ? -35.018 15.920 24.943 1.00 46.12 443 GLY A N 1
ATOM 3420 C CA . GLY A 1 443 ? -35.856 15.495 26.063 1.00 46.12 443 GLY A CA 1
ATOM 3421 C C . GLY A 1 443 ? -35.724 16.467 27.244 1.00 46.12 443 GLY A C 1
ATOM 3422 O O . GLY A 1 443 ? -34.686 17.129 27.358 1.00 46.12 443 GLY A O 1
ATOM 3423 N N . PRO A 1 444 ? -36.745 16.566 28.116 1.00 48.94 444 PRO A N 1
ATOM 3424 C CA . PRO A 1 444 ? -36.739 17.495 29.241 1.00 48.94 444 PRO A CA 1
ATOM 3425 C C . PRO A 1 444 ? -35.503 17.279 30.120 1.00 48.94 444 PRO A C 1
ATOM 3427 O O . PRO A 1 444 ? -35.173 16.153 30.506 1.00 48.94 444 PRO A O 1
ATOM 3430 N N . ALA A 1 445 ? -34.784 18.367 30.401 1.00 44.94 445 ALA A N 1
ATOM 3431 C CA . ALA A 1 445 ? -33.528 18.308 31.137 1.00 44.94 445 ALA A CA 1
ATOM 3432 C C . ALA A 1 445 ? -33.756 17.838 32.584 1.00 44.94 445 ALA A C 1
ATOM 3434 O O . ALA A 1 445 ? -34.780 18.149 33.197 1.00 44.94 445 ALA A O 1
ATOM 3435 N N . ILE A 1 446 ? -32.789 17.107 33.141 1.00 35.94 446 ILE A N 1
ATOM 3436 C CA . ILE A 1 446 ? -32.869 16.560 34.503 1.00 35.94 446 ILE A CA 1
ATOM 3437 C C . ILE A 1 446 ? -33.095 17.706 35.501 1.00 35.94 446 ILE A C 1
ATOM 3439 O O . ILE A 1 446 ? -32.292 18.637 35.567 1.00 35.94 446 ILE A O 1
ATOM 3443 N N . GLY A 1 447 ? -34.189 17.632 36.266 1.00 49.66 447 GLY A N 1
ATOM 3444 C CA . GLY A 1 447 ? -34.611 18.674 37.211 1.00 49.66 447 GLY A CA 1
ATOM 3445 C C . GLY A 1 447 ? -35.597 19.719 36.663 1.00 49.66 447 GLY A C 1
ATOM 3446 O O . GLY A 1 447 ? -35.927 20.659 37.382 1.00 49.66 447 GLY A O 1
ATOM 3447 N N . THR A 1 448 ? -36.085 19.575 35.427 1.00 53.28 448 THR A N 1
ATOM 3448 C CA . THR A 1 448 ? -37.236 20.353 34.920 1.00 53.28 448 THR A CA 1
ATOM 3449 C C . THR A 1 448 ? -38.568 19.828 35.466 1.00 53.28 448 THR A C 1
ATOM 3451 O O . THR A 1 448 ? -38.666 18.695 35.932 1.00 53.28 448 THR A O 1
ATOM 3454 N N . GLU A 1 449 ? -39.616 20.651 35.404 1.00 44.97 449 GLU A N 1
ATOM 3455 C CA . GLU A 1 449 ? -40.958 20.308 35.898 1.00 44.97 449 GLU A CA 1
ATOM 3456 C C . GLU A 1 449 ? -41.544 19.093 35.149 1.00 44.97 449 GLU A C 1
ATOM 3458 O O . GLU A 1 449 ? -41.969 18.126 35.775 1.00 44.97 449 GLU A O 1
ATOM 3463 N N . GLU A 1 450 ? -41.388 19.058 33.821 1.00 47.03 450 GLU A N 1
ATOM 3464 C CA . GLU A 1 450 ? -41.738 17.927 32.940 1.00 47.03 450 GLU A CA 1
ATOM 3465 C C . GLU A 1 450 ? -40.954 16.635 33.266 1.00 47.03 450 GLU A C 1
ATOM 3467 O O . GLU A 1 450 ? -41.454 15.525 33.073 1.00 47.03 450 GLU A O 1
ATOM 3472 N N . TRP A 1 451 ? -39.725 16.753 33.787 1.00 56.22 451 TRP A N 1
ATOM 3473 C CA . TRP A 1 451 ? -38.931 15.608 34.253 1.00 56.22 451 TRP A CA 1
ATOM 3474 C C . TRP A 1 451 ? -39.454 15.063 35.592 1.00 56.22 451 TRP A C 1
ATOM 3476 O O . TRP A 1 451 ? -39.434 13.854 35.818 1.00 56.22 451 TRP A O 1
ATOM 3486 N N . ASN A 1 452 ? -39.980 15.935 36.459 1.00 48.00 452 ASN A N 1
ATOM 3487 C CA . ASN A 1 452 ? -40.593 15.538 37.727 1.00 48.00 452 ASN A CA 1
ATOM 3488 C C . ASN A 1 452 ? -41.977 14.891 37.525 1.00 48.00 452 ASN A C 1
ATOM 3490 O O . ASN A 1 452 ? -42.282 13.919 38.212 1.00 48.00 452 ASN A O 1
ATOM 3494 N N . GLU A 1 453 ? -42.779 15.344 36.552 1.00 50.41 453 GLU A N 1
ATOM 3495 C CA . GLU A 1 453 ? -44.049 14.685 36.187 1.00 50.41 453 GLU A CA 1
ATOM 3496 C C . GLU A 1 453 ? -43.847 13.254 35.648 1.00 50.41 453 GLU A C 1
ATOM 3498 O O . GLU A 1 453 ? -44.691 12.380 35.856 1.00 50.41 453 GLU A O 1
ATOM 3503 N N . LEU A 1 454 ? -42.705 12.985 35.003 1.00 51.00 454 LEU A N 1
ATOM 3504 C CA . LEU A 1 454 ? -42.283 11.634 34.606 1.00 51.00 454 LEU A CA 1
ATOM 3505 C C . LEU A 1 454 ? -41.748 10.789 35.777 1.00 51.00 454 LEU A C 1
ATOM 3507 O O . LEU A 1 454 ? -41.715 9.564 35.668 1.00 51.00 454 LEU A O 1
ATOM 3511 N N . ALA A 1 455 ? -41.332 11.421 36.878 1.00 40.47 455 ALA A N 1
ATOM 3512 C CA . ALA A 1 455 ? -40.829 10.755 38.080 1.00 40.47 455 ALA A CA 1
ATOM 3513 C C . ALA A 1 455 ? -41.925 10.470 39.127 1.00 40.47 455 ALA A C 1
ATOM 3515 O O . ALA A 1 455 ? -41.715 9.651 40.021 1.00 40.47 455 ALA A O 1
ATOM 3516 N N . THR A 1 456 ? -43.095 11.110 39.031 1.00 39.28 456 THR A N 1
ATOM 3517 C CA . THR A 1 456 ? -44.256 10.789 39.874 1.00 39.28 456 THR A CA 1
ATOM 3518 C C . THR A 1 456 ? -44.957 9.516 39.405 1.00 39.28 456 THR A C 1
ATOM 3520 O O . THR A 1 456 ? -45.536 9.476 38.318 1.00 39.28 456 THR A O 1
ATOM 3523 N N . GLU A 1 457 ? -44.944 8.481 40.246 1.00 40.22 457 GLU A N 1
ATOM 3524 C CA . GLU A 1 457 ? -45.607 7.204 39.977 1.00 40.22 457 GLU A CA 1
ATOM 3525 C C . GLU A 1 457 ? -47.126 7.385 39.811 1.00 40.22 457 GLU A C 1
ATOM 3527 O O . GLU A 1 457 ? -47.863 7.599 40.774 1.00 40.22 457 GLU A O 1
ATOM 3532 N N . LYS A 1 458 ? -47.623 7.240 38.578 1.00 36.75 458 LYS A N 1
ATOM 3533 C CA . LYS A 1 458 ? -49.023 6.852 38.372 1.00 36.75 458 LYS A CA 1
ATOM 3534 C C . LYS A 1 458 ? -49.179 5.402 38.805 1.00 36.75 458 LYS A C 1
ATOM 3536 O O . LYS A 1 458 ? -48.410 4.556 38.355 1.00 36.75 458 LYS A O 1
ATOM 3541 N N . GLU A 1 459 ? -50.214 5.112 39.591 1.00 39.19 459 GLU A N 1
ATOM 3542 C CA . GLU A 1 459 ? -50.646 3.743 39.883 1.00 39.19 459 GLU A CA 1
ATOM 3543 C C . GLU A 1 459 ? -50.979 3.014 38.570 1.00 39.19 459 GLU A C 1
ATOM 3545 O O . GLU A 1 459 ? -52.059 3.142 37.994 1.00 39.19 459 GLU A O 1
ATOM 3550 N N . GLY A 1 460 ? -49.998 2.273 38.067 1.00 34.41 460 GLY A N 1
ATOM 3551 C CA . GLY A 1 460 ? -50.037 1.547 36.809 1.00 34.41 460 GLY A CA 1
ATOM 3552 C C . GLY A 1 460 ? -49.235 0.267 36.971 1.00 34.41 460 GLY A C 1
ATOM 3553 O O . GLY A 1 460 ? -48.173 0.260 37.590 1.00 34.41 460 GLY A O 1
ATOM 3554 N N . SER A 1 461 ? -49.769 -0.843 36.471 1.00 36.44 461 SER A N 1
ATOM 3555 C CA . SER A 1 461 ? -49.209 -2.172 36.710 1.00 36.44 461 SER A CA 1
ATOM 3556 C C . SER A 1 461 ? -47.743 -2.266 36.278 1.00 36.44 461 SER A C 1
ATOM 3558 O O . SER A 1 461 ? -47.460 -2.210 35.081 1.00 36.44 461 SER A O 1
ATOM 3560 N N . VAL A 1 462 ? -46.839 -2.486 37.241 1.00 39.69 462 VAL A N 1
ATOM 3561 C CA . VAL A 1 462 ? -45.444 -2.875 36.983 1.00 39.69 462 VAL A CA 1
ATOM 3562 C C . VAL A 1 462 ? -45.440 -4.048 36.006 1.00 39.69 462 VAL A C 1
ATOM 3564 O O . VAL A 1 462 ? -45.985 -5.109 36.327 1.00 39.69 462 VAL A O 1
ATOM 3567 N N . ASP A 1 463 ? -44.832 -3.869 34.832 1.00 42.34 463 ASP A N 1
ATOM 3568 C CA . ASP A 1 463 ? -44.747 -4.934 33.838 1.00 42.34 463 ASP A CA 1
ATOM 3569 C C . ASP A 1 463 ? -43.755 -6.012 34.302 1.00 42.34 463 ASP A C 1
ATOM 3571 O O . ASP A 1 463 ? -42.531 -5.867 34.248 1.00 42.34 463 ASP A O 1
ATOM 3575 N N . ARG A 1 464 ? -44.319 -7.123 34.785 1.00 40.78 464 ARG A N 1
ATOM 3576 C CA . ARG A 1 464 ? -43.586 -8.328 35.204 1.00 40.78 464 ARG A CA 1
ATOM 3577 C C . ARG A 1 464 ? -43.339 -9.288 34.029 1.00 40.78 464 ARG A C 1
ATOM 3579 O O . ARG A 1 464 ? -42.928 -10.423 34.249 1.00 40.78 464 ARG A O 1
ATOM 3586 N N . GLY A 1 465 ? -43.657 -8.871 32.802 1.00 38.47 465 GLY A N 1
ATOM 3587 C CA . GLY A 1 465 ? -43.731 -9.700 31.603 1.00 38.47 465 GLY A CA 1
ATOM 3588 C C . GLY A 1 465 ? -42.499 -9.693 30.698 1.00 38.47 465 GLY A C 1
ATOM 3589 O O . GLY A 1 465 ? -42.520 -10.421 29.706 1.00 38.47 465 GLY A O 1
ATOM 3590 N N . HIS A 1 466 ? -41.444 -8.926 31.014 1.00 42.22 466 HIS A N 1
ATOM 3591 C CA . HIS A 1 466 ? -40.239 -8.826 30.179 1.00 42.22 466 HIS A CA 1
ATOM 3592 C C . HIS A 1 466 ? -39.586 -10.203 29.966 1.00 42.22 466 HIS A C 1
ATOM 3594 O O . HIS A 1 466 ? -38.982 -10.782 30.868 1.00 42.22 466 HIS A O 1
ATOM 3600 N N . LYS A 1 467 ? -39.685 -10.711 28.736 1.00 43.09 467 LYS A N 1
ATOM 3601 C CA . LYS A 1 467 ? -39.021 -11.937 28.268 1.00 43.09 467 LYS A CA 1
ATOM 3602 C C . LYS A 1 467 ? -37.749 -11.593 27.496 1.00 43.09 467 LYS A C 1
ATOM 3604 O O . LYS A 1 467 ? -37.541 -10.440 27.121 1.00 43.09 467 LYS A O 1
ATOM 3609 N N . GLU A 1 468 ? -36.914 -12.598 27.261 1.00 35.81 468 GLU A N 1
ATOM 3610 C CA . GLU A 1 468 ? -35.746 -12.508 26.377 1.00 35.81 468 GLU A CA 1
ATOM 3611 C C . GLU A 1 468 ? -36.161 -11.894 25.022 1.00 35.81 468 GLU A C 1
ATOM 3613 O O . GLU A 1 468 ? -37.110 -12.361 24.386 1.00 35.81 468 GLU A O 1
ATOM 3618 N N . GLY A 1 469 ? -35.509 -10.796 24.620 1.00 41.88 469 GLY A N 1
ATOM 3619 C CA . GLY A 1 469 ? -35.822 -10.060 23.386 1.00 41.88 469 GLY A CA 1
ATOM 3620 C C . GLY A 1 469 ? -36.934 -8.993 23.445 1.00 41.88 469 GLY A C 1
ATOM 3621 O O . GLY A 1 469 ? -37.269 -8.439 22.397 1.00 41.88 469 GLY A O 1
ATOM 3622 N N . MET A 1 470 ? -37.507 -8.670 24.613 1.00 40.81 470 MET A N 1
ATOM 3623 C CA . MET A 1 470 ? -38.405 -7.505 24.772 1.00 40.81 470 MET A CA 1
ATOM 3624 C C . MET A 1 470 ? -37.637 -6.173 24.931 1.00 40.81 470 MET A C 1
ATOM 3626 O O . MET A 1 470 ? -36.406 -6.144 24.912 1.00 40.81 470 MET A O 1
ATOM 3630 N N . GLN A 1 471 ? -38.354 -5.041 25.005 1.00 39.72 471 GLN A N 1
ATOM 3631 C CA . GLN A 1 471 ? -37.724 -3.722 25.133 1.00 39.72 471 GLN A CA 1
ATOM 3632 C C . GLN A 1 471 ? -37.058 -3.539 26.501 1.00 39.72 471 GLN A C 1
ATOM 3634 O O . GLN A 1 471 ? -37.718 -3.381 27.526 1.00 39.72 471 GLN A O 1
ATOM 3639 N N . MET A 1 472 ? -35.730 -3.487 26.450 1.00 46.50 472 MET A N 1
ATOM 3640 C CA . MET A 1 472 ? -34.833 -3.159 27.550 1.00 46.50 472 MET A CA 1
ATOM 3641 C C . MET A 1 472 ? -35.242 -1.910 28.336 1.00 46.50 472 MET A C 1
ATOM 3643 O O . MET A 1 472 ? -35.727 -0.929 27.775 1.00 46.50 472 MET A O 1
ATOM 3647 N N . PHE A 1 473 ? -34.867 -1.872 29.619 1.00 42.53 473 PHE A N 1
ATOM 3648 C CA . PHE A 1 473 ? -34.723 -0.601 30.333 1.00 42.53 473 PHE A CA 1
ATOM 3649 C C . PHE A 1 473 ? -33.672 0.280 29.626 1.00 42.53 473 PHE A C 1
ATOM 3651 O O . PHE A 1 473 ? -32.476 -0.051 29.610 1.00 42.53 473 PHE A O 1
ATOM 3658 N N . GLY A 1 474 ? -34.141 1.388 29.041 1.00 53.47 474 GLY A N 1
ATOM 3659 C CA . GLY A 1 474 ? -33.371 2.270 28.156 1.00 53.47 474 GLY A CA 1
ATOM 3660 C C . GLY A 1 474 ? -33.037 1.628 26.803 1.00 53.47 474 GLY A C 1
ATOM 3661 O O . GLY A 1 474 ? -33.115 0.411 26.653 1.00 53.47 474 GLY A O 1
ATOM 3662 N N . ASP A 1 475 ? -32.619 2.442 25.832 1.00 54.78 475 ASP A N 1
ATOM 3663 C CA . ASP A 1 475 ? -32.429 2.016 24.439 1.00 54.78 475 ASP A CA 1
ATOM 3664 C C . ASP A 1 475 ? -31.628 0.709 24.270 1.00 54.78 475 ASP A C 1
ATOM 3666 O O . ASP A 1 475 ? -30.669 0.407 24.999 1.00 54.78 475 ASP A O 1
ATOM 3670 N N . ARG A 1 476 ? -32.018 -0.075 23.255 1.00 60.00 476 ARG A N 1
ATOM 3671 C CA . ARG A 1 476 ? -31.271 -1.258 22.808 1.00 60.00 476 ARG A CA 1
ATOM 3672 C C . ARG A 1 476 ? -29.865 -0.819 22.403 1.00 60.00 476 ARG A C 1
ATOM 3674 O O . ARG A 1 476 ? -29.709 0.053 21.555 1.00 60.00 476 ARG A O 1
ATOM 3681 N N . PHE A 1 477 ? -28.835 -1.460 22.955 1.00 62.91 477 PHE A N 1
ATOM 3682 C CA . PHE A 1 477 ? -27.462 -1.191 22.531 1.00 62.91 477 PHE A CA 1
ATOM 3683 C C . PHE A 1 477 ? -27.216 -1.798 21.144 1.00 62.91 477 PHE A C 1
ATOM 3685 O O . PHE A 1 477 ? -27.102 -3.017 20.998 1.00 62.91 477 PHE A O 1
ATOM 3692 N N . THR A 1 478 ? -27.147 -0.925 20.142 1.00 64.19 478 THR A N 1
ATOM 3693 C CA . THR A 1 478 ? -26.949 -1.236 18.719 1.00 64.19 478 THR A CA 1
ATOM 3694 C C . THR A 1 478 ? -25.489 -1.099 18.263 1.00 64.19 478 THR A C 1
ATOM 3696 O O . THR A 1 478 ? -25.213 -1.188 17.068 1.00 64.19 478 THR A O 1
ATOM 3699 N N . GLY A 1 479 ? -24.545 -0.890 19.187 1.00 66.00 479 GLY A N 1
ATOM 3700 C CA . GLY A 1 479 ? -23.164 -0.505 18.870 1.00 66.00 479 GLY A CA 1
ATOM 3701 C C . GLY A 1 479 ? -23.029 0.976 18.495 1.00 66.00 479 GLY A C 1
ATOM 3702 O O . GLY A 1 479 ? -23.997 1.738 18.517 1.00 66.00 479 GLY A O 1
ATOM 3703 N N . GLN A 1 480 ? -21.822 1.415 18.140 1.00 74.31 480 GLN A N 1
ATOM 3704 C CA . GLN A 1 480 ? -21.526 2.817 17.799 1.00 74.31 480 GLN A CA 1
ATOM 3705 C C . GLN A 1 480 ? -21.896 3.172 16.342 1.00 74.31 480 GLN A C 1
ATOM 3707 O O . GLN A 1 480 ? -21.066 3.676 15.586 1.00 74.31 480 GLN A O 1
ATOM 3712 N N . GLN A 1 481 ? -23.159 2.935 15.968 1.00 70.75 481 GLN A N 1
ATOM 3713 C CA . GLN A 1 481 ? -23.716 3.037 14.605 1.00 70.75 481 GLN A CA 1
ATOM 3714 C C . GLN A 1 481 ? -23.300 4.310 13.830 1.00 70.75 481 GLN A C 1
ATOM 3716 O O . GLN A 1 481 ? -22.882 4.214 12.678 1.00 70.75 481 GLN A O 1
ATOM 3721 N N . GLU A 1 482 ? -23.332 5.500 14.448 1.00 68.94 482 GLU A N 1
ATOM 3722 C CA . GLU A 1 482 ? -22.918 6.751 13.779 1.00 68.94 482 GLU A CA 1
ATOM 3723 C C . GLU A 1 482 ? -21.430 6.762 13.388 1.00 68.94 482 GLU A C 1
ATOM 3725 O O . GLU A 1 482 ? -21.067 7.196 12.294 1.00 68.94 482 GLU A O 1
ATOM 3730 N N . LYS A 1 483 ? -20.555 6.254 14.266 1.00 73.31 483 LYS A N 1
ATOM 3731 C CA . LYS A 1 483 ? -19.111 6.155 13.997 1.00 73.31 483 LYS A CA 1
ATOM 3732 C C . LYS A 1 483 ? -18.811 5.020 13.024 1.00 73.31 483 LYS A C 1
ATOM 3734 O O . LYS A 1 483 ? -17.925 5.164 12.189 1.00 73.31 483 LYS A O 1
ATOM 3739 N N . ALA A 1 484 ? -19.570 3.926 13.101 1.00 74.38 484 ALA A N 1
ATOM 3740 C CA . ALA A 1 484 ? -19.487 2.812 12.167 1.00 74.38 484 ALA A CA 1
ATOM 3741 C C . ALA A 1 484 ? -19.744 3.265 10.724 1.00 74.38 484 ALA A C 1
ATOM 3743 O O . ALA A 1 484 ? -18.953 2.939 9.846 1.00 74.38 484 ALA A O 1
ATOM 3744 N N . GLY A 1 485 ? -20.771 4.093 10.493 1.00 74.75 485 GLY A N 1
ATOM 3745 C CA . GLY A 1 485 ? -21.021 4.701 9.183 1.00 74.75 485 GLY A CA 1
ATOM 3746 C C . GLY A 1 485 ? -19.847 5.547 8.674 1.00 74.75 485 GLY A C 1
ATOM 3747 O O . GLY A 1 485 ? -19.510 5.477 7.497 1.00 74.75 485 GLY A O 1
ATOM 3748 N N . GLY A 1 486 ? -19.169 6.288 9.559 1.00 77.00 486 GLY A N 1
ATOM 3749 C CA . GLY A 1 486 ? -17.957 7.040 9.211 1.00 77.00 486 GLY A CA 1
ATOM 3750 C C . GLY A 1 486 ? -16.750 6.157 8.860 1.00 77.00 486 GLY A C 1
ATOM 3751 O O . GLY A 1 486 ? -16.007 6.482 7.939 1.00 77.00 486 GLY A O 1
ATOM 3752 N N . VAL A 1 487 ? -16.566 5.030 9.557 1.00 83.44 487 VAL A N 1
ATOM 3753 C CA . VAL A 1 487 ? -15.493 4.058 9.264 1.00 83.44 487 VAL A CA 1
ATOM 3754 C C . VAL A 1 487 ? -15.776 3.288 7.972 1.00 83.44 487 VAL A C 1
ATOM 3756 O O . VAL A 1 487 ? -14.868 3.118 7.165 1.00 83.44 487 VAL A O 1
ATOM 3759 N N . LEU A 1 488 ? -17.024 2.870 7.741 1.00 83.31 488 LEU A N 1
ATOM 3760 C CA . LEU A 1 488 ? -17.441 2.215 6.498 1.00 83.31 488 LEU A CA 1
ATOM 3761 C C . LEU A 1 488 ? -17.247 3.144 5.292 1.00 83.31 488 LEU A C 1
ATOM 3763 O O . LEU A 1 488 ? -16.593 2.745 4.336 1.00 83.31 488 LEU A O 1
ATOM 3767 N N . ALA A 1 489 ? -17.692 4.402 5.377 1.00 79.75 489 ALA A N 1
ATOM 3768 C CA . ALA A 1 489 ? -17.479 5.387 4.314 1.00 79.75 489 ALA A CA 1
ATOM 3769 C C . ALA A 1 489 ? -15.986 5.665 4.040 1.00 79.75 489 ALA A C 1
ATOM 3771 O O . ALA A 1 489 ? -15.600 5.886 2.896 1.00 79.75 489 ALA A O 1
ATOM 3772 N N . LEU A 1 490 ? -15.123 5.626 5.065 1.00 81.06 490 LEU A N 1
ATOM 3773 C CA . LEU A 1 490 ? -13.673 5.736 4.874 1.00 81.06 490 LEU A CA 1
ATOM 3774 C C . LEU A 1 490 ? -13.097 4.510 4.145 1.00 81.06 490 LEU A C 1
ATOM 3776 O O . LEU A 1 490 ? -12.268 4.672 3.255 1.00 81.06 490 LEU A O 1
ATOM 3780 N N . LEU A 1 491 ? -13.546 3.298 4.482 1.00 84.69 491 LEU A N 1
ATOM 3781 C CA . LEU A 1 491 ? -13.141 2.076 3.778 1.00 84.69 491 LEU A CA 1
ATOM 3782 C C . LEU A 1 491 ? -13.638 2.065 2.320 1.00 84.69 491 LEU A C 1
ATOM 3784 O O . LEU A 1 491 ? -12.887 1.671 1.434 1.00 84.69 491 LEU A O 1
ATOM 3788 N N . GLU A 1 492 ? -14.854 2.549 2.054 1.00 84.62 492 GLU A N 1
ATOM 3789 C CA . GLU A 1 492 ? -15.397 2.719 0.696 1.00 84.62 492 GLU A CA 1
ATOM 3790 C C . GLU A 1 492 ? -14.568 3.711 -0.141 1.00 84.62 492 GLU A C 1
ATOM 3792 O O . GLU A 1 492 ? -14.304 3.446 -1.314 1.00 84.62 492 GLU A O 1
ATOM 3797 N N . VAL A 1 493 ? -14.102 4.818 0.457 1.00 86.12 493 VAL A N 1
ATOM 3798 C CA . VAL A 1 493 ? -13.187 5.767 -0.206 1.00 86.12 493 VAL A CA 1
ATOM 3799 C C . VAL A 1 493 ? -11.840 5.111 -0.514 1.00 86.12 493 VAL A C 1
ATOM 3801 O O . VAL A 1 493 ? -11.409 5.153 -1.661 1.00 86.12 493 VAL A O 1
ATOM 3804 N N . ILE A 1 494 ? -11.215 4.433 0.457 1.00 82.75 494 ILE A N 1
ATOM 3805 C CA . ILE A 1 494 ? -9.907 3.781 0.258 1.00 82.75 494 ILE A CA 1
ATOM 3806 C C . ILE A 1 494 ? -10.000 2.654 -0.791 1.00 82.75 494 ILE A C 1
ATOM 3808 O O . ILE A 1 494 ? -9.085 2.476 -1.591 1.00 82.75 494 ILE A O 1
ATOM 3812 N N . MET A 1 495 ? -11.117 1.918 -0.847 1.00 83.25 495 MET A N 1
ATOM 3813 C CA . MET A 1 495 ? -11.394 0.955 -1.922 1.00 83.25 495 MET A CA 1
ATOM 3814 C C . MET A 1 495 ? -11.434 1.639 -3.299 1.00 83.25 495 MET A C 1
ATOM 3816 O O . MET A 1 495 ? -10.863 1.119 -4.257 1.00 83.25 495 MET A O 1
ATOM 3820 N N . GLY A 1 496 ? -12.066 2.814 -3.390 1.00 79.06 496 GLY A N 1
ATOM 3821 C CA . GLY A 1 496 ? -12.060 3.649 -4.592 1.00 79.06 496 GLY A CA 1
ATOM 3822 C C . GLY A 1 496 ? -10.660 4.138 -4.973 1.00 79.06 496 GLY A C 1
ATOM 3823 O O . GLY A 1 496 ? -10.297 4.074 -6.144 1.00 79.06 496 GLY A O 1
ATOM 3824 N N . ASP A 1 497 ? -9.848 4.550 -3.998 1.00 84.94 497 ASP A N 1
ATOM 3825 C CA . ASP A 1 497 ? -8.462 4.978 -4.224 1.00 84.94 497 ASP A CA 1
ATOM 3826 C C . ASP A 1 497 ? -7.592 3.834 -4.779 1.00 84.94 497 ASP A C 1
ATOM 3828 O O . ASP A 1 497 ? -6.826 4.052 -5.718 1.00 84.94 497 ASP A O 1
ATOM 3832 N N . PHE A 1 498 ? -7.749 2.597 -4.286 1.00 87.75 498 PHE A N 1
ATOM 3833 C CA . PHE A 1 498 ? -7.053 1.433 -4.855 1.00 87.75 498 PHE A CA 1
ATOM 3834 C C . PHE A 1 498 ? -7.553 1.048 -6.255 1.00 87.75 498 PHE A C 1
ATOM 3836 O O . PHE A 1 498 ? -6.737 0.667 -7.094 1.00 87.75 498 PHE A O 1
ATOM 3843 N N . ALA A 1 499 ? -8.853 1.178 -6.539 1.00 84.44 499 ALA A N 1
ATOM 3844 C CA . ALA A 1 499 ? -9.395 0.950 -7.881 1.00 84.44 499 ALA A CA 1
ATOM 3845 C C . ALA A 1 499 ? -8.913 2.015 -8.891 1.00 84.44 499 ALA A C 1
ATOM 3847 O O . ALA A 1 499 ? -8.620 1.695 -10.045 1.00 84.44 499 ALA A O 1
ATOM 3848 N N . ASN A 1 500 ? -8.767 3.271 -8.452 1.00 83.88 500 ASN A N 1
ATOM 3849 C CA . ASN A 1 500 ? -8.145 4.333 -9.245 1.00 83.88 500 ASN A CA 1
ATOM 3850 C C . ASN A 1 500 ? -6.654 4.041 -9.481 1.00 83.88 500 ASN A C 1
ATOM 3852 O O . ASN A 1 500 ? -6.206 4.100 -10.622 1.00 83.88 500 ASN A O 1
ATOM 3856 N N . LEU A 1 501 ? -5.902 3.657 -8.440 1.00 84.94 501 LEU A N 1
ATOM 3857 C CA . LEU A 1 501 ? -4.482 3.295 -8.546 1.00 84.94 501 LEU A CA 1
ATOM 3858 C C . LEU A 1 501 ? -4.251 2.124 -9.513 1.00 84.94 501 LEU A C 1
ATOM 3860 O O . LEU A 1 501 ? -3.311 2.164 -10.307 1.00 84.94 501 LEU A O 1
ATOM 3864 N N . GLU A 1 502 ? -5.108 1.101 -9.478 1.00 84.00 502 GLU A N 1
ATOM 3865 C CA . GLU A 1 502 ? -5.111 0.011 -10.458 1.00 84.00 502 GLU A CA 1
ATOM 3866 C C . GLU A 1 502 ? -5.283 0.554 -11.883 1.00 84.00 502 GLU A C 1
ATOM 3868 O O . GLU A 1 502 ? -4.432 0.309 -12.740 1.00 84.00 502 GLU A O 1
ATOM 3873 N N . ALA A 1 503 ? -6.354 1.313 -12.132 1.00 84.19 503 ALA A N 1
ATOM 3874 C CA . ALA A 1 503 ? -6.688 1.811 -13.463 1.00 84.19 503 ALA A CA 1
ATOM 3875 C C . ALA A 1 503 ? -5.628 2.781 -14.018 1.00 84.19 503 ALA A C 1
ATOM 3877 O O . ALA A 1 503 ? -5.285 2.708 -15.200 1.00 84.19 503 ALA A O 1
ATOM 3878 N N . GLU A 1 504 ? -5.073 3.657 -13.177 1.00 82.50 504 GLU A N 1
ATOM 3879 C CA . GLU A 1 504 ? -3.978 4.560 -13.541 1.00 82.50 504 GLU A CA 1
ATOM 3880 C C . GLU A 1 504 ? -2.682 3.791 -13.830 1.00 82.50 504 GLU A C 1
ATOM 3882 O O . GLU A 1 504 ? -2.010 4.091 -14.818 1.00 82.50 504 GLU A O 1
ATOM 3887 N N . THR A 1 505 ? -2.355 2.756 -13.045 1.00 84.06 505 THR A N 1
ATOM 3888 C CA . THR A 1 505 ? -1.151 1.935 -13.267 1.00 84.06 505 THR A CA 1
ATOM 3889 C C . THR A 1 505 ? -1.272 1.076 -14.530 1.00 84.06 505 THR A C 1
ATOM 3891 O O . THR A 1 505 ? -0.324 1.009 -15.312 1.00 84.06 505 THR A O 1
ATOM 3894 N N . GLU A 1 506 ? -2.430 0.460 -14.792 1.00 82.19 506 GLU A N 1
ATOM 3895 C CA . GLU A 1 506 ? -2.664 -0.295 -16.033 1.00 82.19 506 GLU A CA 1
ATOM 3896 C C . GLU A 1 506 ? -2.673 0.627 -17.269 1.00 82.19 506 GLU A C 1
ATOM 3898 O O . GLU A 1 506 ? -2.117 0.269 -18.313 1.00 82.19 506 GLU A O 1
ATOM 3903 N N . ALA A 1 507 ? -3.218 1.845 -17.158 1.00 83.56 507 ALA A N 1
ATOM 3904 C CA . ALA A 1 507 ? -3.162 2.848 -18.224 1.00 83.56 507 ALA A CA 1
ATOM 3905 C C . ALA A 1 507 ? -1.735 3.377 -18.471 1.00 83.56 507 ALA A C 1
ATOM 3907 O O . ALA A 1 507 ? -1.346 3.569 -19.629 1.00 83.56 507 ALA A O 1
ATOM 3908 N N . ALA A 1 508 ? -0.941 3.574 -17.413 1.00 81.75 508 ALA A N 1
ATOM 3909 C CA . ALA A 1 508 ? 0.465 3.958 -17.505 1.00 81.75 508 ALA A CA 1
ATOM 3910 C C . ALA A 1 508 ? 1.306 2.851 -18.162 1.00 81.75 508 ALA A C 1
ATOM 3912 O O . ALA A 1 508 ? 1.953 3.111 -19.173 1.00 81.75 508 ALA A O 1
ATOM 3913 N N . GLU A 1 509 ? 1.206 1.602 -17.693 1.00 88.31 509 GLU A N 1
ATOM 3914 C CA . GLU A 1 509 ? 1.859 0.422 -18.287 1.00 88.31 509 GLU A CA 1
ATOM 3915 C C . GLU A 1 509 ? 1.507 0.258 -19.778 1.00 88.31 509 GLU A C 1
ATOM 3917 O O . GLU A 1 509 ? 2.382 -0.036 -20.597 1.00 88.31 509 GLU A O 1
ATOM 3922 N N . ALA A 1 510 ? 0.249 0.506 -20.165 1.00 84.25 510 ALA A N 1
ATOM 3923 C CA . ALA A 1 510 ? -0.192 0.479 -21.562 1.00 84.25 510 ALA A CA 1
ATOM 3924 C C . ALA A 1 510 ? 0.324 1.664 -22.408 1.00 84.25 510 ALA A C 1
ATOM 3926 O O . ALA A 1 510 ? 0.371 1.564 -23.639 1.00 84.25 510 ALA A O 1
ATOM 3927 N N . SER A 1 511 ? 0.706 2.779 -21.779 1.00 83.44 511 SER A N 1
ATOM 3928 C CA . SER A 1 511 ? 1.368 3.920 -22.423 1.00 83.44 511 SER A CA 1
ATOM 3929 C C . SER A 1 511 ? 2.869 3.665 -22.583 1.00 83.44 511 SER A C 1
ATOM 3931 O O . SER A 1 511 ? 3.383 3.740 -23.702 1.00 83.44 511 SER A O 1
ATOM 3933 N N . SER A 1 512 ? 3.554 3.264 -21.507 1.00 85.88 512 SER A N 1
ATOM 3934 C CA . SER A 1 512 ? 4.975 2.898 -21.510 1.00 85.88 512 SER A CA 1
ATOM 3935 C C . SER A 1 512 ? 5.275 1.748 -22.468 1.00 85.88 512 SER A C 1
ATOM 3937 O O . SER A 1 512 ? 6.269 1.798 -23.185 1.00 85.88 512 SER A O 1
ATOM 3939 N N . ALA A 1 513 ? 4.389 0.746 -22.567 1.00 87.62 513 ALA A N 1
ATOM 3940 C CA . ALA A 1 513 ? 4.497 -0.315 -23.569 1.00 87.62 513 ALA A CA 1
ATOM 3941 C C . ALA A 1 513 ? 4.579 0.242 -25.001 1.00 87.62 513 ALA A C 1
ATOM 3943 O O . ALA A 1 513 ? 5.520 -0.074 -25.719 1.00 87.62 513 ALA A O 1
ATOM 3944 N N . LYS A 1 514 ? 3.656 1.130 -25.392 1.00 90.69 514 LYS A N 1
ATOM 3945 C CA . LYS A 1 514 ? 3.639 1.724 -26.741 1.00 90.69 514 LYS A CA 1
ATOM 3946 C C . LYS A 1 514 ? 4.860 2.599 -27.003 1.00 90.69 514 LYS A C 1
ATOM 3948 O O . LYS A 1 514 ? 5.439 2.523 -28.081 1.00 90.69 514 LYS A O 1
ATOM 3953 N N . GLN A 1 515 ? 5.261 3.411 -26.024 1.00 89.69 515 GLN A N 1
ATOM 3954 C CA . GLN A 1 515 ? 6.441 4.274 -26.141 1.00 89.69 515 GLN A CA 1
ATOM 3955 C C . GLN A 1 515 ? 7.733 3.453 -26.264 1.00 89.69 515 GLN A C 1
ATOM 3957 O O . GLN A 1 515 ? 8.614 3.810 -27.049 1.00 89.69 515 GLN A O 1
ATOM 3962 N N . PHE A 1 516 ? 7.825 2.330 -25.548 1.00 94.50 516 PHE A N 1
ATOM 3963 C CA . PHE A 1 516 ? 8.910 1.364 -25.684 1.00 94.50 516 PHE A CA 1
ATOM 3964 C C . PHE A 1 516 ? 8.907 0.700 -27.065 1.00 94.50 516 PHE A C 1
ATOM 3966 O O . PHE A 1 516 ? 9.919 0.773 -27.755 1.00 94.50 516 PHE A O 1
ATOM 3973 N N . ASP A 1 517 ? 7.779 0.136 -27.509 1.00 91.00 517 ASP A N 1
ATOM 3974 C CA . ASP A 1 517 ? 7.661 -0.537 -28.811 1.00 91.00 517 ASP A CA 1
ATOM 3975 C C . ASP A 1 517 ? 7.997 0.421 -29.974 1.00 91.00 517 ASP A C 1
ATOM 3977 O O . ASP A 1 517 ? 8.752 0.074 -30.885 1.00 91.00 517 ASP A O 1
ATOM 3981 N N . GLU A 1 518 ? 7.520 1.670 -29.913 1.00 91.31 518 GLU A N 1
ATOM 3982 C CA . GLU A 1 518 ? 7.891 2.728 -30.858 1.00 91.31 518 GLU A CA 1
ATOM 3983 C C . GLU A 1 518 ? 9.389 3.060 -30.839 1.00 91.31 518 GLU A C 1
ATOM 3985 O O . GLU A 1 518 ? 9.975 3.329 -31.889 1.00 91.31 518 GLU A O 1
ATOM 3990 N N . THR A 1 519 ? 10.005 3.110 -29.658 1.00 91.00 519 THR A N 1
ATOM 3991 C CA . THR A 1 519 ? 11.425 3.462 -29.499 1.00 91.00 519 THR A CA 1
ATOM 3992 C C . THR A 1 519 ? 12.321 2.326 -29.979 1.00 91.00 519 THR A C 1
ATOM 3994 O O . THR A 1 519 ? 13.278 2.571 -30.714 1.00 91.00 519 THR A O 1
ATOM 3997 N N . MET A 1 520 ? 11.968 1.082 -29.657 1.00 93.75 520 MET A N 1
ATOM 3998 C CA . MET A 1 520 ? 12.655 -0.112 -30.139 1.00 93.75 520 MET A CA 1
ATOM 3999 C C . MET A 1 520 ? 12.540 -0.236 -31.659 1.00 93.75 520 MET A C 1
ATOM 4001 O O . MET A 1 520 ? 13.566 -0.378 -32.311 1.00 93.75 520 MET A O 1
ATOM 4005 N N . GLY A 1 521 ? 11.354 -0.052 -32.252 1.00 90.44 521 GLY A N 1
ATOM 4006 C CA . GLY A 1 521 ? 11.196 -0.071 -33.714 1.00 90.44 521 GLY A CA 1
ATOM 4007 C C . GLY A 1 521 ? 12.010 1.016 -34.438 1.00 90.44 521 GLY A C 1
ATOM 4008 O O . GLY A 1 521 ? 12.567 0.770 -35.512 1.00 90.44 521 GLY A O 1
ATOM 4009 N N . LYS A 1 522 ? 12.154 2.207 -33.835 1.00 92.44 522 LYS A N 1
ATOM 4010 C CA . LYS A 1 522 ? 13.048 3.269 -34.337 1.00 92.44 522 LYS A CA 1
ATOM 4011 C C . LYS A 1 522 ? 14.520 2.843 -34.250 1.00 92.44 522 LYS A C 1
ATOM 4013 O O . LYS A 1 522 ? 15.240 2.981 -35.235 1.00 92.44 522 LYS A O 1
ATOM 4018 N N . LEU A 1 523 ? 14.960 2.288 -33.118 1.00 92.31 523 LEU A N 1
ATOM 4019 C CA . LEU A 1 523 ? 16.343 1.833 -32.921 1.00 92.31 523 LEU A CA 1
ATOM 4020 C C . LEU A 1 523 ? 16.704 0.624 -33.803 1.00 92.31 523 LEU A C 1
ATOM 4022 O O . LEU A 1 523 ? 17.775 0.620 -34.404 1.00 92.31 523 LEU A O 1
ATOM 4026 N N . GLU A 1 524 ? 15.806 -0.350 -33.966 1.00 91.50 524 GLU A N 1
ATOM 4027 C CA . GLU A 1 524 ? 15.962 -1.479 -34.896 1.00 91.50 524 GLU A CA 1
ATOM 4028 C C . GLU A 1 524 ? 16.112 -0.998 -36.342 1.00 91.50 524 GLU A C 1
ATOM 4030 O O . GLU A 1 524 ? 16.995 -1.469 -37.060 1.00 91.50 524 GLU A O 1
ATOM 4035 N N . THR A 1 525 ? 15.312 -0.006 -36.752 1.00 92.44 525 THR A N 1
ATOM 4036 C CA . THR A 1 525 ? 15.433 0.622 -38.076 1.00 92.44 525 THR A CA 1
ATOM 4037 C C . THR A 1 525 ? 16.791 1.309 -38.238 1.00 92.44 525 THR A C 1
ATOM 4039 O O . THR A 1 525 ? 17.473 1.078 -39.236 1.00 92.44 525 THR A O 1
ATOM 4042 N N . THR A 1 526 ? 17.235 2.092 -37.247 1.00 90.00 526 THR A N 1
ATOM 4043 C CA . THR A 1 526 ? 18.563 2.732 -37.247 1.00 90.00 526 THR A CA 1
ATOM 4044 C C . THR A 1 526 ? 19.696 1.706 -37.319 1.00 90.00 526 THR A C 1
ATOM 4046 O O . THR A 1 526 ? 20.651 1.905 -38.067 1.00 90.00 526 THR A O 1
ATOM 4049 N N . LEU A 1 527 ? 19.593 0.575 -36.611 1.00 92.94 527 LEU A N 1
ATOM 4050 C CA . LEU A 1 527 ? 20.585 -0.500 -36.689 1.00 92.94 527 LEU A CA 1
ATOM 4051 C C . LEU A 1 527 ? 20.594 -1.198 -38.051 1.00 92.94 527 LEU A C 1
ATOM 4053 O O . LEU A 1 527 ? 21.674 -1.481 -38.571 1.00 92.94 527 LEU A O 1
ATOM 4057 N N . ALA A 1 528 ? 19.428 -1.473 -38.638 1.00 90.81 528 ALA A N 1
ATOM 4058 C CA . ALA A 1 528 ? 19.324 -2.107 -39.950 1.00 90.81 528 ALA A CA 1
ATOM 4059 C C . ALA A 1 528 ? 19.890 -1.205 -41.061 1.00 90.81 528 ALA A C 1
ATOM 4061 O O . ALA A 1 528 ? 20.704 -1.656 -41.865 1.00 90.81 528 ALA A O 1
ATOM 4062 N N . VAL A 1 529 ? 19.535 0.084 -41.057 1.00 94.19 529 VAL A N 1
ATOM 4063 C CA . VAL A 1 529 ? 20.065 1.071 -42.012 1.00 94.19 529 VAL A CA 1
ATOM 4064 C C . VAL A 1 529 ? 21.561 1.294 -41.788 1.00 94.19 529 VAL A C 1
ATOM 4066 O O . VAL A 1 529 ? 22.332 1.222 -42.740 1.00 94.19 529 VAL A O 1
ATOM 4069 N N . GLY A 1 530 ? 22.004 1.481 -40.541 1.00 92.94 530 GLY A N 1
ATOM 4070 C CA . GLY A 1 530 ? 23.412 1.732 -40.228 1.00 92.94 530 GLY A CA 1
ATOM 4071 C C . GLY A 1 530 ? 24.331 0.547 -40.533 1.00 92.94 530 GLY A C 1
ATOM 4072 O O . GLY A 1 530 ? 25.434 0.735 -41.039 1.00 92.94 530 GLY A O 1
ATOM 4073 N N . THR A 1 531 ? 23.883 -0.692 -40.306 1.00 91.75 531 THR A N 1
ATOM 4074 C CA . THR A 1 531 ? 24.662 -1.878 -40.712 1.00 91.75 531 THR A CA 1
ATOM 4075 C C . THR A 1 531 ? 24.722 -2.044 -42.231 1.00 91.75 531 THR A C 1
ATOM 4077 O O . THR A 1 531 ? 25.782 -2.397 -42.749 1.00 91.75 531 THR A O 1
ATOM 4080 N N . GLN A 1 532 ? 23.650 -1.707 -42.956 1.00 94.19 532 GLN A N 1
ATOM 4081 C CA . GLN A 1 532 ? 23.647 -1.707 -44.420 1.00 94.19 532 GLN A CA 1
ATOM 4082 C C . GLN A 1 532 ? 24.524 -0.586 -45.014 1.00 94.19 532 GLN A C 1
ATOM 4084 O O . GLN A 1 532 ? 25.261 -0.826 -45.971 1.00 94.19 532 GLN A O 1
ATOM 4089 N N . GLU A 1 533 ? 24.498 0.626 -44.448 1.00 95.69 533 GLU A N 1
ATOM 4090 C CA . GLU A 1 533 ? 25.395 1.724 -44.841 1.00 95.69 533 GLU A CA 1
ATOM 4091 C C . GLU A 1 533 ? 26.870 1.349 -44.613 1.00 95.69 533 GLU A C 1
ATOM 4093 O O . GLU A 1 533 ? 27.698 1.615 -45.483 1.00 95.69 533 GLU A O 1
ATOM 4098 N N . LEU A 1 534 ? 27.214 0.674 -43.507 1.00 96.12 534 LEU A N 1
ATOM 4099 C CA . LEU A 1 534 ? 28.582 0.195 -43.258 1.00 96.12 534 LEU A CA 1
ATOM 4100 C C . LEU A 1 534 ? 29.067 -0.794 -44.336 1.00 96.12 534 LEU A C 1
ATOM 4102 O O . LEU A 1 534 ? 30.196 -0.660 -44.809 1.00 96.12 534 LEU A O 1
ATOM 4106 N N . GLU A 1 535 ? 28.227 -1.741 -44.768 1.00 94.12 535 GLU A N 1
ATOM 4107 C CA . GLU A 1 535 ? 28.556 -2.695 -45.844 1.00 94.12 535 GLU A CA 1
ATOM 4108 C C . GLU A 1 535 ? 28.733 -1.994 -47.207 1.00 94.12 535 GLU A C 1
ATOM 4110 O O . GLU A 1 535 ? 29.672 -2.288 -47.959 1.00 94.12 535 GLU A O 1
ATOM 4115 N N . GLN A 1 536 ? 27.881 -1.009 -47.512 1.00 95.94 536 GLN A N 1
ATOM 4116 C CA . GLN A 1 536 ? 28.016 -0.178 -48.714 1.00 95.94 536 GLN A CA 1
ATOM 4117 C C . GLN A 1 536 ? 29.299 0.666 -48.684 1.00 95.94 536 GLN A C 1
ATOM 4119 O O . GLN A 1 536 ? 29.992 0.769 -49.701 1.00 95.94 536 GLN A O 1
ATOM 4124 N N . ILE A 1 537 ? 29.648 1.238 -47.527 1.00 97.31 537 ILE A N 1
ATOM 4125 C CA . ILE A 1 537 ? 30.874 2.019 -47.336 1.00 97.31 537 ILE A CA 1
ATOM 4126 C C . ILE A 1 537 ? 32.113 1.132 -47.495 1.00 97.31 537 ILE A C 1
ATOM 4128 O O . ILE A 1 537 ? 33.023 1.522 -48.223 1.00 97.31 537 ILE A O 1
ATOM 4132 N N . ASP A 1 538 ? 32.151 -0.069 -46.909 1.00 96.56 538 ASP A N 1
ATOM 4133 C CA . ASP A 1 538 ? 33.275 -1.000 -47.099 1.00 96.56 538 ASP A CA 1
ATOM 4134 C C . ASP A 1 538 ? 33.421 -1.443 -48.561 1.00 96.56 538 ASP A C 1
ATOM 4136 O O . ASP A 1 538 ? 34.529 -1.448 -49.105 1.00 96.56 538 ASP A O 1
ATOM 4140 N N . THR A 1 539 ? 32.304 -1.707 -49.243 1.00 97.06 539 THR A N 1
ATOM 4141 C CA . THR A 1 539 ? 32.298 -1.993 -50.685 1.00 97.06 539 THR A CA 1
ATOM 4142 C C . THR A 1 539 ? 32.839 -0.805 -51.494 1.00 97.06 539 THR A C 1
ATOM 4144 O O . THR A 1 539 ? 33.640 -0.984 -52.417 1.00 97.06 539 THR A O 1
ATOM 4147 N N . ARG A 1 540 ? 32.465 0.435 -51.143 1.00 97.19 540 ARG A N 1
ATOM 4148 C CA . ARG A 1 540 ? 32.976 1.649 -51.803 1.00 97.19 540 ARG A CA 1
ATOM 4149 C C . ARG A 1 540 ? 34.464 1.869 -51.525 1.00 97.19 540 ARG A C 1
ATOM 4151 O O . ARG A 1 540 ? 35.194 2.180 -52.463 1.00 97.19 540 ARG A O 1
ATOM 4158 N N . LEU A 1 541 ? 34.927 1.660 -50.292 1.00 97.56 541 LEU A N 1
ATOM 4159 C CA . LEU A 1 541 ? 36.337 1.767 -49.901 1.00 97.56 541 LEU A CA 1
ATOM 4160 C C . LEU A 1 541 ? 37.215 0.739 -50.630 1.00 97.56 541 LEU A C 1
ATOM 4162 O O . LEU A 1 541 ? 38.300 1.094 -51.093 1.00 97.56 541 LEU A O 1
ATOM 4166 N N . ALA A 1 542 ? 36.739 -0.499 -50.802 1.00 96.62 542 ALA A N 1
ATOM 4167 C CA . ALA A 1 542 ? 37.427 -1.518 -51.594 1.00 96.62 542 ALA A CA 1
ATOM 4168 C C . ALA A 1 542 ? 37.558 -1.103 -53.073 1.00 96.62 542 ALA A C 1
ATOM 4170 O O . ALA A 1 542 ? 38.653 -1.151 -53.637 1.00 96.62 542 ALA A O 1
ATOM 4171 N N . ASN A 1 543 ? 36.468 -0.619 -53.679 1.00 96.62 543 ASN A N 1
ATOM 4172 C CA . ASN A 1 543 ? 36.454 -0.152 -55.069 1.00 96.62 543 ASN A CA 1
ATOM 4173 C C . ASN A 1 543 ? 37.341 1.091 -55.287 1.00 96.62 543 ASN A C 1
ATOM 4175 O O . ASN A 1 543 ? 38.069 1.160 -56.278 1.00 96.62 543 ASN A O 1
ATOM 4179 N N . LEU A 1 544 ? 37.339 2.051 -54.354 1.00 97.19 544 LEU A N 1
ATOM 4180 C CA . LEU A 1 544 ? 38.247 3.206 -54.374 1.00 97.19 544 LEU A CA 1
ATOM 4181 C C . LEU A 1 544 ? 39.711 2.775 -54.215 1.00 97.19 544 LEU A C 1
ATOM 4183 O O . LEU A 1 544 ? 40.579 3.295 -54.912 1.00 97.19 544 LEU A O 1
ATOM 4187 N N . GLY A 1 545 ? 39.990 1.789 -53.357 1.00 95.44 545 GLY A N 1
ATOM 4188 C CA . GLY A 1 545 ? 41.316 1.184 -53.228 1.00 95.44 545 GLY A CA 1
ATOM 4189 C C . GLY A 1 545 ? 41.820 0.584 -54.543 1.00 95.44 545 GLY A C 1
ATOM 4190 O O . GLY A 1 545 ? 42.943 0.874 -54.950 1.00 95.44 545 GLY A O 1
ATOM 4191 N N . GLN A 1 546 ? 40.976 -0.184 -55.242 1.00 96.69 546 GLN A N 1
ATOM 4192 C CA . GLN A 1 546 ? 41.307 -0.744 -56.558 1.00 96.69 546 GLN A CA 1
ATOM 4193 C C . GLN A 1 546 ? 41.539 0.351 -57.610 1.00 96.69 546 GLN A C 1
ATOM 4195 O O . GLN A 1 546 ? 42.556 0.312 -58.306 1.00 96.69 546 GLN A O 1
ATOM 4200 N N . LYS A 1 547 ? 40.656 1.360 -57.682 1.00 95.88 547 LYS A N 1
ATOM 4201 C CA . LYS A 1 547 ? 40.807 2.513 -58.586 1.00 95.88 547 LYS A CA 1
ATOM 4202 C C . LYS A 1 547 ? 42.144 3.222 -58.369 1.00 95.88 547 LYS A C 1
ATOM 4204 O O . LYS A 1 547 ? 42.898 3.375 -59.320 1.00 95.88 547 LYS A O 1
ATOM 4209 N N . LEU A 1 548 ? 42.483 3.565 -57.124 1.00 97.19 548 LEU A N 1
ATOM 4210 C CA . LEU A 1 548 ? 43.760 4.205 -56.784 1.00 97.19 548 LEU A CA 1
ATOM 4211 C C . LEU A 1 548 ? 44.969 3.366 -57.227 1.00 97.19 548 LEU A C 1
ATOM 4213 O O . LEU A 1 548 ? 45.925 3.915 -57.769 1.00 97.19 548 LEU A O 1
ATOM 4217 N N . THR A 1 549 ? 44.926 2.037 -57.063 1.00 96.25 549 THR A N 1
ATOM 4218 C CA . THR A 1 549 ? 46.015 1.168 -57.549 1.00 96.25 549 THR A CA 1
ATOM 4219 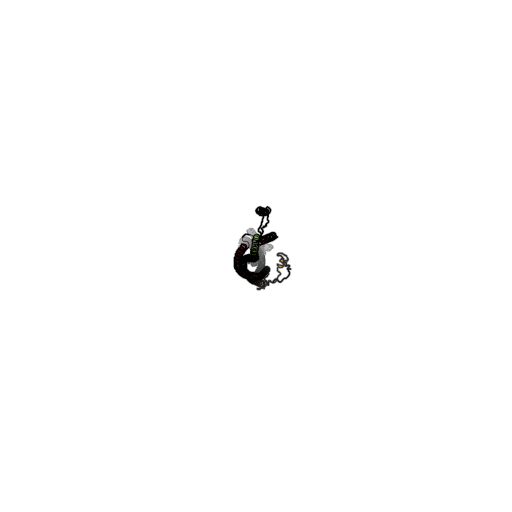C C . THR A 1 549 ? 46.106 1.075 -59.075 1.00 96.25 549 THR A C 1
ATOM 4221 O O . THR A 1 549 ? 47.209 0.888 -59.585 1.00 96.25 549 THR A O 1
ATOM 4224 N N . SER A 1 550 ? 44.993 1.229 -59.805 1.00 96.75 550 SER A N 1
ATOM 4225 C CA . SER A 1 550 ? 44.997 1.270 -61.275 1.00 96.75 550 SER A CA 1
ATOM 4226 C C . SER A 1 550 ? 45.496 2.620 -61.781 1.00 96.75 550 SER A C 1
ATOM 4228 O O . SER A 1 550 ? 46.500 2.668 -62.486 1.00 96.75 550 SER A O 1
ATOM 4230 N N . ASP A 1 551 ? 44.866 3.716 -61.349 1.00 96.81 551 ASP A N 1
ATOM 4231 C CA . ASP A 1 551 ? 45.183 5.076 -61.791 1.00 96.81 551 ASP A CA 1
ATOM 4232 C C . ASP A 1 551 ? 46.661 5.422 -61.530 1.00 96.81 551 ASP A C 1
ATOM 4234 O O . ASP A 1 551 ? 47.310 6.032 -62.378 1.00 96.81 551 ASP A O 1
ATOM 4238 N N . ALA A 1 552 ? 47.235 4.977 -60.403 1.00 95.69 552 ALA A N 1
ATOM 4239 C CA . ALA A 1 552 ? 48.656 5.163 -60.097 1.00 95.69 552 ALA A CA 1
ATOM 4240 C C . ALA A 1 552 ? 49.592 4.310 -60.982 1.00 95.69 552 ALA A C 1
ATOM 4242 O O . ALA A 1 552 ? 50.682 4.759 -61.350 1.00 95.69 552 ALA A O 1
ATOM 4243 N N . ALA A 1 553 ? 49.186 3.090 -61.351 1.00 97.31 553 ALA A N 1
ATOM 4244 C CA . ALA A 1 553 ? 49.952 2.232 -62.257 1.00 97.31 553 ALA A CA 1
ATOM 4245 C C . ALA A 1 553 ? 49.909 2.746 -63.707 1.00 97.31 553 ALA A C 1
ATOM 4247 O O . ALA A 1 553 ? 50.923 2.686 -64.414 1.00 97.31 553 ALA A O 1
ATOM 4248 N N . ASP A 1 554 ? 48.770 3.296 -64.128 1.00 96.56 554 ASP A N 1
ATOM 4249 C CA . ASP A 1 554 ? 48.600 3.975 -65.411 1.00 96.56 554 ASP A CA 1
ATOM 4250 C C . ASP A 1 554 ? 49.373 5.300 -65.444 1.00 96.56 554 ASP A C 1
ATOM 4252 O O . ASP A 1 554 ? 50.116 5.533 -66.398 1.00 96.56 554 ASP A O 1
ATOM 4256 N N . LEU A 1 555 ? 49.325 6.109 -64.376 1.00 96.81 555 LEU A N 1
ATOM 4257 C CA . LEU A 1 555 ? 50.104 7.348 -64.243 1.00 96.81 555 LEU A CA 1
ATOM 4258 C C . LEU A 1 555 ? 51.604 7.078 -64.379 1.00 96.81 555 LEU A C 1
ATOM 4260 O O . LEU A 1 555 ? 52.234 7.617 -65.284 1.00 96.81 555 LEU A O 1
ATOM 4264 N N . HIS A 1 556 ? 52.165 6.162 -63.583 1.00 95.31 556 HIS A N 1
ATOM 4265 C CA . HIS A 1 556 ? 53.576 5.769 -63.693 1.00 95.31 556 HIS A CA 1
ATOM 4266 C C . HIS A 1 556 ? 53.918 5.132 -65.059 1.00 95.31 556 HIS A C 1
ATOM 4268 O O . HIS A 1 556 ? 55.074 5.087 -65.490 1.00 95.31 556 HIS A O 1
ATOM 4274 N N . THR A 1 557 ? 52.931 4.621 -65.792 1.00 96.44 557 THR A N 1
ATOM 4275 C CA . THR A 1 557 ? 53.126 4.143 -67.166 1.00 96.44 557 THR A CA 1
ATOM 4276 C C . THR A 1 557 ? 53.136 5.293 -68.173 1.00 96.44 557 THR A C 1
ATOM 4278 O O . THR A 1 557 ? 53.974 5.285 -69.077 1.00 96.44 557 THR A O 1
ATOM 4281 N N . GLU A 1 558 ? 52.298 6.311 -67.990 1.00 95.75 558 GLU A N 1
ATOM 4282 C CA . GLU A 1 558 ? 52.270 7.511 -68.825 1.00 95.75 558 GLU A CA 1
ATOM 4283 C C . GLU A 1 558 ? 53.472 8.429 -68.563 1.00 95.75 558 GLU A C 1
ATOM 4285 O O . GLU A 1 558 ? 54.083 8.892 -69.520 1.00 95.75 558 GLU A O 1
ATOM 4290 N N . GLU A 1 559 ? 53.922 8.583 -67.313 1.00 94.06 559 GLU A N 1
ATOM 4291 C CA . GLU A 1 559 ? 55.177 9.264 -66.952 1.00 94.06 559 GLU A CA 1
ATOM 4292 C C . GLU A 1 559 ? 56.383 8.665 -67.688 1.00 94.06 559 GLU A C 1
ATOM 4294 O O . GLU A 1 559 ? 57.229 9.387 -68.226 1.00 94.06 559 GLU A O 1
ATOM 4299 N N . ARG A 1 560 ? 56.457 7.328 -67.764 1.00 94.88 560 ARG A N 1
ATOM 4300 C CA . ARG A 1 560 ? 57.523 6.619 -68.489 1.00 94.88 560 ARG A CA 1
ATOM 4301 C C . ARG A 1 560 ? 57.438 6.840 -70.001 1.00 94.88 560 ARG A C 1
ATOM 4303 O O . ARG A 1 560 ? 58.483 7.022 -70.630 1.00 94.88 560 ARG A O 1
ATOM 4310 N N . LYS A 1 561 ? 56.231 6.867 -70.588 1.00 94.62 561 LYS A N 1
ATOM 4311 C CA . LYS A 1 561 ? 56.031 7.219 -72.009 1.00 94.62 561 LYS A CA 1
ATOM 4312 C C . LYS A 1 561 ? 56.409 8.676 -72.274 1.00 94.62 561 LYS A C 1
ATOM 4314 O O . LYS A 1 561 ? 57.196 8.930 -73.182 1.00 94.62 561 LYS A O 1
ATOM 4319 N N . HIS A 1 562 ? 55.918 9.605 -71.456 1.00 95.44 562 HIS A N 1
ATOM 4320 C CA . HIS A 1 562 ? 56.205 11.032 -71.541 1.00 95.44 562 HIS A CA 1
ATOM 4321 C C . HIS A 1 562 ? 57.710 11.287 -71.439 1.00 95.44 562 HIS A C 1
ATOM 4323 O O . HIS A 1 562 ? 58.285 11.874 -72.346 1.00 95.44 562 HIS A O 1
ATOM 4329 N N . GLY A 1 563 ? 58.390 10.741 -70.426 1.00 93.25 563 GLY A N 1
ATOM 4330 C CA . GLY A 1 563 ? 59.841 10.865 -70.273 1.00 93.25 563 GLY A CA 1
ATOM 4331 C C . GLY A 1 563 ? 60.647 10.260 -71.433 1.00 93.25 563 GLY A C 1
ATOM 4332 O O . GLY A 1 563 ? 61.711 10.779 -71.779 1.00 93.25 563 GLY A O 1
ATOM 4333 N N . ALA A 1 564 ? 60.150 9.201 -72.083 1.00 94.62 564 ALA A N 1
ATOM 4334 C CA . ALA A 1 564 ? 60.738 8.683 -73.320 1.00 94.62 564 ALA A CA 1
ATOM 4335 C C . ALA A 1 564 ? 60.488 9.624 -74.516 1.00 94.62 564 ALA A C 1
ATOM 4337 O O . ALA A 1 564 ? 61.418 9.907 -75.275 1.00 94.62 564 ALA A O 1
ATOM 4338 N N . ALA A 1 565 ? 59.277 10.172 -74.644 1.00 93.69 565 ALA A N 1
ATOM 4339 C CA . ALA A 1 565 ? 58.923 11.164 -75.656 1.00 93.69 565 ALA A CA 1
ATOM 4340 C C . ALA A 1 565 ? 59.712 12.476 -75.487 1.00 93.69 565 ALA A C 1
ATOM 4342 O O . ALA A 1 565 ? 60.167 13.032 -76.481 1.00 93.69 565 ALA A O 1
ATOM 4343 N N . THR A 1 566 ? 59.987 12.933 -74.258 1.00 93.25 566 THR A N 1
ATOM 4344 C CA . THR A 1 566 ? 60.826 14.115 -73.992 1.00 93.25 566 THR A CA 1
ATOM 4345 C C . THR A 1 566 ? 62.268 13.886 -74.454 1.00 93.25 566 THR A C 1
ATOM 4347 O O . THR A 1 566 ? 62.875 14.770 -75.058 1.00 93.25 566 THR A O 1
ATOM 4350 N N . ARG A 1 567 ? 62.822 12.681 -74.240 1.00 92.81 567 ARG A N 1
ATOM 4351 C CA . ARG A 1 567 ? 64.156 12.307 -74.756 1.00 92.81 567 ARG A CA 1
ATOM 4352 C C . ARG A 1 567 ? 64.172 12.242 -76.283 1.00 92.81 567 ARG A C 1
ATOM 4354 O O . ARG A 1 567 ? 65.126 12.713 -76.901 1.00 92.81 567 ARG A O 1
ATOM 4361 N N . TYR A 1 568 ? 63.121 11.695 -76.896 1.00 91.50 568 TYR A N 1
ATOM 4362 C CA . TYR A 1 568 ? 62.978 11.676 -78.351 1.00 91.50 568 TYR A CA 1
ATOM 4363 C C . TYR A 1 568 ? 62.892 13.098 -78.922 1.00 91.50 568 TYR A C 1
ATOM 4365 O O . TYR A 1 568 ? 63.661 13.424 -79.827 1.00 91.50 568 TYR A O 1
ATOM 4373 N N . ARG A 1 569 ? 62.064 13.965 -78.325 1.00 90.75 569 ARG A N 1
ATOM 4374 C CA . ARG A 1 569 ? 61.937 15.388 -78.659 1.00 90.75 569 ARG A CA 1
ATOM 4375 C C . ARG A 1 569 ? 63.285 16.105 -78.594 1.00 90.75 569 ARG A C 1
ATOM 4377 O O . ARG A 1 569 ? 63.704 16.664 -79.600 1.00 90.75 569 ARG A O 1
ATOM 4384 N N . ALA A 1 570 ? 64.021 15.975 -77.490 1.00 89.94 570 ALA A N 1
ATOM 4385 C CA . ALA A 1 570 ? 65.366 16.542 -77.362 1.00 89.94 570 ALA A CA 1
ATOM 4386 C C . ALA A 1 570 ? 66.341 16.022 -78.443 1.00 89.94 570 ALA A C 1
ATOM 4388 O O . ALA A 1 570 ? 67.188 16.770 -78.931 1.00 89.94 570 ALA A O 1
ATOM 4389 N N . SER A 1 571 ? 66.203 14.759 -78.872 1.00 89.69 571 SER A N 1
ATOM 4390 C CA . SER A 1 571 ? 66.991 14.204 -79.984 1.00 89.69 571 SER A CA 1
ATOM 4391 C C . SER A 1 571 ? 66.582 14.747 -81.362 1.00 89.69 571 SER A C 1
ATOM 4393 O O . SER A 1 571 ? 67.428 14.817 -82.255 1.00 89.69 571 SER A O 1
ATOM 4395 N N . LEU A 1 572 ? 65.317 15.145 -81.548 1.00 87.56 572 LEU A N 1
ATOM 4396 C CA . LEU A 1 572 ? 64.851 15.852 -82.743 1.00 87.56 572 LEU A CA 1
ATOM 4397 C C . LEU A 1 572 ? 65.337 17.304 -82.736 1.00 87.56 572 LEU A C 1
ATOM 4399 O O . LEU A 1 572 ? 65.907 17.740 -83.731 1.00 87.56 572 LEU A O 1
ATOM 4403 N N . ASP A 1 573 ? 65.206 18.024 -81.619 1.00 85.62 573 ASP A N 1
ATOM 4404 C CA . ASP A 1 573 ? 65.705 19.399 -81.478 1.00 85.62 573 ASP A CA 1
ATOM 4405 C C . ASP A 1 573 ? 67.215 19.479 -81.767 1.00 85.62 573 ASP A C 1
ATOM 4407 O O . ASP A 1 573 ? 67.658 20.344 -82.523 1.00 85.62 573 ASP A O 1
ATOM 4411 N N . ALA A 1 574 ? 68.003 18.517 -81.270 1.00 85.19 574 ALA A N 1
ATOM 4412 C CA . ALA A 1 574 ? 69.434 18.418 -81.564 1.00 85.19 574 ALA A CA 1
ATOM 4413 C C . ALA A 1 574 ? 69.747 18.153 -83.054 1.00 85.19 574 ALA A C 1
ATOM 4415 O O . ALA A 1 574 ? 70.748 18.651 -83.564 1.00 85.19 574 ALA A O 1
ATOM 4416 N N . LYS A 1 575 ? 68.903 17.398 -83.773 1.00 83.44 575 LYS A N 1
ATOM 4417 C CA . LYS A 1 575 ? 69.055 17.143 -85.223 1.00 83.44 575 LYS A CA 1
ATOM 4418 C C . LYS A 1 575 ? 68.594 18.325 -86.081 1.00 83.44 575 LYS A C 1
ATOM 4420 O O . LYS A 1 575 ? 69.208 18.612 -87.105 1.00 83.44 575 LYS A O 1
ATOM 4425 N N . CYS A 1 576 ? 67.531 19.006 -85.662 1.00 82.44 576 CYS A N 1
ATOM 4426 C CA . CYS A 1 576 ? 66.900 20.112 -86.382 1.00 82.44 576 CYS A CA 1
ATOM 4427 C C . CYS A 1 576 ? 67.530 21.484 -86.072 1.00 82.44 576 CYS A C 1
ATOM 4429 O O . CYS A 1 576 ? 67.346 22.430 -86.839 1.00 82.44 576 CYS A O 1
ATOM 4431 N N . SER A 1 577 ? 68.299 21.608 -84.984 1.00 74.38 577 SER A N 1
ATOM 4432 C CA . SER A 1 577 ? 69.045 22.822 -84.622 1.00 74.38 577 SER A CA 1
ATOM 4433 C C . SER A 1 577 ? 70.424 22.512 -83.991 1.00 74.38 577 SER A C 1
ATOM 4435 O O . SER A 1 577 ? 70.714 22.952 -82.876 1.00 74.38 577 SER A O 1
ATOM 4437 N N . PRO A 1 578 ? 71.332 21.796 -84.693 1.00 63.31 578 PRO A N 1
ATOM 4438 C CA . PRO A 1 578 ? 72.620 21.316 -84.153 1.00 63.31 578 PRO A CA 1
ATOM 4439 C C . PRO A 1 578 ? 73.638 22.421 -83.805 1.00 63.31 578 PRO A C 1
ATOM 4441 O O . PRO A 1 578 ? 74.782 22.138 -83.454 1.00 63.31 578 PRO A O 1
ATOM 4444 N N . SER A 1 579 ? 73.268 23.695 -83.948 1.00 59.00 579 SER A N 1
ATOM 4445 C CA . SER A 1 579 ? 74.105 24.857 -83.610 1.00 59.00 579 SER A CA 1
ATOM 4446 C C . SER A 1 579 ? 73.265 26.059 -83.151 1.00 59.00 579 SER A C 1
ATOM 4448 O O . SER A 1 579 ? 73.682 27.201 -83.315 1.00 59.00 579 SER A O 1
ATOM 4450 N N . GLY A 1 580 ? 72.032 25.833 -82.678 1.00 62.97 580 GLY A N 1
ATOM 4451 C CA . GLY A 1 580 ? 71.069 26.891 -82.327 1.00 62.97 580 GLY A CA 1
ATOM 4452 C C . GLY A 1 580 ? 70.436 27.628 -83.522 1.00 62.97 580 GLY A C 1
ATOM 4453 O O . GLY A 1 580 ? 69.359 28.205 -83.384 1.00 62.97 580 GLY A O 1
ATOM 4454 N N . VAL A 1 581 ? 71.055 27.579 -84.706 1.00 68.75 581 VAL A N 1
ATOM 4455 C CA . VAL A 1 581 ? 70.510 28.130 -85.957 1.00 68.75 581 VAL A CA 1
ATOM 4456 C C . VAL A 1 581 ? 69.490 27.160 -86.562 1.00 68.75 581 VAL A C 1
ATOM 4458 O O . VAL A 1 581 ? 69.850 26.069 -87.010 1.00 68.75 581 VAL A O 1
ATOM 4461 N N . THR A 1 582 ? 68.223 27.582 -86.606 1.00 70.94 582 THR A N 1
ATOM 4462 C CA . THR A 1 582 ? 67.114 26.784 -87.157 1.00 70.94 582 THR A CA 1
ATOM 4463 C C . THR A 1 582 ? 67.271 26.522 -88.660 1.00 70.94 582 THR A C 1
ATOM 4465 O O . THR A 1 582 ? 67.842 27.343 -89.383 1.00 70.94 582 THR A O 1
ATOM 4468 N N . VAL A 1 583 ? 66.685 25.426 -89.165 1.00 71.56 583 VAL A N 1
ATOM 4469 C CA . VAL A 1 583 ? 66.650 25.134 -90.616 1.00 71.56 583 VAL A CA 1
ATOM 4470 C C . VAL A 1 583 ? 65.974 26.265 -91.406 1.00 71.56 583 VAL A C 1
ATOM 4472 O O . VAL A 1 583 ? 66.414 26.590 -92.503 1.00 71.56 583 VAL A O 1
ATOM 4475 N N . LYS A 1 584 ? 64.967 26.942 -90.828 1.00 71.88 584 LYS A N 1
ATOM 4476 C CA . LYS A 1 584 ? 64.357 28.146 -91.417 1.00 71.88 584 LYS A CA 1
ATOM 4477 C C . LYS A 1 584 ? 65.396 29.258 -91.617 1.00 71.88 584 LYS A C 1
ATOM 4479 O O . LYS A 1 584 ? 65.558 29.726 -92.736 1.00 71.88 584 LYS A O 1
ATOM 4484 N N . THR A 1 585 ? 66.130 29.627 -90.568 1.00 73.44 585 THR A N 1
ATOM 4485 C CA . THR A 1 585 ? 67.158 30.683 -90.630 1.00 73.44 585 THR A CA 1
ATOM 4486 C C . THR A 1 585 ? 68.288 30.324 -91.597 1.00 73.44 585 THR A C 1
ATOM 4488 O O . THR A 1 585 ? 68.752 31.181 -92.342 1.00 73.44 585 THR A O 1
ATOM 4491 N N . ARG A 1 586 ? 68.699 29.049 -91.636 1.00 74.88 586 ARG A N 1
ATOM 4492 C CA . ARG A 1 586 ? 69.708 28.549 -92.583 1.00 74.88 586 ARG A CA 1
ATOM 4493 C C . ARG A 1 586 ? 69.223 28.619 -94.035 1.00 74.88 586 ARG A C 1
ATOM 4495 O O . ARG A 1 586 ? 69.969 29.058 -94.904 1.00 74.88 586 ARG A O 1
ATOM 4502 N N . SER A 1 587 ? 67.970 28.240 -94.283 1.00 74.00 587 SER A N 1
ATOM 4503 C CA . SER A 1 587 ? 67.319 28.329 -95.593 1.00 74.00 587 SER A CA 1
ATOM 4504 C C . SER A 1 587 ? 67.186 29.785 -96.060 1.00 74.00 587 SER A C 1
ATOM 4506 O O . SER A 1 587 ? 67.497 30.084 -97.209 1.00 74.00 587 SER A O 1
ATOM 4508 N N . GLU A 1 588 ? 66.827 30.710 -95.164 1.00 77.00 588 GLU A N 1
ATOM 4509 C CA . GLU A 1 588 ? 66.770 32.156 -95.436 1.00 77.00 588 GLU A CA 1
ATOM 4510 C C . GLU A 1 588 ? 68.159 32.734 -95.767 1.00 77.00 588 GLU A C 1
ATOM 4512 O O . GLU A 1 588 ? 68.305 33.471 -96.743 1.00 77.00 588 GLU A O 1
ATOM 4517 N N . GLN A 1 589 ? 69.199 32.345 -95.020 1.00 79.44 589 GLN A N 1
ATOM 4518 C CA . GLN A 1 589 ? 70.591 32.726 -95.297 1.00 79.44 589 GLN A CA 1
ATOM 4519 C C . GLN A 1 589 ? 71.087 32.179 -96.644 1.00 79.44 589 GLN A C 1
ATOM 4521 O O . GLN A 1 589 ? 71.639 32.935 -97.440 1.00 79.44 589 GLN A O 1
ATOM 4526 N N . ARG A 1 590 ? 70.837 30.897 -96.942 1.00 79.38 590 ARG A N 1
ATOM 4527 C CA . ARG A 1 590 ? 71.204 30.270 -98.224 1.00 79.38 590 ARG A CA 1
ATOM 4528 C C . ARG A 1 590 ? 70.430 30.853 -99.406 1.00 79.38 590 ARG A C 1
ATOM 4530 O O . ARG A 1 590 ? 71.002 31.003 -100.479 1.00 79.38 590 ARG A O 1
ATOM 4537 N N . ALA A 1 591 ? 69.162 31.223 -99.231 1.00 77.88 591 ALA A N 1
ATOM 4538 C CA . ALA A 1 591 ? 68.389 31.904 -100.268 1.00 77.88 591 ALA A CA 1
ATOM 4539 C C . ALA A 1 591 ? 68.981 33.285 -100.600 1.00 77.88 591 ALA A C 1
ATOM 4541 O O . ALA A 1 591 ? 69.116 33.617 -101.778 1.00 77.88 591 ALA A O 1
ATOM 4542 N N . ALA A 1 592 ? 69.395 34.050 -99.583 1.00 80.44 592 ALA A N 1
ATOM 4543 C CA . ALA A 1 592 ? 70.108 35.311 -99.776 1.00 80.44 592 ALA A CA 1
ATOM 4544 C C . ALA A 1 592 ? 71.479 35.102 -100.449 1.00 80.44 592 ALA A C 1
ATOM 4546 O O . ALA A 1 592 ? 71.786 35.795 -101.413 1.00 80.44 592 ALA A O 1
ATOM 4547 N N . GLU A 1 593 ? 72.263 34.106 -100.021 1.00 81.81 593 GLU A N 1
ATOM 4548 C CA . GLU A 1 593 ? 73.561 33.767 -100.629 1.00 81.81 593 GLU A CA 1
ATOM 4549 C C . GLU A 1 593 ? 73.418 33.369 -102.110 1.00 81.81 593 GLU A C 1
ATOM 4551 O O . GLU A 1 593 ? 74.133 33.891 -102.964 1.00 81.81 593 GLU A O 1
ATOM 4556 N N . ILE A 1 594 ? 72.443 32.514 -102.446 1.00 80.94 594 ILE A N 1
ATOM 4557 C CA . ILE A 1 594 ? 72.123 32.136 -103.832 1.00 80.94 594 ILE A CA 1
ATOM 4558 C C . ILE A 1 594 ? 71.689 33.358 -104.650 1.00 80.94 594 ILE A C 1
ATOM 4560 O O . ILE A 1 594 ? 72.078 33.471 -105.812 1.00 80.94 594 ILE A O 1
ATOM 4564 N N . GLN A 1 595 ? 70.890 34.264 -104.079 1.00 82.19 595 GLN A N 1
ATOM 4565 C CA . GLN A 1 595 ? 70.448 35.473 -104.773 1.00 82.19 595 GLN A CA 1
ATOM 4566 C C . GLN A 1 595 ? 71.620 36.426 -105.037 1.00 82.19 595 GLN A C 1
ATOM 4568 O O . GLN A 1 595 ? 71.814 36.829 -106.181 1.00 82.19 595 GLN A O 1
ATOM 4573 N N . SER A 1 596 ? 72.467 36.697 -104.040 1.00 80.19 596 SER A N 1
ATOM 4574 C CA . SER A 1 596 ? 73.680 37.504 -104.221 1.00 80.19 596 SER A CA 1
ATOM 4575 C C . SER A 1 596 ? 74.649 36.876 -105.226 1.00 80.19 596 SER A C 1
ATOM 4577 O O . SER A 1 596 ? 75.207 37.583 -106.059 1.00 80.19 596 SER A O 1
ATOM 4579 N N . LEU A 1 597 ? 74.820 35.549 -105.224 1.00 79.94 597 LEU A N 1
ATOM 4580 C CA . LEU A 1 597 ? 75.648 34.861 -106.221 1.00 79.94 597 LEU A CA 1
ATOM 4581 C C . LEU A 1 597 ? 75.043 34.917 -107.632 1.00 79.94 597 LEU A C 1
ATOM 4583 O O . LEU A 1 597 ? 75.799 35.004 -108.596 1.00 79.94 597 LEU A O 1
ATOM 4587 N N . LYS A 1 598 ? 73.710 34.911 -107.778 1.00 78.81 598 LYS A N 1
ATOM 4588 C CA . LYS A 1 598 ? 73.021 35.116 -109.067 1.00 78.81 598 LYS A CA 1
ATOM 4589 C C . LYS A 1 598 ? 73.137 36.553 -109.568 1.00 78.81 598 LYS A C 1
ATOM 4591 O O . LYS A 1 598 ? 73.390 36.749 -110.751 1.00 78.81 598 LYS A O 1
ATOM 4596 N N . GLU A 1 599 ? 72.992 37.539 -108.687 1.00 78.31 599 GLU A N 1
ATOM 4597 C CA . GLU A 1 599 ? 73.189 38.958 -109.007 1.00 78.31 599 GLU A CA 1
ATOM 4598 C C . GLU A 1 599 ? 74.639 39.221 -109.423 1.00 78.31 599 GLU A C 1
ATOM 4600 O O . GLU A 1 599 ? 74.874 39.827 -110.464 1.00 78.31 599 GLU A O 1
ATOM 4605 N N . VAL A 1 600 ? 75.617 38.660 -108.704 1.00 73.62 600 VAL A N 1
ATOM 4606 C CA . VAL A 1 600 ? 77.025 38.687 -109.123 1.00 73.62 600 VAL A CA 1
ATOM 4607 C C . VAL A 1 600 ? 77.218 37.952 -110.457 1.00 73.62 600 VAL A C 1
ATOM 4609 O O . VAL A 1 600 ? 77.868 38.495 -111.342 1.00 73.62 600 VAL A O 1
ATOM 4612 N N . LEU A 1 601 ? 76.636 36.766 -110.675 1.00 70.88 601 LEU A N 1
ATOM 4613 C CA . LEU A 1 601 ? 76.736 36.063 -111.966 1.00 70.88 601 LEU A CA 1
ATOM 4614 C C . LEU A 1 601 ? 76.161 36.899 -113.129 1.00 70.88 601 LEU A C 1
ATOM 4616 O O . LEU A 1 601 ? 76.717 36.855 -114.229 1.00 70.88 601 LEU A O 1
ATOM 4620 N N . ALA A 1 602 ? 75.088 37.660 -112.888 1.00 73.50 602 ALA A N 1
ATOM 4621 C CA . ALA A 1 602 ? 74.479 38.571 -113.855 1.00 73.50 602 ALA A CA 1
ATOM 4622 C C . ALA A 1 602 ? 75.363 39.799 -114.129 1.00 73.50 602 ALA A C 1
ATOM 4624 O O . ALA A 1 602 ? 75.683 40.044 -115.286 1.00 73.50 602 ALA A O 1
ATOM 4625 N N . IL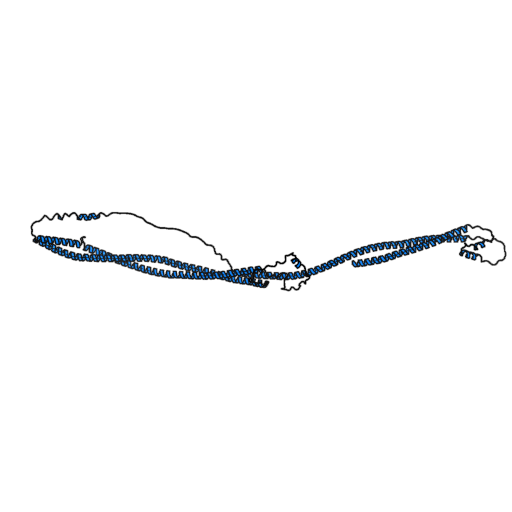E A 1 603 ? 75.846 40.490 -113.088 1.00 68.25 603 ILE A N 1
ATOM 4626 C CA . ILE A 1 603 ? 76.773 41.639 -113.190 1.00 68.25 603 ILE A CA 1
ATOM 4627 C C . ILE A 1 603 ? 78.081 41.252 -113.896 1.00 68.25 603 ILE A C 1
ATOM 4629 O O . ILE A 1 603 ? 78.665 42.048 -114.618 1.00 68.25 603 ILE A O 1
ATOM 4633 N N . LEU A 1 604 ? 78.547 40.015 -113.710 1.00 60.56 604 LEU A N 1
ATOM 4634 C CA . LEU A 1 604 ? 79.708 39.484 -114.423 1.00 60.56 604 LEU A CA 1
ATOM 4635 C C . LEU A 1 604 ? 79.409 39.139 -115.894 1.00 60.56 604 LEU A C 1
ATOM 4637 O O . LEU A 1 604 ? 80.347 38.798 -116.615 1.00 60.56 604 LEU A O 1
ATOM 4641 N N . SER A 1 605 ? 78.137 39.085 -116.308 1.00 57.44 605 SER A N 1
ATOM 4642 C CA . SER A 1 605 ? 77.667 38.578 -117.611 1.00 57.44 605 SER A CA 1
ATOM 4643 C C . SER A 1 605 ? 76.996 39.595 -118.527 1.00 57.44 605 SER A C 1
ATOM 4645 O O . SER A 1 605 ? 76.676 39.223 -119.659 1.00 57.44 605 SER A O 1
ATOM 4647 N N . GLU A 1 606 ? 76.864 40.836 -118.073 1.00 52.66 606 GLU A N 1
ATOM 4648 C CA . GLU A 1 606 ? 77.011 42.010 -118.942 1.00 52.66 606 GLU A CA 1
ATOM 4649 C C . GLU A 1 606 ? 78.478 42.165 -119.414 1.00 52.66 606 GLU A C 1
ATOM 4651 O O . GLU A 1 606 ? 78.678 42.830 -120.454 1.00 52.66 606 GLU A O 1
#

pLDDT: mean 73.89, std 21.09, range [29.47, 97.69]

Sequence (606 aa):
MKEEQVSQLSNEIADSTNALTQNEALIQSQEKAREQEKRDHAAALRDFEESVSALSRAISVLKERSQDVPQSSEALLQVVGDARLPSAAKELIASFVGFDGTDGSYAPEANAYEFQSGSIVEILQKLRVDFENKAHQLQIEESNSAHAAAMVVQDLRDTIKHGKTRISSATEQKASLVGEVAVERKEKTMVEKSLEVDQQTLASTTAQCDQKKLSFDEKQKNRQDEITALEQAMQILKSDGVQQVSAGTSGSVLAQLLRRGAGLAETDIVRHKVVQFVESEAKRLHSKDLGLLVEKLVTDPFVKVKKLIQSMIDRLMAEASADTELKGYCDRELGVSQINLDSMAQTMQRLHTSIDEAEAEKQERTIRKADLATEVVQAREAMATATAERKEEKASNQRTVAEAKAAQEQITQAIKILTDYYNKSGGFTALLQKSRNSRQPQGPAIGTEEWNELATEKEGSVDRGHKEGMQMFGDRFTGQQEKAGGVLALLEVIMGDFANLEAETEAAEASSAKQFDETMGKLETTLAVGTQELEQIDTRLANLGQKLTSDAADLHTEERKHGAATRYRASLDAKCSPSGVTVKTRSEQRAAEIQSLKEVLAILSE

Secondary structure (DSSP, 8-state):
-HHHHHHHHHHHHHHHHHHHHHHHHHHHHHHHHHHHHHHHHHHHHHHHHHHHHHHHHHHHHHHTT---------SGGGGGG-TTS-HHHHHHHHTTS-------------------THHHHHHHHHHHHHHHHHHHHHHHHHHHHHHHHHHHHHHHHHHHHHHHHHHHHHHHHHHHHHHHHHHHHHHHHHHHHHHHHHHHHHHHHHHHHHHHHHHHHHHHHHHHHHHHHHHHHHHHHTSS------PPP-------------------------GGGGGGGGGGS--SGGGSSSS------HHHHHHHHHHHHHHHHHHHHHHHHHHHHHHHHHHHHHHHHHHHHHHHHHHHHHHHHHHHHHHHHHHHHHHHHHHHHHHHHHHHHHHHHHHHHHHHHHHHHHHHHHHHHHHHHHHHHHHHHHHHHH---------S---PPPPPPTTSHHHHHHHS--S--------TTS--SSS----SHHHHHHHHHHHHHHHHHHHHHHHHHHHHHHHHHHHHHHHHHHHHHHHHHHHHHHHHHHHHHHHHHHHHHHHHHHHHHHHHHHHHHHHHHHHHHHHH-TTS--HHHHHHHHHHHHHHHHHHHHHTT-

Organism: Noctiluca scintillans (NCBI:txid2966)